Protein AF-A0A7J3P330-F1 (afdb_monomer_lite)

Structure (mmCIF, N/CA/C/O backbone):
data_AF-A0A7J3P330-F1
#
_entry.id   AF-A0A7J3P330-F1
#
loop_
_atom_site.group_PDB
_atom_site.id
_atom_site.type_symbol
_atom_site.label_atom_id
_atom_site.label_alt_id
_atom_site.label_comp_id
_atom_site.label_asym_id
_atom_site.label_entity_id
_atom_site.label_seq_id
_atom_site.pdbx_PDB_ins_code
_atom_site.Cartn_x
_atom_site.Cartn_y
_atom_site.Cartn_z
_atom_site.occupancy
_atom_site.B_iso_or_equiv
_atom_site.auth_seq_id
_atom_site.auth_comp_id
_atom_site.auth_asym_id
_atom_site.auth_atom_id
_atom_site.pdbx_PDB_model_num
ATOM 1 N N . MET A 1 1 ? -29.625 -5.092 -14.663 1.00 44.03 1 MET A N 1
ATOM 2 C CA . MET A 1 1 ? -28.761 -6.070 -13.970 1.00 44.03 1 MET A CA 1
ATOM 3 C C . MET A 1 1 ? -28.438 -7.188 -14.943 1.00 44.03 1 MET A C 1
ATOM 5 O O . MET A 1 1 ? -29.363 -7.786 -15.477 1.00 44.03 1 MET A O 1
ATOM 9 N N . THR A 1 2 ? -27.164 -7.406 -15.261 1.00 47.12 2 THR A N 1
ATOM 10 C CA . THR A 1 2 ? -26.736 -8.473 -16.185 1.00 47.12 2 THR A CA 1
ATOM 11 C C . THR A 1 2 ? -26.711 -9.822 -15.462 1.00 47.12 2 THR A C 1
ATOM 13 O O . THR A 1 2 ? -26.506 -9.871 -14.251 1.00 47.12 2 THR A O 1
ATOM 16 N N . ALA A 1 3 ? -26.883 -10.933 -16.185 1.00 45.25 3 ALA A N 1
ATOM 17 C CA . ALA A 1 3 ? -26.861 -12.289 -15.615 1.00 45.25 3 ALA A CA 1
ATOM 18 C C . ALA A 1 3 ? -25.575 -12.610 -14.813 1.00 45.25 3 ALA A C 1
ATOM 20 O O . ALA A 1 3 ? -25.600 -13.442 -13.911 1.00 45.25 3 ALA A O 1
ATOM 21 N N . ALA A 1 4 ? -24.470 -11.902 -15.078 1.00 45.72 4 ALA A N 1
ATOM 22 C CA . ALA A 1 4 ? -23.232 -11.993 -14.303 1.00 45.72 4 ALA A CA 1
ATOM 23 C C . ALA A 1 4 ? -23.383 -11.471 -12.858 1.00 45.72 4 ALA A C 1
ATOM 25 O O . ALA A 1 4 ? -22.877 -12.106 -11.933 1.00 45.72 4 ALA A O 1
ATOM 26 N N . GLN A 1 5 ? -24.146 -10.391 -12.637 1.00 45.59 5 GLN A N 1
ATOM 27 C CA . GLN A 1 5 ? -24.394 -9.832 -11.298 1.00 45.59 5 GLN A CA 1
ATOM 28 C C . GLN A 1 5 ? -25.209 -10.780 -10.404 1.00 45.59 5 GLN A C 1
ATOM 30 O O . GLN A 1 5 ? -25.077 -10.727 -9.187 1.00 45.59 5 GLN A O 1
ATOM 35 N N . ALA A 1 6 ? -25.998 -11.687 -10.992 1.00 51.06 6 ALA A N 1
ATOM 36 C CA . ALA A 1 6 ? -26.756 -12.694 -10.248 1.00 51.06 6 ALA A CA 1
ATOM 37 C C . ALA A 1 6 ? -25.892 -13.879 -9.767 1.00 51.06 6 ALA A C 1
ATOM 39 O O . ALA A 1 6 ? -26.297 -14.599 -8.860 1.00 51.06 6 ALA A O 1
ATOM 40 N N . SER A 1 7 ? -24.707 -14.085 -10.356 1.00 58.56 7 SER A N 1
ATOM 41 C CA . SER A 1 7 ? -23.840 -15.238 -10.060 1.00 58.56 7 SER A CA 1
ATOM 42 C C . SER A 1 7 ? -22.792 -14.990 -8.968 1.00 58.56 7 SER A C 1
ATOM 44 O O . SER A 1 7 ? -22.134 -15.932 -8.536 1.00 58.56 7 SER A O 1
ATOM 46 N N . GLY A 1 8 ? -22.597 -13.737 -8.538 1.00 69.56 8 GLY A N 1
ATOM 47 C CA . GLY A 1 8 ? -21.587 -13.362 -7.539 1.00 69.56 8 GLY A CA 1
ATOM 48 C C . GLY A 1 8 ? -20.123 -13.543 -7.978 1.00 69.56 8 GLY A C 1
ATOM 49 O O . GLY A 1 8 ? -19.223 -13.254 -7.194 1.00 69.56 8 GLY A O 1
ATOM 50 N N . VAL A 1 9 ? -19.858 -13.998 -9.210 1.00 77.25 9 VAL A N 1
ATOM 51 C CA . VAL A 1 9 ? -18.496 -14.191 -9.729 1.00 77.25 9 VAL A CA 1
ATOM 52 C C . VAL A 1 9 ? -17.936 -12.849 -10.193 1.00 77.25 9 VAL A C 1
ATOM 54 O O . VAL A 1 9 ? -18.452 -12.249 -11.138 1.00 77.25 9 VAL A O 1
ATOM 57 N N . ARG A 1 10 ? -16.868 -12.378 -9.542 1.00 77.94 10 ARG A N 1
ATOM 58 C CA . ARG A 1 10 ? -16.150 -11.173 -9.972 1.00 77.94 10 ARG A CA 1
ATOM 59 C C . ARG A 1 10 ? -15.408 -11.444 -11.289 1.00 77.94 10 ARG A C 1
ATOM 61 O O . ARG A 1 10 ? -14.872 -12.543 -11.462 1.00 77.94 10 ARG A O 1
ATOM 68 N N . PRO A 1 11 ? -15.361 -10.478 -12.226 1.00 83.25 11 PRO A N 1
ATOM 69 C CA . PRO A 1 11 ? -14.505 -10.596 -13.401 1.00 83.25 11 PRO A CA 1
ATOM 70 C C . PRO A 1 11 ? -13.047 -10.782 -12.966 1.00 83.25 11 PRO A C 1
ATOM 72 O O . PRO A 1 11 ? -12.635 -10.264 -11.926 1.00 83.25 11 PRO A O 1
ATOM 75 N N . LYS A 1 12 ? -12.276 -11.530 -13.759 1.00 91.75 12 LYS A N 1
ATOM 76 C CA . LYS A 1 12 ? -10.869 -11.834 -13.475 1.00 91.75 12 LYS A CA 1
ATOM 77 C C . LYS A 1 12 ? -9.970 -11.116 -14.466 1.00 91.75 12 LYS A C 1
ATOM 79 O O . LYS A 1 12 ? -10.120 -11.304 -15.673 1.00 91.75 12 LYS A O 1
ATOM 84 N N . ARG A 1 13 ? -9.036 -10.320 -13.955 1.00 94.75 13 ARG A N 1
ATOM 85 C CA . ARG A 1 13 ? -7.989 -9.649 -14.729 1.00 94.75 13 ARG A CA 1
ATOM 86 C C . ARG A 1 13 ? -6.658 -10.345 -14.529 1.00 94.75 13 ARG A C 1
ATOM 88 O O . ARG A 1 13 ? -6.341 -10.736 -13.409 1.00 94.75 13 ARG A O 1
ATOM 95 N N . LEU A 1 14 ? -5.861 -10.428 -15.581 1.00 96.44 14 LEU A N 1
ATOM 96 C CA . LEU A 1 14 ? -4.439 -10.734 -15.491 1.00 96.44 14 LEU A CA 1
ATOM 97 C C . LEU A 1 14 ? -3.628 -9.489 -15.821 1.00 96.44 14 LEU A C 1
ATOM 99 O O . LEU A 1 14 ? -3.872 -8.857 -16.848 1.00 96.44 14 LEU A O 1
ATOM 103 N N . ILE A 1 15 ? -2.637 -9.183 -14.990 1.00 97.88 15 ILE A N 1
ATOM 104 C CA . ILE A 1 15 ? -1.611 -8.192 -15.309 1.00 97.88 15 ILE A CA 1
ATOM 105 C C . ILE A 1 15 ? -0.247 -8.873 -15.225 1.00 97.88 15 ILE A C 1
ATOM 107 O O . ILE A 1 15 ? 0.160 -9.363 -14.166 1.00 97.88 15 ILE A O 1
ATOM 111 N N . VAL A 1 16 ? 0.455 -8.917 -16.356 1.00 98.12 16 VAL A N 1
ATOM 112 C CA . VAL A 1 16 ? 1.809 -9.465 -16.460 1.00 98.12 16 VAL A CA 1
ATOM 113 C C . VAL A 1 16 ? 2.792 -8.312 -16.598 1.00 98.12 16 VAL A C 1
ATOM 115 O O . VAL A 1 16 ? 2.826 -7.638 -17.621 1.00 98.12 16 VAL A O 1
ATOM 118 N N . TYR A 1 17 ? 3.624 -8.100 -15.588 1.00 98.56 17 TYR A N 1
ATOM 119 C CA . TYR A 1 17 ? 4.728 -7.150 -15.657 1.00 98.56 17 TYR A CA 1
ATOM 120 C C . TYR A 1 17 ? 5.959 -7.840 -16.216 1.00 98.56 17 TYR A C 1
ATOM 122 O O . TYR A 1 17 ? 6.340 -8.891 -15.708 1.00 98.56 17 TYR A O 1
ATOM 130 N N . GLN A 1 18 ? 6.622 -7.249 -17.206 1.00 97.88 18 GLN A N 1
ATOM 131 C CA . GLN A 1 18 ? 7.915 -7.726 -17.689 1.00 97.88 18 GLN A CA 1
ATOM 132 C C . GLN A 1 18 ? 8.943 -6.605 -17.667 1.00 97.88 18 GLN A C 1
ATOM 134 O O . GLN A 1 18 ? 8.748 -5.567 -18.293 1.00 97.88 18 GLN A O 1
ATOM 139 N N . LEU A 1 19 ? 10.065 -6.840 -16.985 1.00 97.62 19 LEU A N 1
ATOM 140 C CA . LEU A 1 19 ? 11.214 -5.945 -17.044 1.00 97.62 19 LEU A CA 1
ATOM 141 C C . LEU A 1 19 ? 11.946 -6.114 -18.378 1.00 97.62 19 LEU A C 1
ATOM 143 O O . LEU A 1 19 ? 12.421 -7.202 -18.707 1.00 97.62 19 LEU A O 1
ATOM 147 N N . LEU A 1 20 ? 12.074 -5.030 -19.135 1.00 96.44 20 LEU A N 1
ATOM 148 C CA . LEU A 1 20 ? 12.851 -5.015 -20.360 1.00 96.44 20 LEU A CA 1
ATOM 149 C C . LEU A 1 20 ? 14.342 -4.844 -20.061 1.00 96.44 20 LEU A C 1
ATOM 151 O O . LEU A 1 20 ? 14.758 -3.945 -19.331 1.00 96.44 20 LEU A O 1
ATOM 155 N N . GLY A 1 21 ? 15.154 -5.719 -20.649 1.00 93.50 21 GLY A N 1
ATOM 156 C CA . GLY A 1 21 ? 16.593 -5.524 -20.786 1.00 93.50 21 GLY A CA 1
ATOM 157 C C . GLY A 1 21 ? 16.988 -5.013 -22.163 1.00 93.50 21 GLY A C 1
ATOM 158 O O . GLY A 1 21 ? 16.208 -4.389 -22.876 1.00 93.50 21 GLY A O 1
ATOM 159 N N . LYS A 1 22 ? 18.220 -5.343 -22.530 1.00 92.44 22 LYS A N 1
ATOM 160 C CA . LYS A 1 22 ? 18.868 -4.967 -23.778 1.00 92.44 22 LYS A CA 1
ATOM 161 C C . LYS A 1 22 ? 18.066 -5.415 -25.017 1.00 92.44 22 LYS A C 1
ATOM 163 O O . LYS A 1 22 ? 17.866 -6.615 -25.225 1.00 92.44 22 LYS A O 1
ATOM 168 N N . LEU A 1 23 ? 17.570 -4.460 -25.806 1.00 92.88 23 LEU A N 1
ATOM 169 C CA . LEU A 1 23 ? 16.513 -4.678 -26.803 1.00 92.88 23 LEU A CA 1
ATOM 170 C C . LEU A 1 23 ? 16.939 -5.616 -27.942 1.00 92.88 23 LEU A C 1
ATOM 172 O O . LEU A 1 23 ? 16.190 -6.488 -28.368 1.00 92.88 23 LEU A O 1
ATOM 176 N N . GLU A 1 24 ? 18.165 -5.522 -28.428 1.00 89.88 24 GLU A N 1
ATOM 177 C CA . GLU A 1 24 ? 18.656 -6.363 -29.515 1.00 89.88 24 GLU A CA 1
ATOM 178 C C . GLU A 1 24 ? 18.953 -7.808 -29.098 1.00 89.88 24 GLU A C 1
ATOM 180 O O . GLU A 1 24 ? 19.313 -8.607 -29.960 1.00 89.88 24 GLU A O 1
ATOM 185 N N . THR A 1 25 ? 18.769 -8.183 -27.828 1.00 89.81 25 THR A N 1
ATOM 186 C CA . THR A 1 25 ? 18.910 -9.579 -27.373 1.00 89.81 25 THR A CA 1
ATOM 187 C C . THR A 1 25 ? 17.628 -10.400 -27.527 1.00 89.81 25 THR A C 1
ATOM 189 O O . THR A 1 25 ? 17.694 -11.629 -27.519 1.00 89.81 25 THR A O 1
ATOM 192 N N . TYR A 1 26 ? 16.473 -9.756 -27.729 1.00 92.25 26 TYR A N 1
ATOM 193 C CA . TYR A 1 26 ? 15.197 -10.456 -27.869 1.00 92.25 26 TYR A CA 1
ATOM 194 C C . TYR A 1 26 ? 15.103 -11.170 -29.218 1.00 92.25 26 TYR A C 1
ATOM 196 O O . TYR A 1 26 ? 15.436 -10.618 -30.274 1.00 92.25 26 TYR A O 1
ATOM 204 N N . ARG A 1 27 ? 14.670 -12.429 -29.180 1.00 92.12 27 ARG A N 1
ATOM 205 C CA . ARG A 1 27 ? 14.522 -13.314 -30.338 1.00 92.12 27 ARG A CA 1
ATOM 206 C C . ARG A 1 27 ? 13.257 -14.136 -30.160 1.00 92.12 27 ARG A C 1
ATOM 208 O O . ARG A 1 27 ? 12.915 -14.503 -29.035 1.00 92.12 27 ARG A O 1
ATOM 215 N N . VAL A 1 28 ? 12.619 -14.471 -31.275 1.00 93.69 28 VAL A N 1
ATOM 216 C CA . VAL A 1 28 ? 11.487 -15.396 -31.285 1.00 93.69 28 VAL A CA 1
ATOM 217 C C . VAL A 1 28 ? 11.934 -16.732 -30.691 1.00 93.69 28 VAL A C 1
ATOM 219 O O . VAL A 1 28 ? 12.905 -17.332 -31.154 1.00 93.69 28 VAL A O 1
ATOM 222 N N . THR A 1 29 ? 11.252 -17.157 -29.632 1.00 93.81 29 THR A N 1
ATOM 223 C CA . THR A 1 29 ? 11.586 -18.339 -28.836 1.00 93.81 29 THR A CA 1
ATOM 224 C C . THR A 1 29 ? 10.313 -19.104 -28.493 1.00 93.81 29 THR A C 1
ATOM 226 O O . THR A 1 29 ? 9.245 -18.512 -28.335 1.00 93.81 29 THR A O 1
ATOM 229 N N . ARG A 1 30 ? 10.411 -20.430 -28.356 1.00 95.25 30 ARG A N 1
ATOM 230 C CA . ARG A 1 30 ? 9.296 -21.258 -27.885 1.00 95.25 30 ARG A CA 1
ATOM 231 C C . ARG A 1 30 ? 9.321 -21.346 -26.367 1.00 95.25 30 ARG A C 1
ATOM 233 O O . ARG A 1 30 ? 10.288 -21.836 -25.788 1.00 95.25 30 ARG A O 1
ATOM 240 N N . TYR A 1 31 ? 8.247 -20.906 -25.730 1.00 95.94 31 TYR A N 1
ATOM 241 C CA . TYR A 1 31 ? 8.086 -20.926 -24.283 1.00 95.94 31 TYR A CA 1
ATOM 242 C C . TYR A 1 31 ? 7.074 -21.978 -23.846 1.00 95.94 31 TYR A C 1
ATOM 244 O O . TYR A 1 31 ? 6.027 -22.145 -24.471 1.00 95.94 31 TYR A O 1
ATOM 252 N N . ARG A 1 32 ? 7.354 -22.627 -22.717 1.00 96.62 32 ARG A N 1
ATOM 253 C CA . ARG A 1 32 ? 6.440 -23.546 -22.036 1.00 96.62 32 ARG A CA 1
ATOM 254 C C . ARG A 1 32 ? 6.213 -23.086 -20.602 1.00 96.62 32 ARG A C 1
ATOM 256 O O . ARG A 1 32 ? 7.137 -23.095 -19.797 1.00 96.62 32 ARG A O 1
ATOM 263 N N . VAL A 1 33 ? 4.992 -22.685 -20.255 1.00 96.25 33 VAL A N 1
ATOM 264 C CA . VAL A 1 33 ? 4.701 -22.079 -18.940 1.00 96.25 33 VAL A CA 1
ATOM 265 C C . VAL A 1 33 ? 4.186 -23.114 -17.946 1.00 96.25 33 VAL A C 1
ATOM 267 O O . VAL A 1 33 ? 3.282 -23.884 -18.272 1.00 96.25 33 VAL A O 1
ATOM 270 N N . GLY A 1 34 ? 4.748 -23.135 -16.734 1.00 89.81 34 GLY A N 1
ATOM 271 C CA . GLY A 1 34 ? 4.224 -23.902 -15.596 1.00 89.81 34 GLY A CA 1
ATOM 272 C C . GLY A 1 34 ? 4.144 -25.415 -15.823 1.00 89.81 34 GLY A C 1
ATOM 273 O O . GLY A 1 34 ? 3.261 -26.064 -15.274 1.00 89.81 34 GLY A O 1
ATOM 274 N N . GLY A 1 35 ? 5.004 -25.973 -16.682 1.00 86.12 35 GLY A N 1
ATOM 275 C CA . GLY A 1 35 ? 4.952 -27.391 -17.058 1.00 86.12 35 GLY A CA 1
ATOM 276 C C . GLY A 1 35 ? 3.742 -27.777 -17.919 1.00 86.12 35 GLY A C 1
ATOM 277 O O . GLY A 1 35 ? 3.476 -28.964 -18.096 1.00 86.12 35 GLY A O 1
ATOM 278 N N . SER A 1 36 ? 3.000 -26.804 -18.459 1.00 87.69 36 SER A N 1
ATOM 279 C CA . SER A 1 36 ? 1.922 -27.087 -19.410 1.00 87.69 36 SER A CA 1
ATOM 280 C C . SER A 1 36 ? 2.464 -27.766 -20.672 1.00 87.69 36 SER A C 1
ATOM 282 O O . SER A 1 36 ? 3.582 -27.504 -21.095 1.00 87.69 36 SER A O 1
ATOM 284 N N . GLY A 1 37 ? 1.675 -28.633 -21.311 1.00 89.00 37 GLY A N 1
ATOM 285 C CA . GLY A 1 37 ? 2.062 -29.257 -22.587 1.00 89.00 37 GLY A CA 1
ATOM 286 C C . GLY A 1 37 ? 2.008 -28.308 -23.792 1.00 89.00 37 GLY A C 1
ATOM 287 O O . GLY A 1 37 ? 2.318 -28.721 -24.904 1.00 89.00 37 GLY A O 1
ATOM 288 N N . ARG A 1 38 ? 1.582 -27.054 -23.591 1.00 92.69 38 ARG A N 1
ATOM 289 C CA . ARG A 1 38 ? 1.407 -26.057 -24.650 1.00 92.69 38 ARG A CA 1
ATOM 290 C C . ARG A 1 38 ? 2.668 -25.213 -24.791 1.00 92.69 38 ARG A C 1
ATOM 292 O O . ARG A 1 38 ? 3.194 -24.697 -23.807 1.00 92.69 38 ARG A O 1
ATOM 299 N N . GLU A 1 39 ? 3.100 -25.044 -26.031 1.00 95.44 39 GLU A N 1
ATOM 300 C CA . GLU A 1 39 ? 4.204 -24.165 -26.403 1.00 95.44 39 GLU A CA 1
ATOM 301 C C . GLU A 1 39 ? 3.649 -22.901 -27.059 1.00 95.44 39 GLU A C 1
ATOM 303 O O . GLU A 1 39 ? 2.676 -22.960 -27.816 1.00 95.44 39 GLU A O 1
ATOM 308 N N . VAL A 1 40 ? 4.252 -21.758 -26.746 1.00 94.69 40 VAL A N 1
ATOM 309 C CA . VAL A 1 40 ? 3.923 -20.464 -27.348 1.00 94.69 40 VAL A CA 1
ATOM 310 C C . VAL A 1 40 ? 5.197 -19.884 -27.936 1.00 94.69 40 VAL A C 1
ATOM 312 O O . VAL A 1 40 ? 6.187 -19.714 -27.227 1.00 94.69 40 VAL A O 1
ATOM 315 N N . GLU A 1 41 ? 5.177 -19.605 -29.232 1.00 95.12 41 GLU A N 1
ATOM 316 C CA . GLU A 1 41 ? 6.267 -18.932 -29.931 1.00 95.12 41 GLU A CA 1
ATOM 317 C C . GLU A 1 41 ? 6.072 -17.416 -29.826 1.00 95.12 41 GLU A C 1
ATOM 319 O O . GLU A 1 41 ? 5.005 -16.909 -30.160 1.00 95.12 41 GLU A O 1
ATOM 324 N N . SER A 1 42 ? 7.062 -16.712 -29.277 1.00 95.56 42 SER A N 1
ATOM 325 C CA . SER A 1 42 ? 6.984 -15.276 -28.979 1.00 95.56 42 SER A CA 1
ATOM 326 C C . SER A 1 42 ? 8.387 -14.701 -28.763 1.00 95.56 42 SER A C 1
ATOM 328 O O . SER A 1 42 ? 9.315 -15.433 -28.416 1.00 95.56 42 SER A O 1
ATOM 330 N N . CYS A 1 43 ? 8.565 -13.391 -28.924 1.00 95.31 43 CYS A N 1
ATOM 331 C CA . CYS A 1 43 ? 9.763 -12.684 -28.459 1.00 95.31 43 CYS A CA 1
ATOM 332 C C . CYS A 1 43 ? 9.752 -12.446 -26.943 1.00 95.31 43 CYS A C 1
ATOM 334 O O . CYS A 1 43 ? 10.803 -12.215 -26.344 1.00 95.31 43 CYS A O 1
ATOM 336 N N . PHE A 1 44 ? 8.577 -12.491 -26.313 1.00 96.19 44 PHE A N 1
ATOM 337 C CA . PHE A 1 44 ? 8.385 -12.165 -24.904 1.00 96.19 44 PHE A CA 1
ATOM 338 C C . PHE A 1 44 ? 7.724 -13.311 -24.140 1.00 96.19 44 PHE A C 1
ATOM 340 O O . PHE A 1 44 ? 6.611 -13.744 -24.452 1.00 96.19 44 PHE A O 1
ATOM 347 N N . SER A 1 45 ? 8.361 -13.743 -23.051 1.00 96.06 45 SER A N 1
ATOM 348 C CA . SER A 1 45 ? 7.788 -14.744 -22.146 1.00 96.06 45 SER A CA 1
ATOM 349 C C . SER A 1 45 ? 6.510 -14.256 -21.449 1.00 96.06 45 SER A C 1
ATOM 351 O O . SER A 1 45 ? 5.680 -15.083 -21.081 1.00 96.06 45 SER A O 1
ATOM 353 N N . SER A 1 46 ? 6.281 -12.940 -21.325 1.00 97.06 46 SER A N 1
ATOM 354 C CA . SER A 1 46 ? 5.003 -12.390 -20.836 1.00 97.06 46 SER A CA 1
ATOM 355 C C . SER A 1 46 ? 3.804 -12.741 -21.714 1.00 97.06 46 SER A C 1
ATOM 357 O O . SER A 1 46 ? 2.736 -13.020 -21.176 1.00 97.06 46 SER A O 1
ATOM 359 N N . VAL A 1 47 ? 3.978 -12.806 -23.038 1.00 96.19 47 VAL A N 1
ATOM 360 C CA . VAL A 1 47 ? 2.922 -13.231 -23.972 1.00 96.19 47 VAL A CA 1
ATOM 361 C C . VAL A 1 47 ? 2.588 -14.703 -23.753 1.00 96.19 47 VAL A C 1
ATOM 363 O O . VAL A 1 47 ? 1.419 -15.064 -23.672 1.00 96.19 47 VAL A O 1
ATOM 366 N N . ALA A 1 48 ? 3.603 -15.552 -23.563 1.00 95.44 48 ALA A N 1
ATOM 367 C CA . ALA A 1 48 ? 3.389 -16.962 -23.244 1.00 95.44 48 ALA A CA 1
ATOM 368 C C . ALA A 1 48 ? 2.672 -17.152 -21.896 1.00 95.44 48 ALA A C 1
ATOM 370 O O . ALA A 1 48 ? 1.793 -18.006 -21.778 1.00 95.44 48 ALA A O 1
ATOM 371 N N . ILE A 1 49 ? 3.017 -16.344 -20.885 1.00 96.00 49 ILE A N 1
ATOM 372 C CA . ILE A 1 49 ? 2.327 -16.320 -19.585 1.00 96.00 49 ILE A CA 1
ATOM 373 C C . ILE A 1 49 ? 0.863 -15.906 -19.771 1.00 96.00 49 ILE A C 1
ATOM 375 O O . ILE A 1 49 ? -0.025 -16.594 -19.272 1.00 96.00 49 ILE A O 1
ATOM 379 N N . ALA A 1 50 ? 0.602 -14.829 -20.511 1.00 95.31 50 ALA A N 1
ATOM 380 C CA . ALA A 1 50 ? -0.750 -14.366 -20.804 1.00 95.31 50 ALA A CA 1
ATOM 381 C C . ALA A 1 50 ? -1.592 -15.460 -21.485 1.00 95.31 50 ALA A C 1
ATOM 383 O O . ALA A 1 50 ? -2.677 -15.796 -21.009 1.00 95.31 50 ALA A O 1
ATOM 384 N N . ASP A 1 51 ? -1.048 -16.104 -22.520 1.00 92.88 51 ASP A N 1
ATOM 385 C CA . ASP A 1 51 ? -1.690 -17.210 -23.237 1.00 92.88 51 ASP A CA 1
ATOM 386 C C . ASP A 1 51 ? -1.957 -18.442 -22.358 1.00 92.88 51 ASP A C 1
ATOM 388 O O . ASP A 1 51 ? -2.968 -19.127 -22.542 1.00 92.88 51 ASP A O 1
ATOM 392 N N . HIS A 1 52 ? -1.060 -18.735 -21.411 1.00 92.88 52 HIS A N 1
ATOM 393 C CA . HIS A 1 52 ? -1.218 -19.826 -20.452 1.00 92.88 52 HIS A CA 1
ATOM 394 C C . HIS A 1 52 ? -2.401 -19.573 -19.509 1.00 92.88 52 HIS A C 1
ATOM 396 O O . HIS A 1 52 ? -3.249 -20.446 -19.318 1.00 92.88 52 HIS A O 1
ATOM 402 N N . TYR A 1 53 ? -2.487 -18.368 -18.949 1.00 91.44 53 TYR A N 1
ATOM 403 C CA . TYR A 1 53 ? -3.556 -17.996 -18.024 1.00 91.44 53 TYR A CA 1
ATOM 404 C C . TYR A 1 53 ? -4.908 -17.798 -18.731 1.00 91.44 53 TYR A C 1
ATOM 406 O O . TYR A 1 53 ? -5.943 -18.157 -18.170 1.00 91.44 53 TYR A O 1
ATOM 414 N N . ALA A 1 54 ? -4.913 -17.315 -19.977 1.00 86.19 54 ALA A N 1
ATOM 415 C CA . ALA A 1 54 ? -6.125 -17.170 -20.785 1.00 86.19 54 ALA A CA 1
ATOM 416 C C . ALA A 1 54 ? -6.797 -18.512 -21.140 1.00 86.19 54 ALA A C 1
ATOM 418 O O . ALA A 1 54 ? -7.973 -18.544 -21.498 1.00 86.19 54 ALA A O 1
ATOM 419 N N . HIS A 1 55 ? -6.065 -19.627 -21.056 1.00 71.06 55 HIS A N 1
ATOM 420 C CA . HIS A 1 55 ? -6.504 -20.939 -21.530 1.00 71.06 55 HIS A CA 1
ATOM 421 C C . HIS A 1 55 ? -6.359 -22.002 -20.433 1.00 71.06 55 HIS A C 1
ATOM 423 O O . HIS A 1 55 ? -5.599 -22.958 -20.600 1.00 71.06 55 HIS A O 1
ATOM 429 N N . PRO A 1 56 ? -6.983 -21.854 -19.255 1.00 68.69 56 PRO A N 1
ATOM 430 C CA . PRO A 1 56 ? -8.344 -22.372 -19.023 1.00 68.69 56 PRO A CA 1
ATOM 431 C C . PRO A 1 56 ? -9.134 -21.587 -17.951 1.00 68.69 56 PRO A C 1
ATOM 433 O O . PRO A 1 56 ? -10.228 -21.982 -17.541 1.00 68.69 56 PRO A O 1
ATOM 436 N N . GLN A 1 57 ? -8.557 -20.499 -17.441 1.00 63.88 57 GLN A N 1
ATOM 437 C CA . GLN A 1 57 ? -9.164 -19.643 -16.436 1.00 63.88 57 GLN A CA 1
ATOM 438 C C . GLN A 1 57 ? -10.015 -18.618 -17.185 1.00 63.88 57 GLN A C 1
ATOM 440 O O . GLN A 1 57 ? -9.590 -18.089 -18.205 1.00 63.88 57 GLN A O 1
ATOM 445 N N . ARG A 1 58 ? -11.236 -18.347 -16.714 1.00 72.00 58 ARG A N 1
ATOM 446 C CA . ARG A 1 58 ? -12.143 -17.340 -17.295 1.00 72.00 58 ARG A CA 1
ATOM 447 C C . ARG A 1 58 ? -11.617 -15.912 -17.053 1.00 72.00 58 ARG A C 1
ATOM 449 O O . ARG A 1 58 ? -12.291 -15.114 -16.409 1.00 72.00 58 ARG A O 1
ATOM 456 N N . ILE A 1 59 ? -10.392 -15.620 -17.487 1.00 86.94 59 ILE A N 1
ATOM 457 C CA . ILE A 1 59 ? -9.798 -14.287 -17.465 1.00 86.94 59 ILE A CA 1
ATOM 458 C C . ILE A 1 59 ? -10.519 -13.472 -18.526 1.00 86.94 59 ILE A C 1
ATOM 460 O O . ILE A 1 59 ? -10.494 -13.808 -19.707 1.00 86.94 59 ILE A O 1
ATOM 464 N N . SER A 1 60 ? -11.223 -12.437 -18.080 1.00 86.44 60 SER A N 1
ATOM 465 C CA . SER A 1 60 ? -11.998 -11.556 -18.951 1.00 86.44 60 SER A CA 1
ATOM 466 C C . SER A 1 60 ? -11.128 -10.490 -19.605 1.00 86.44 60 SER A C 1
ATOM 468 O O . SER A 1 60 ? -11.487 -9.970 -20.654 1.00 86.44 60 SER A O 1
ATOM 470 N N . GLU A 1 61 ? -9.999 -10.155 -18.979 1.00 92.81 61 GLU A N 1
ATOM 471 C CA . GLU A 1 61 ? -9.090 -9.109 -19.432 1.00 92.81 61 GLU A CA 1
ATOM 472 C C . GLU A 1 61 ? -7.647 -9.484 -19.097 1.00 92.81 61 GLU A C 1
ATOM 474 O O . GLU A 1 61 ? -7.350 -9.904 -17.977 1.00 92.81 61 GLU A O 1
ATOM 479 N N . CYS A 1 62 ? -6.748 -9.316 -20.060 1.00 95.56 62 CYS A N 1
ATOM 480 C CA . CYS A 1 62 ? -5.325 -9.528 -19.864 1.00 95.56 62 CYS A CA 1
ATOM 481 C C . CYS A 1 62 ? -4.541 -8.335 -20.398 1.00 95.56 62 CYS A C 1
ATOM 483 O O . CYS A 1 62 ? -4.772 -7.864 -21.515 1.00 95.56 62 CYS A O 1
ATOM 485 N N . GLU A 1 63 ? -3.581 -7.896 -19.598 1.00 96.81 63 GLU A N 1
ATOM 486 C CA . GLU A 1 63 ? -2.703 -6.784 -19.900 1.00 96.81 63 GLU A CA 1
ATOM 487 C C . GLU A 1 63 ? -1.247 -7.150 -19.611 1.00 96.81 63 GLU A C 1
ATOM 489 O O . GLU A 1 63 ? -0.930 -7.772 -18.596 1.00 96.81 63 GLU A O 1
ATOM 494 N N . ILE A 1 64 ? -0.355 -6.743 -20.508 1.00 98.00 64 ILE A N 1
ATOM 495 C CA . ILE A 1 64 ? 1.087 -6.865 -20.357 1.00 98.00 64 ILE A CA 1
ATOM 496 C C . ILE A 1 64 ? 1.661 -5.463 -20.160 1.00 98.00 64 ILE A C 1
ATOM 498 O O . ILE A 1 64 ? 1.498 -4.588 -21.007 1.00 98.00 64 ILE A O 1
ATOM 502 N N . ARG A 1 65 ? 2.359 -5.249 -19.047 1.00 98.38 65 ARG A N 1
ATOM 503 C CA . ARG A 1 65 ? 3.009 -3.977 -18.720 1.00 98.38 65 ARG A CA 1
ATOM 504 C C . ARG A 1 65 ? 4.519 -4.152 -18.795 1.00 98.38 65 ARG A C 1
ATOM 506 O O . ARG A 1 65 ? 5.115 -4.916 -18.036 1.00 98.38 65 ARG A O 1
ATOM 513 N N . PHE A 1 66 ? 5.149 -3.463 -19.734 1.00 98.19 66 PHE A N 1
ATOM 514 C CA . PHE A 1 66 ? 6.586 -3.516 -19.953 1.00 98.19 66 PHE A CA 1
ATOM 515 C C . PHE A 1 66 ? 7.279 -2.441 -19.124 1.00 98.19 66 PHE A C 1
ATOM 517 O O . PHE A 1 66 ? 7.268 -1.259 -19.469 1.00 98.19 66 PHE A O 1
ATOM 524 N N . PHE A 1 67 ? 7.912 -2.867 -18.036 1.00 98.50 67 PHE A N 1
ATOM 525 C CA . PHE A 1 67 ? 8.803 -2.032 -17.248 1.00 98.50 67 PHE A CA 1
ATOM 526 C C . PHE A 1 67 ? 10.077 -1.766 -18.047 1.00 98.50 67 PHE A C 1
ATOM 528 O O . PHE A 1 67 ? 10.905 -2.656 -18.227 1.00 98.50 67 PHE A O 1
ATOM 535 N N . ALA A 1 68 ? 10.226 -0.544 -18.543 1.00 97.31 68 ALA A N 1
ATOM 536 C CA . ALA A 1 68 ? 11.278 -0.165 -19.472 1.00 97.31 68 ALA A CA 1
ATOM 537 C C . ALA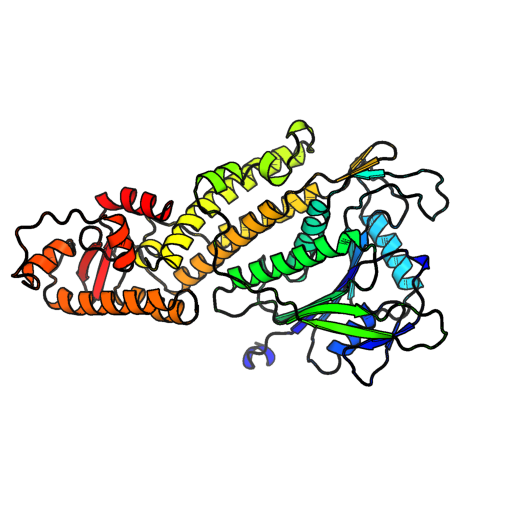 A 1 68 ? 12.197 0.880 -18.825 1.00 97.31 68 ALA A C 1
ATOM 539 O O . ALA A 1 68 ? 11.788 2.036 -18.690 1.00 97.31 68 ALA A O 1
ATOM 540 N N . PRO A 1 69 ? 13.429 0.519 -18.416 1.00 97.06 69 PRO A N 1
ATOM 541 C CA . PRO A 1 69 ? 14.416 1.500 -17.988 1.00 97.06 69 PRO A CA 1
ATOM 542 C C . PRO A 1 69 ? 14.585 2.615 -19.023 1.00 97.06 69 PRO A C 1
ATOM 544 O O . PRO A 1 69 ? 14.785 2.341 -20.207 1.00 97.06 69 PRO A O 1
ATOM 547 N N . ILE A 1 70 ? 14.550 3.873 -18.581 1.00 96.25 70 ILE A N 1
ATOM 548 C CA . ILE A 1 70 ? 14.675 5.032 -19.482 1.00 96.25 70 ILE A CA 1
ATOM 549 C C . ILE A 1 70 ? 16.014 5.079 -20.238 1.00 96.25 70 ILE A C 1
ATOM 551 O O . ILE A 1 70 ? 16.122 5.773 -21.241 1.00 96.25 70 ILE A O 1
ATOM 555 N N . SER A 1 71 ? 17.010 4.301 -19.803 1.00 94.62 71 SER A N 1
ATOM 556 C CA . SER A 1 71 ? 18.316 4.168 -20.453 1.00 94.62 71 SER A CA 1
ATOM 557 C C . SER A 1 71 ? 18.339 3.266 -21.691 1.00 94.62 71 SER A C 1
ATOM 559 O O . SER A 1 71 ? 19.391 3.132 -22.311 1.00 94.62 71 SER A O 1
ATOM 561 N N . LEU A 1 72 ? 17.222 2.625 -22.059 1.00 93.12 72 LEU A N 1
ATOM 562 C CA . LEU A 1 72 ? 17.162 1.722 -23.217 1.00 93.12 72 LEU A CA 1
ATOM 563 C C . LEU A 1 72 ? 17.267 2.436 -24.573 1.00 93.12 72 LEU A C 1
ATOM 565 O O . LEU A 1 72 ? 17.568 1.791 -25.574 1.00 93.12 72 LEU A O 1
ATOM 569 N N . ILE A 1 73 ? 17.006 3.742 -24.627 1.00 90.75 73 ILE A N 1
ATOM 570 C CA . ILE A 1 73 ? 17.075 4.547 -25.852 1.00 90.75 73 ILE A CA 1
ATOM 571 C C . ILE A 1 73 ? 17.737 5.894 -25.564 1.00 90.75 73 ILE A C 1
ATOM 573 O O . ILE A 1 73 ? 17.799 6.321 -24.411 1.00 90.75 73 ILE A O 1
ATOM 577 N N . SER A 1 74 ? 18.180 6.596 -26.611 1.00 88.62 74 SER A N 1
ATOM 578 C CA . SER A 1 74 ? 18.663 7.966 -26.439 1.00 88.62 74 SER A CA 1
ATOM 579 C C . SER A 1 74 ? 17.577 8.878 -25.878 1.00 88.62 74 SER A C 1
ATOM 581 O O . SER A 1 74 ? 16.449 8.885 -26.403 1.00 88.62 74 SER A O 1
ATOM 583 N N . PRO A 1 75 ? 17.921 9.691 -24.869 1.00 90.69 75 PRO A N 1
ATOM 584 C CA . PRO A 1 75 ? 16.991 10.630 -24.283 1.00 90.69 75 PRO A CA 1
ATOM 585 C C . PRO A 1 75 ? 16.645 11.751 -25.261 1.00 90.69 75 PRO A C 1
ATOM 587 O O . PRO A 1 75 ? 17.447 12.169 -26.097 1.00 90.69 75 PRO A O 1
ATOM 590 N N . ARG A 1 76 ? 15.420 12.254 -25.143 1.00 90.81 76 ARG A N 1
ATOM 591 C CA . ARG A 1 76 ? 14.959 13.476 -25.802 1.00 90.81 76 ARG A CA 1
ATOM 592 C C . ARG A 1 76 ? 14.295 14.350 -24.762 1.00 90.81 76 ARG A C 1
ATOM 594 O O . ARG A 1 76 ? 13.571 13.833 -23.920 1.00 90.81 76 ARG A O 1
ATOM 601 N N . THR A 1 77 ? 14.564 15.644 -24.805 1.00 90.31 77 THR A N 1
ATOM 602 C CA . THR A 1 77 ? 13.981 16.596 -23.862 1.00 90.31 77 THR A CA 1
ATOM 603 C C . THR A 1 77 ? 12.735 17.242 -24.438 1.00 90.31 77 THR A C 1
ATOM 605 O O . THR A 1 77 ? 12.689 17.534 -25.635 1.00 90.31 77 THR A O 1
ATOM 608 N N . ASP A 1 78 ? 11.764 17.517 -23.577 1.00 90.56 78 ASP A N 1
ATOM 609 C CA . ASP A 1 78 ? 10.651 18.403 -23.892 1.00 90.56 78 ASP A CA 1
ATOM 610 C C . ASP A 1 78 ? 11.081 19.885 -23.848 1.00 90.56 78 ASP A C 1
ATOM 612 O O . ASP A 1 78 ? 12.244 20.223 -23.595 1.00 90.56 78 ASP A O 1
ATOM 616 N N . SER A 1 79 ? 10.135 20.798 -24.087 1.00 86.50 79 SER A N 1
ATOM 617 C CA . SER A 1 79 ? 10.383 22.247 -24.049 1.00 86.50 79 SER A CA 1
ATOM 618 C C . SER A 1 79 ? 10.750 22.789 -22.662 1.00 86.50 79 SER A C 1
ATOM 620 O O . SER A 1 79 ? 11.188 23.931 -22.558 1.00 86.50 79 SER A O 1
ATOM 622 N N . ASN A 1 80 ? 10.554 22.003 -21.602 1.00 84.94 80 ASN A N 1
ATOM 623 C CA . ASN A 1 80 ? 10.763 22.388 -20.209 1.00 84.94 80 ASN A CA 1
ATOM 624 C C . ASN A 1 80 ? 12.033 21.752 -19.609 1.00 84.94 80 ASN A C 1
ATOM 626 O O . ASN A 1 80 ? 12.292 21.924 -18.419 1.00 84.94 80 ASN A O 1
ATOM 630 N N . GLY A 1 81 ? 12.824 21.024 -20.407 1.00 86.62 81 GLY A N 1
ATOM 631 C CA . GLY A 1 81 ? 14.054 20.367 -19.954 1.00 86.62 81 GLY A CA 1
ATOM 632 C C . GLY A 1 81 ? 13.829 19.054 -19.193 1.00 86.62 81 GLY A C 1
ATOM 633 O O . GLY A 1 81 ? 14.760 18.543 -18.564 1.00 86.62 81 GLY A O 1
ATOM 634 N N . PHE A 1 82 ? 12.622 18.485 -19.246 1.00 90.81 82 PHE A N 1
ATOM 635 C CA . PHE A 1 82 ? 12.356 17.134 -18.751 1.00 90.81 82 PHE A CA 1
ATOM 636 C C . PHE A 1 82 ? 12.583 16.108 -19.852 1.00 90.81 82 PHE A C 1
ATOM 638 O O . PHE A 1 82 ? 12.506 16.420 -21.040 1.00 90.81 82 PHE A O 1
ATOM 645 N N . LEU A 1 83 ? 12.835 14.860 -19.464 1.00 93.06 83 LEU A N 1
ATOM 646 C CA . LEU A 1 83 ? 12.835 13.753 -20.411 1.00 93.06 83 LEU A CA 1
ATOM 647 C C . LEU A 1 83 ? 11.420 13.561 -20.980 1.00 93.06 83 LEU A C 1
ATOM 649 O O . LEU A 1 83 ? 10.463 13.374 -20.227 1.00 93.06 83 LEU A O 1
ATOM 653 N N . ASP A 1 84 ? 11.301 13.560 -22.305 1.00 95.88 84 ASP A N 1
ATOM 654 C CA . ASP A 1 84 ? 10.051 13.313 -23.016 1.00 95.88 84 ASP A CA 1
ATOM 655 C C . ASP A 1 84 ? 9.691 11.822 -22.941 1.00 95.88 84 ASP A C 1
ATOM 657 O O . ASP A 1 84 ? 10.127 10.984 -23.740 1.00 95.88 84 ASP A O 1
ATOM 661 N N . LEU A 1 85 ? 8.911 11.487 -21.913 1.00 95.81 85 LEU A N 1
ATOM 662 C CA . LEU A 1 85 ? 8.468 10.122 -21.663 1.00 95.81 85 LEU A CA 1
ATOM 663 C C . LEU A 1 85 ? 7.452 9.630 -22.699 1.00 95.81 85 LEU A C 1
ATOM 665 O O . LEU A 1 85 ? 7.352 8.420 -22.884 1.00 95.81 85 LEU A O 1
ATOM 669 N N . GLU A 1 86 ? 6.725 10.513 -23.390 1.00 96.19 86 GLU A N 1
ATOM 670 C CA . GLU A 1 86 ? 5.792 10.084 -24.438 1.00 96.19 86 GLU A CA 1
ATOM 671 C C . GLU A 1 86 ? 6.560 9.600 -25.664 1.00 96.19 86 GLU A C 1
ATOM 673 O O . GLU A 1 86 ? 6.371 8.463 -26.097 1.00 96.19 86 GLU A O 1
ATOM 678 N N . VAL A 1 87 ? 7.540 10.379 -26.132 1.00 95.50 87 VAL A N 1
ATOM 679 C CA . VAL A 1 87 ? 8.428 9.953 -27.226 1.00 95.50 87 VAL A CA 1
ATOM 680 C C . VAL A 1 87 ? 9.205 8.688 -26.851 1.00 95.50 87 VAL A C 1
ATOM 682 O O . VAL A 1 87 ? 9.460 7.832 -27.706 1.00 95.50 87 VAL A O 1
ATOM 685 N N . PHE A 1 88 ? 9.575 8.528 -25.575 1.00 95.62 88 PHE A N 1
ATOM 686 C CA . PHE A 1 88 ? 10.156 7.279 -25.087 1.00 95.62 88 PHE A CA 1
ATOM 687 C C . PHE A 1 88 ? 9.195 6.096 -25.254 1.00 95.62 88 PHE A C 1
ATOM 689 O O . PHE A 1 88 ? 9.577 5.081 -25.844 1.00 95.62 88 PHE A O 1
ATOM 696 N N . ARG A 1 89 ? 7.948 6.221 -24.779 1.00 97.62 89 ARG A N 1
ATOM 697 C CA . ARG A 1 89 ? 6.940 5.157 -24.890 1.00 97.62 89 ARG A CA 1
ATOM 698 C C . ARG A 1 89 ? 6.658 4.801 -26.344 1.00 97.62 89 ARG A C 1
ATOM 700 O O . ARG A 1 89 ? 6.658 3.617 -26.664 1.00 97.62 89 ARG A O 1
ATOM 707 N N . GLU A 1 90 ? 6.498 5.791 -27.219 1.00 96.88 90 GLU A N 1
ATOM 708 C CA . GLU A 1 90 ? 6.260 5.584 -28.653 1.00 96.88 90 GLU A CA 1
ATOM 709 C C . GLU A 1 90 ? 7.385 4.780 -29.316 1.00 96.88 90 GLU A C 1
ATOM 711 O O . GLU A 1 90 ? 7.126 3.832 -30.058 1.00 96.88 90 GLU A O 1
ATOM 716 N N . LYS A 1 91 ? 8.650 5.113 -29.025 1.00 95.94 91 LYS A N 1
ATOM 717 C CA . LYS A 1 91 ? 9.805 4.392 -29.578 1.00 95.94 91 LYS A CA 1
ATOM 718 C C . LYS A 1 91 ? 9.874 2.943 -29.095 1.00 95.94 91 LYS A C 1
ATOM 720 O O . LYS A 1 91 ? 10.173 2.053 -29.893 1.00 95.94 91 LYS A O 1
ATOM 725 N N . ILE A 1 92 ? 9.614 2.702 -27.810 1.00 96.12 92 ILE A N 1
ATOM 726 C CA . ILE A 1 92 ? 9.612 1.347 -27.244 1.00 96.12 92 ILE A CA 1
ATOM 727 C C . ILE A 1 92 ? 8.421 0.533 -27.770 1.00 96.12 92 ILE A C 1
ATOM 729 O O . ILE A 1 92 ? 8.612 -0.620 -28.151 1.00 96.12 92 ILE A O 1
ATOM 733 N N . ASP A 1 93 ? 7.225 1.121 -27.865 1.00 96.62 93 ASP A N 1
ATOM 734 C CA . ASP A 1 93 ? 6.038 0.470 -28.438 1.00 96.62 93 ASP A CA 1
ATOM 735 C C . ASP A 1 93 ? 6.261 0.105 -29.913 1.00 96.62 93 ASP A C 1
ATOM 737 O O . ASP A 1 93 ? 6.046 -1.039 -30.315 1.00 96.62 93 ASP A O 1
ATOM 741 N N . ALA A 1 94 ? 6.804 1.032 -30.711 1.00 95.44 94 ALA A N 1
ATOM 742 C CA . ALA A 1 94 ? 7.170 0.767 -32.101 1.00 95.44 94 ALA A CA 1
ATOM 743 C C . ALA A 1 94 ? 8.203 -0.366 -32.219 1.00 95.44 94 ALA A C 1
ATOM 745 O O . ALA A 1 94 ? 8.114 -1.205 -33.121 1.00 95.44 94 ALA A O 1
ATOM 746 N N . TRP A 1 95 ? 9.174 -0.424 -31.300 1.00 95.38 95 TRP A N 1
ATOM 747 C CA . TRP A 1 95 ? 10.137 -1.519 -31.244 1.00 95.38 95 TRP A CA 1
ATOM 748 C C . TRP A 1 95 ? 9.464 -2.859 -30.899 1.00 95.38 95 TRP A C 1
ATOM 750 O O . TRP A 1 95 ? 9.709 -3.837 -31.610 1.00 95.38 95 TRP A O 1
ATOM 760 N N . ILE A 1 96 ? 8.581 -2.901 -29.891 1.00 95.81 96 ILE A N 1
ATOM 761 C CA . ILE A 1 96 ? 7.821 -4.103 -29.501 1.00 95.81 96 ILE A CA 1
ATOM 762 C C . ILE A 1 96 ? 6.990 -4.615 -30.675 1.00 95.81 96 ILE A C 1
ATOM 764 O O . ILE A 1 96 ? 7.126 -5.778 -31.038 1.00 95.81 96 ILE A O 1
ATOM 768 N N . ARG A 1 97 ? 6.205 -3.754 -31.334 1.00 94.81 97 ARG A N 1
ATOM 769 C CA . ARG A 1 97 ? 5.367 -4.135 -32.490 1.00 94.81 97 ARG A CA 1
ATOM 770 C C . ARG A 1 97 ? 6.167 -4.663 -33.677 1.00 94.81 97 ARG A C 1
ATOM 772 O O . ARG A 1 97 ? 5.654 -5.421 -34.496 1.00 94.81 97 ARG A O 1
ATOM 779 N N . ARG A 1 98 ? 7.426 -4.242 -33.809 1.00 94.94 98 ARG A N 1
ATOM 780 C CA . ARG A 1 98 ? 8.318 -4.726 -34.866 1.00 94.94 98 ARG A CA 1
ATOM 781 C C . ARG A 1 98 ? 8.818 -6.143 -34.586 1.00 94.94 98 ARG A C 1
ATOM 783 O O . ARG A 1 98 ? 8.950 -6.919 -35.532 1.00 94.94 98 ARG A O 1
ATOM 790 N N . VAL A 1 99 ? 9.146 -6.457 -33.331 1.00 94.69 99 VAL A N 1
ATOM 791 C CA . VAL A 1 99 ? 9.682 -7.776 -32.944 1.00 94.69 99 VAL A CA 1
ATOM 792 C C . VAL A 1 99 ? 8.581 -8.788 -32.627 1.00 94.69 99 VAL A C 1
ATOM 794 O O . VAL A 1 99 ? 8.768 -9.977 -32.854 1.00 94.69 99 VAL A O 1
ATOM 797 N N . GLU A 1 100 ? 7.424 -8.315 -32.177 1.00 94.88 100 GLU A N 1
ATOM 798 C CA . GLU A 1 100 ? 6.237 -9.104 -31.867 1.00 94.88 100 GLU A CA 1
ATOM 799 C C . GLU A 1 100 ? 5.098 -8.645 -32.777 1.00 94.88 100 GLU A C 1
ATOM 801 O O . GLU A 1 100 ? 4.472 -7.613 -32.547 1.00 94.88 100 GLU A O 1
ATOM 806 N N . LYS A 1 101 ? 4.864 -9.382 -33.865 1.00 84.38 101 LYS A N 1
ATOM 807 C CA . LYS A 1 101 ? 3.879 -8.983 -34.884 1.00 84.38 101 LYS A CA 1
ATOM 808 C C . LYS A 1 101 ? 2.439 -9.247 -34.439 1.00 84.38 101 LYS A C 1
ATOM 810 O O . LYS A 1 101 ? 1.543 -8.498 -34.818 1.00 84.38 101 LYS A O 1
ATOM 815 N N . ASP A 1 102 ? 2.243 -10.258 -33.594 1.00 83.56 102 ASP A N 1
ATOM 816 C CA . ASP A 1 102 ? 0.930 -10.740 -33.163 1.00 83.56 102 ASP A CA 1
ATOM 817 C C . ASP A 1 102 ? 0.657 -10.383 -31.692 1.00 83.56 102 ASP A C 1
ATOM 819 O O . ASP A 1 102 ? 0.342 -11.241 -30.863 1.00 83.56 102 ASP A O 1
ATOM 823 N N . VAL A 1 103 ? 0.756 -9.094 -31.344 1.00 78.38 103 VAL A N 1
ATOM 824 C CA . VAL A 1 103 ? 0.409 -8.602 -29.998 1.00 78.38 103 VAL A CA 1
ATOM 825 C C . VAL A 1 103 ? -1.110 -8.680 -29.797 1.00 78.38 103 VAL A C 1
ATOM 827 O O . VAL A 1 103 ? -1.851 -7.752 -30.112 1.00 78.38 103 VAL A O 1
ATOM 830 N N . ARG A 1 104 ? -1.586 -9.821 -29.288 1.00 86.88 104 ARG A N 1
ATOM 831 C CA . ARG A 1 104 ? -3.013 -10.077 -29.000 1.00 86.88 104 ARG A CA 1
ATOM 832 C C . ARG A 1 104 ? -3.512 -9.391 -27.731 1.00 86.88 104 ARG A C 1
ATOM 834 O O . ARG A 1 104 ? -4.709 -9.157 -27.587 1.00 86.88 104 ARG A O 1
ATOM 841 N N . TRP A 1 105 ? -2.604 -9.119 -26.803 1.00 91.44 105 TRP A N 1
ATOM 842 C CA . TRP A 1 105 ? -2.909 -8.601 -25.474 1.00 91.44 105 TRP A CA 1
ATOM 843 C C . TRP A 1 105 ? -2.687 -7.093 -25.416 1.00 91.44 105 TRP A C 1
ATOM 845 O O . TRP A 1 105 ? -1.834 -6.564 -26.127 1.00 91.44 105 TRP A O 1
ATOM 855 N N . ARG A 1 106 ? -3.426 -6.389 -24.550 1.00 94.81 106 ARG A N 1
ATOM 856 C CA . ARG A 1 106 ? -3.153 -4.968 -24.296 1.00 94.81 106 ARG A CA 1
ATOM 857 C C . ARG A 1 106 ? -1.728 -4.844 -23.762 1.00 94.81 106 ARG A C 1
ATOM 859 O O . ARG A 1 106 ? -1.388 -5.518 -22.794 1.00 94.81 106 ARG A O 1
ATOM 866 N N . ALA A 1 107 ? -0.921 -4.002 -24.395 1.00 96.06 107 ALA A N 1
ATOM 867 C CA . ALA A 1 107 ? 0.456 -3.745 -24.005 1.00 96.06 107 ALA A CA 1
ATOM 868 C C . ALA A 1 107 ? 0.603 -2.286 -23.567 1.00 96.06 107 ALA A C 1
ATOM 870 O O . ALA A 1 107 ? 0.159 -1.387 -24.280 1.00 96.06 107 ALA A O 1
ATOM 871 N N . GLU A 1 108 ? 1.234 -2.051 -22.418 1.00 97.69 108 GLU A N 1
ATOM 872 C CA . GLU A 1 108 ? 1.570 -0.707 -21.944 1.00 97.69 108 GLU A CA 1
ATOM 873 C C . GLU A 1 108 ? 3.047 -0.594 -21.591 1.00 97.69 108 GLU A C 1
ATOM 875 O O . GLU A 1 108 ? 3.641 -1.519 -21.035 1.00 97.69 108 GLU A O 1
ATOM 880 N N . ILE A 1 109 ? 3.643 0.557 -21.906 1.00 98.31 109 ILE A N 1
ATOM 881 C CA . ILE A 1 109 ? 5.040 0.851 -21.588 1.00 98.31 109 ILE A CA 1
ATOM 882 C C . ILE A 1 109 ? 5.092 1.704 -20.333 1.00 98.31 109 ILE A C 1
ATOM 884 O O . ILE A 1 109 ? 4.517 2.794 -20.276 1.00 98.31 109 ILE A O 1
ATOM 888 N N . VAL A 1 110 ? 5.837 1.219 -19.349 1.00 98.19 110 VAL A N 1
ATOM 889 C CA . VAL A 1 110 ? 6.007 1.870 -18.057 1.00 98.19 110 VAL A CA 1
ATOM 890 C C . VAL A 1 110 ? 7.471 2.278 -17.916 1.00 98.19 110 VAL A C 1
ATOM 892 O O . VAL A 1 110 ? 8.321 1.424 -17.639 1.00 98.19 110 VAL A O 1
ATOM 895 N N . PRO A 1 111 ? 7.796 3.564 -18.131 1.00 98.00 111 PRO A N 1
ATOM 896 C CA . PRO A 1 111 ? 9.152 4.057 -17.963 1.00 98.00 111 PRO A CA 1
ATOM 897 C C . PRO A 1 111 ? 9.612 3.871 -16.517 1.00 98.00 111 PRO A C 1
ATOM 899 O O . PRO A 1 111 ? 8.926 4.289 -15.584 1.00 98.00 111 PRO A O 1
ATOM 902 N N . LEU A 1 112 ? 10.782 3.266 -16.331 1.00 98.06 112 LEU A N 1
ATOM 903 C CA . LEU A 1 112 ? 11.425 3.152 -15.027 1.00 98.06 112 LEU A CA 1
ATOM 904 C C . LEU A 1 112 ? 12.637 4.082 -14.936 1.00 98.06 112 LEU A C 1
ATOM 906 O O . LEU A 1 112 ? 13.421 4.136 -15.889 1.00 98.06 112 LEU A O 1
ATOM 910 N N . PRO A 1 113 ? 12.847 4.756 -13.788 1.00 97.44 113 PRO A N 1
ATOM 911 C CA . PRO A 1 113 ? 14.082 5.482 -13.518 1.00 97.44 113 PRO A CA 1
ATOM 912 C C . PRO A 1 113 ? 15.305 4.596 -13.751 1.00 97.44 113 PRO A C 1
ATOM 914 O O . PRO A 1 113 ? 15.284 3.415 -13.410 1.00 97.44 113 PRO A O 1
ATOM 917 N N . ALA A 1 114 ? 16.371 5.163 -14.309 1.00 96.31 114 ALA A N 1
ATOM 918 C CA . ALA A 1 114 ? 17.598 4.426 -14.577 1.00 96.31 114 ALA A CA 1
ATOM 919 C C . ALA A 1 114 ? 18.767 4.917 -13.728 1.00 96.31 114 ALA A C 1
ATOM 921 O O . ALA A 1 114 ? 18.758 6.031 -13.210 1.00 96.31 114 ALA A O 1
ATOM 922 N N . PHE A 1 115 ? 19.784 4.073 -13.582 1.00 94.62 115 PHE A N 1
ATOM 923 C CA . PHE A 1 115 ? 21.008 4.407 -12.864 1.00 94.62 115 PHE A CA 1
ATOM 924 C C . PHE A 1 115 ? 22.237 3.847 -13.574 1.00 94.62 115 PHE A C 1
ATOM 926 O O . PHE A 1 115 ? 22.186 2.753 -14.144 1.00 94.62 115 PHE A O 1
ATOM 933 N N . GLY A 1 116 ? 23.337 4.595 -13.518 1.00 95.12 116 GLY A N 1
ATOM 934 C CA . GLY A 1 116 ? 24.605 4.262 -14.171 1.00 95.12 116 GLY A CA 1
ATOM 935 C C . GLY A 1 116 ? 24.850 5.072 -15.443 1.00 95.12 116 GLY A C 1
ATOM 936 O O . GLY A 1 116 ? 24.076 5.965 -15.782 1.00 95.12 116 GLY A O 1
ATOM 937 N N . SER A 1 117 ? 25.940 4.766 -16.142 1.00 95.44 117 SER A N 1
ATOM 938 C CA . SER A 1 117 ? 26.340 5.475 -17.359 1.00 95.44 117 SER A CA 1
ATOM 939 C C . SER A 1 117 ? 26.204 4.568 -18.575 1.00 95.44 117 SER A C 1
ATOM 941 O O . SER A 1 117 ? 26.777 3.479 -18.605 1.00 95.44 117 SER A O 1
ATOM 943 N N . TYR A 1 118 ? 25.457 5.022 -19.579 1.00 91.88 118 TYR A N 1
ATOM 944 C CA . TYR A 1 118 ? 25.163 4.251 -20.783 1.00 91.88 118 TYR A CA 1
ATOM 945 C C . TYR A 1 118 ? 25.503 5.059 -22.023 1.00 91.88 118 TYR A C 1
ATOM 947 O O . TYR A 1 118 ? 25.327 6.276 -22.069 1.00 91.88 118 TYR A O 1
ATOM 955 N N . LYS A 1 119 ? 25.960 4.347 -23.046 1.00 87.06 119 LYS A N 1
ATOM 956 C CA . LYS A 1 119 ? 26.059 4.876 -24.396 1.00 87.06 119 LYS A CA 1
ATOM 957 C C . LYS A 1 119 ? 24.846 4.372 -25.181 1.00 87.06 119 LYS A C 1
ATOM 959 O O . LYS A 1 119 ? 24.683 3.151 -25.249 1.00 87.06 119 LYS A O 1
ATOM 964 N N . PRO A 1 120 ? 23.993 5.254 -25.718 1.00 75.75 120 PRO A N 1
ATOM 965 C CA . PRO A 1 120 ? 22.830 4.829 -26.476 1.00 75.75 120 PRO A CA 1
ATOM 966 C C . PRO A 1 120 ? 23.214 4.048 -27.734 1.00 75.75 120 PRO A C 1
ATOM 968 O O . PRO A 1 120 ? 24.272 4.257 -28.328 1.00 75.75 120 PRO A O 1
ATOM 971 N N . GLU A 1 121 ? 22.337 3.141 -28.153 1.00 69.44 121 GLU A N 1
ATOM 972 C CA . GLU A 1 121 ? 22.595 2.253 -29.293 1.00 69.44 121 GLU A CA 1
ATOM 973 C C . GLU A 1 121 ? 22.260 2.867 -30.656 1.00 69.44 121 GLU A C 1
ATOM 975 O O . GLU A 1 121 ? 22.640 2.321 -31.689 1.00 69.44 121 GLU A O 1
ATOM 980 N N . ASP A 1 122 ? 21.586 4.015 -30.691 1.00 69.12 122 ASP A N 1
ATOM 981 C CA . ASP A 1 122 ? 21.155 4.689 -31.922 1.00 69.12 122 ASP A CA 1
ATOM 982 C C . ASP A 1 122 ? 22.239 5.580 -32.558 1.00 69.12 122 ASP A C 1
ATOM 984 O O . ASP A 1 122 ? 21.947 6.425 -33.403 1.00 69.12 122 ASP A O 1
ATOM 988 N N . GLY A 1 123 ? 23.505 5.351 -32.199 1.00 68.75 123 GLY A N 1
ATOM 989 C CA . GLY A 1 123 ? 24.674 5.983 -32.815 1.00 68.75 123 GLY A CA 1
ATOM 990 C C . GLY A 1 123 ? 25.171 7.247 -32.112 1.00 68.75 123 GLY A C 1
ATOM 991 O O . GLY A 1 123 ? 26.259 7.724 -32.456 1.00 68.75 123 GLY A O 1
ATOM 992 N N . ASP A 1 124 ? 24.445 7.749 -31.106 1.00 76.50 124 ASP A N 1
ATOM 993 C CA . ASP A 1 124 ? 24.916 8.832 -30.241 1.00 76.50 124 ASP A CA 1
ATOM 994 C C . ASP A 1 124 ? 26.214 8.415 -29.523 1.00 76.50 124 ASP A C 1
ATOM 996 O O . ASP A 1 124 ? 26.320 7.353 -28.903 1.00 76.50 124 ASP A O 1
ATOM 1000 N N . GLN A 1 125 ? 27.251 9.246 -29.645 1.00 83.19 125 GLN A N 1
ATOM 1001 C CA . GLN A 1 125 ? 28.530 9.009 -28.976 1.00 83.19 125 GLN A CA 1
ATOM 1002 C C . GLN A 1 125 ? 28.524 9.496 -27.522 1.00 83.19 125 GLN A C 1
ATOM 1004 O O . GLN A 1 125 ? 29.453 9.181 -26.775 1.00 83.19 125 GLN A O 1
ATOM 1009 N N . THR A 1 126 ? 27.492 10.240 -27.123 1.00 90.25 126 THR A N 1
ATOM 1010 C CA . THR A 1 126 ? 27.346 10.812 -25.789 1.00 90.25 126 THR A CA 1
ATOM 1011 C C . THR A 1 126 ? 27.130 9.712 -24.757 1.00 90.25 126 THR A C 1
ATOM 1013 O O . THR A 1 126 ? 26.255 8.858 -24.890 1.00 90.25 126 THR A O 1
ATOM 1016 N N . VAL A 1 127 ? 27.937 9.740 -23.697 1.00 94.12 127 VAL A N 1
ATOM 1017 C CA . VAL A 1 127 ? 27.703 8.912 -22.514 1.00 94.12 127 VAL A CA 1
ATOM 1018 C C . VAL A 1 127 ? 26.733 9.657 -21.610 1.00 94.12 127 VAL A C 1
ATOM 1020 O O . VAL A 1 127 ? 27.046 10.739 -21.110 1.00 94.12 127 VAL A O 1
ATOM 1023 N N . TRP A 1 128 ? 25.567 9.061 -21.401 1.00 95.38 128 TRP A N 1
ATOM 1024 C CA . TRP A 1 128 ? 24.522 9.592 -20.541 1.00 95.38 128 TRP A CA 1
ATOM 1025 C C . TRP A 1 128 ? 24.628 8.974 -19.154 1.00 95.38 128 TRP A C 1
ATOM 1027 O O . TRP A 1 128 ? 24.672 7.749 -19.021 1.00 95.38 128 TRP A O 1
ATOM 1037 N N . THR A 1 129 ? 24.655 9.813 -18.123 1.00 96.94 129 THR A N 1
ATOM 1038 C CA . THR A 1 129 ? 24.683 9.384 -16.722 1.00 96.94 129 THR A CA 1
ATOM 1039 C C . THR A 1 129 ? 23.298 9.532 -16.120 1.00 96.94 129 THR A C 1
ATOM 1041 O O . THR A 1 129 ? 22.726 10.617 -16.125 1.00 96.94 129 THR A O 1
ATOM 1044 N N . TYR A 1 130 ? 22.772 8.443 -15.577 1.00 96.62 130 TYR A N 1
ATOM 1045 C CA . TYR A 1 130 ? 21.467 8.397 -14.944 1.00 96.62 130 TYR A CA 1
ATOM 1046 C C . TYR A 1 130 ? 21.643 8.322 -13.426 1.00 96.62 130 TYR A C 1
ATOM 1048 O O . TYR A 1 130 ? 22.302 7.416 -12.908 1.00 96.62 130 TYR A O 1
ATOM 1056 N N . ASN A 1 131 ? 21.041 9.276 -12.723 1.00 95.69 131 ASN A N 1
ATOM 1057 C CA . ASN A 1 131 ? 21.116 9.455 -11.279 1.00 95.69 131 ASN A CA 1
ATOM 1058 C C . ASN A 1 131 ? 19.742 9.198 -10.652 1.00 95.69 131 ASN A C 1
ATOM 1060 O O . ASN A 1 131 ? 19.103 10.115 -10.143 1.00 95.69 131 ASN A O 1
ATOM 1064 N N . ALA A 1 132 ? 19.268 7.954 -10.720 1.00 95.69 132 ALA A N 1
ATOM 1065 C CA . ALA A 1 132 ? 18.140 7.492 -9.918 1.00 95.69 132 ALA A CA 1
ATOM 1066 C C . ALA A 1 132 ? 18.607 6.538 -8.818 1.00 95.69 132 ALA A C 1
ATOM 1068 O O . ALA A 1 132 ? 19.738 6.046 -8.814 1.00 95.69 132 ALA A O 1
ATOM 1069 N N . THR A 1 133 ? 17.703 6.229 -7.893 1.00 95.56 133 THR A N 1
ATOM 1070 C CA . THR A 1 133 ? 17.959 5.254 -6.830 1.00 95.56 133 THR A CA 1
ATOM 1071 C C . THR A 1 133 ? 17.061 4.037 -6.959 1.00 95.56 133 THR A C 1
ATOM 1073 O O . THR A 1 133 ? 15.999 4.085 -7.581 1.00 95.56 133 THR A O 1
ATOM 1076 N N . LEU A 1 134 ? 17.455 2.941 -6.308 1.00 96.12 134 LEU A N 1
ATOM 1077 C CA . LEU A 1 134 ? 16.616 1.746 -6.202 1.00 96.12 134 LEU A CA 1
ATOM 1078 C C . LEU A 1 134 ? 15.258 2.046 -5.543 1.00 96.12 134 LEU A C 1
ATOM 1080 O O . LEU A 1 134 ? 14.266 1.408 -5.898 1.00 96.12 134 LEU A O 1
ATOM 1084 N N . GLY A 1 135 ? 15.205 3.028 -4.633 1.00 96.75 135 GLY A N 1
ATOM 1085 C CA . GLY A 1 135 ? 13.965 3.511 -4.020 1.00 96.75 135 GLY A CA 1
ATOM 1086 C C . GLY A 1 135 ? 13.044 4.185 -5.036 1.00 96.75 135 GLY A C 1
ATOM 1087 O O . GLY A 1 135 ? 11.867 3.844 -5.110 1.00 96.75 135 GLY A O 1
ATOM 1088 N N . SER A 1 136 ? 13.588 5.049 -5.898 1.00 96.88 136 SER A N 1
ATOM 1089 C CA . SER A 1 136 ? 12.833 5.699 -6.981 1.00 96.88 136 SER A CA 1
ATOM 1090 C C . SER A 1 136 ? 12.296 4.677 -7.998 1.00 96.88 136 SER A C 1
ATOM 1092 O O . SER A 1 136 ? 11.161 4.797 -8.452 1.00 96.88 136 SER A O 1
ATOM 1094 N N . VAL A 1 137 ? 13.065 3.624 -8.307 1.00 98.06 137 VAL A N 1
ATOM 1095 C CA . VAL A 1 137 ? 12.605 2.506 -9.157 1.00 98.06 137 VAL A CA 1
ATOM 1096 C C . VAL A 1 137 ? 11.446 1.745 -8.510 1.00 98.06 137 VAL A C 1
ATOM 1098 O O . VAL A 1 137 ? 10.439 1.487 -9.168 1.00 98.06 137 VAL A O 1
ATOM 1101 N N . ALA A 1 138 ? 11.571 1.394 -7.226 1.00 98.44 138 ALA A N 1
ATOM 1102 C CA . ALA A 1 138 ? 10.520 0.692 -6.492 1.00 98.44 138 ALA A CA 1
ATOM 1103 C C . ALA A 1 138 ? 9.245 1.545 -6.387 1.00 98.44 138 ALA A C 1
ATOM 1105 O O . ALA A 1 138 ? 8.143 1.038 -6.586 1.00 98.44 138 ALA A O 1
ATOM 1106 N N . ALA A 1 139 ? 9.396 2.851 -6.146 1.00 98.44 139 ALA A N 1
ATOM 1107 C CA . ALA A 1 139 ? 8.293 3.802 -6.114 1.00 98.44 139 ALA A CA 1
ATOM 1108 C C . ALA A 1 139 ? 7.570 3.883 -7.467 1.00 98.44 139 ALA A C 1
ATOM 1110 O O . ALA A 1 139 ? 6.348 3.768 -7.499 1.00 98.44 139 ALA A O 1
ATOM 1111 N N . ALA A 1 140 ? 8.307 4.002 -8.578 1.00 98.38 140 ALA A N 1
ATOM 1112 C CA . ALA A 1 140 ? 7.728 4.036 -9.923 1.00 98.38 140 ALA A CA 1
ATOM 1113 C C . ALA A 1 140 ? 6.924 2.765 -10.236 1.00 98.38 140 ALA A C 1
ATOM 1115 O O . ALA A 1 140 ? 5.776 2.842 -10.674 1.00 98.38 140 ALA A O 1
ATOM 1116 N N . ALA A 1 141 ? 7.498 1.596 -9.942 1.00 98.62 141 ALA A N 1
ATOM 1117 C CA . ALA A 1 141 ? 6.821 0.319 -10.132 1.00 98.62 141 ALA A CA 1
ATOM 1118 C C . ALA A 1 141 ? 5.572 0.191 -9.245 1.00 98.62 141 ALA A C 1
ATOM 1120 O O . ALA A 1 141 ? 4.532 -0.255 -9.721 1.00 98.62 141 ALA A O 1
ATOM 1121 N N . LEU A 1 142 ? 5.637 0.614 -7.977 1.00 98.69 142 LEU A N 1
ATOM 1122 C CA . LEU A 1 142 ? 4.491 0.569 -7.066 1.00 98.69 142 LEU A CA 1
ATOM 1123 C C . LEU A 1 142 ? 3.360 1.505 -7.517 1.00 98.69 142 LEU A C 1
ATOM 1125 O O . LEU A 1 142 ? 2.202 1.095 -7.498 1.00 98.69 142 LEU A O 1
ATOM 1129 N N . VAL A 1 143 ? 3.675 2.736 -7.938 1.00 98.31 143 VAL A N 1
ATOM 1130 C CA . VAL A 1 143 ? 2.687 3.691 -8.473 1.00 98.31 143 VAL A CA 1
ATOM 1131 C C . VAL A 1 143 ? 1.943 3.077 -9.658 1.00 98.31 143 VAL A C 1
ATOM 1133 O O . VAL A 1 143 ? 0.711 3.102 -9.699 1.00 98.31 143 VAL A O 1
ATOM 1136 N N . ASP A 1 144 ? 2.680 2.484 -10.596 1.00 98.31 144 ASP A N 1
ATOM 1137 C CA . ASP A 1 144 ? 2.104 1.826 -11.766 1.00 98.31 144 ASP A CA 1
ATOM 1138 C C . ASP A 1 144 ? 1.236 0.618 -11.389 1.00 98.31 144 ASP A C 1
ATOM 1140 O O . ASP A 1 144 ? 0.096 0.488 -11.847 1.00 98.31 144 ASP A O 1
ATOM 1144 N N . MET A 1 145 ? 1.732 -0.228 -10.483 1.00 98.19 145 MET A N 1
ATOM 1145 C CA . MET A 1 145 ? 0.995 -1.387 -9.989 1.00 98.19 145 MET A CA 1
ATOM 1146 C C . MET A 1 145 ? -0.315 -0.992 -9.302 1.00 98.19 145 MET A C 1
ATOM 1148 O O . MET A 1 145 ? -1.346 -1.623 -9.521 1.00 98.19 145 MET A O 1
ATOM 1152 N N . LEU A 1 146 ? -0.315 0.071 -8.498 1.00 97.56 146 LEU A N 1
ATOM 1153 C CA . LEU A 1 146 ? -1.518 0.552 -7.816 1.00 97.56 146 LEU A CA 1
ATOM 1154 C C . LEU A 1 146 ? -2.559 1.106 -8.787 1.00 97.56 146 LEU A C 1
ATOM 1156 O O . LEU A 1 146 ? -3.754 0.858 -8.620 1.00 97.56 146 LEU A O 1
ATOM 1160 N N . ARG A 1 147 ? -2.111 1.835 -9.814 1.00 96.06 147 ARG A N 1
ATOM 1161 C CA . ARG A 1 147 ? -2.993 2.416 -10.831 1.00 96.06 147 ARG A CA 1
ATOM 1162 C C . ARG A 1 147 ? -3.608 1.351 -11.727 1.00 96.06 147 ARG A C 1
ATOM 1164 O O . ARG A 1 147 ? -4.816 1.375 -11.938 1.00 96.06 147 ARG A O 1
ATOM 1171 N N . SER A 1 148 ? -2.804 0.415 -12.217 1.00 95.75 148 SER A N 1
ATOM 1172 C CA . SER A 1 148 ? -3.263 -0.637 -13.130 1.00 95.75 148 SER A CA 1
ATOM 1173 C C . SER A 1 148 ? -4.145 -1.682 -12.442 1.00 95.75 148 SER A C 1
ATOM 1175 O O . SER A 1 148 ? -5.072 -2.194 -13.059 1.00 95.75 148 SER A O 1
ATOM 1177 N N . THR A 1 149 ? -3.928 -1.956 -11.152 1.00 95.44 149 THR A N 1
ATOM 1178 C CA . THR A 1 149 ? -4.820 -2.823 -10.357 1.00 95.44 149 THR A CA 1
ATOM 1179 C C . THR A 1 149 ? -6.082 -2.119 -9.862 1.00 95.44 149 THR A C 1
ATOM 1181 O O . THR A 1 149 ? -6.976 -2.785 -9.348 1.00 95.44 149 THR A O 1
ATOM 1184 N N . HIS A 1 150 ? -6.154 -0.789 -9.982 1.00 93.25 150 HIS A N 1
ATOM 1185 C CA . HIS A 1 150 ? -7.211 0.064 -9.424 1.00 93.25 150 HIS A CA 1
ATOM 1186 C C . HIS A 1 150 ? -7.443 -0.112 -7.917 1.00 93.25 150 HIS A C 1
ATOM 1188 O O . HIS A 1 150 ? -8.495 0.263 -7.406 1.00 93.25 150 HIS A O 1
ATOM 1194 N N . LEU A 1 151 ? -6.447 -0.613 -7.180 1.00 92.56 151 LEU A N 1
ATOM 1195 C CA . LEU A 1 151 ? -6.597 -1.088 -5.802 1.00 92.56 151 LEU A CA 1
ATOM 1196 C C . LEU A 1 151 ? -7.208 -0.058 -4.829 1.00 92.56 151 LEU A C 1
ATOM 1198 O O . LEU A 1 151 ? -7.912 -0.439 -3.887 1.00 92.56 151 LEU A O 1
ATOM 1202 N N . ILE A 1 152 ? -6.921 1.227 -5.059 1.00 90.50 152 ILE A N 1
ATOM 1203 C CA . ILE A 1 152 ? -7.377 2.366 -4.245 1.00 90.50 152 ILE A CA 1
ATOM 1204 C C . ILE A 1 152 ? -8.748 2.891 -4.704 1.00 90.50 152 ILE A C 1
ATOM 1206 O O . ILE A 1 152 ? -9.524 3.350 -3.872 1.00 90.50 152 ILE A O 1
ATOM 1210 N N . ARG A 1 153 ? -9.069 2.788 -6.001 1.00 87.06 153 ARG A 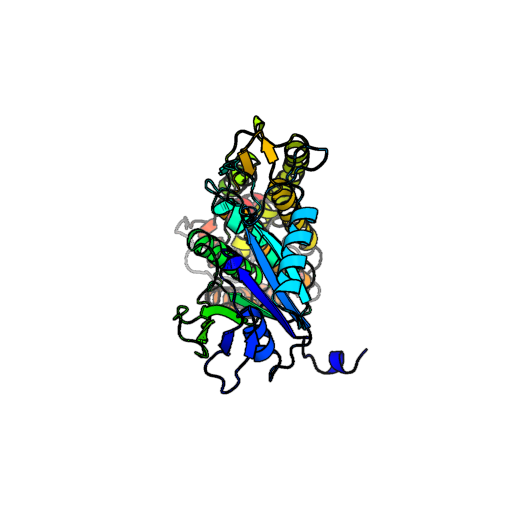N 1
ATOM 1211 C CA . ARG A 1 153 ? -10.275 3.380 -6.612 1.00 87.06 153 ARG A CA 1
ATOM 1212 C C . ARG A 1 153 ? -11.442 2.413 -6.700 1.00 87.06 153 ARG A C 1
ATOM 1214 O O . ARG A 1 153 ? -12.558 2.742 -6.318 1.00 87.06 153 ARG A O 1
ATOM 1221 N N . GLU A 1 154 ? -11.190 1.223 -7.235 1.00 83.44 154 GLU A N 1
ATOM 1222 C CA . GLU A 1 154 ? -12.224 0.270 -7.623 1.00 83.44 154 GLU A CA 1
ATOM 1223 C C . GLU A 1 154 ? -11.796 -1.150 -7.253 1.00 83.44 154 GLU A C 1
ATOM 1225 O O . GLU A 1 154 ? -10.815 -1.684 -7.761 1.00 83.44 154 GLU A O 1
ATOM 1230 N N . ARG A 1 155 ? -12.564 -1.795 -6.368 1.00 85.12 155 ARG A N 1
ATOM 1231 C CA . ARG A 1 155 ? -12.258 -3.137 -5.833 1.00 85.12 155 ARG A CA 1
ATOM 1232 C C . ARG A 1 155 ? -13.222 -4.217 -6.343 1.00 85.12 155 ARG A C 1
ATOM 1234 O O . ARG A 1 155 ? -13.484 -5.206 -5.661 1.00 85.12 155 ARG A O 1
ATOM 1241 N N . ASN A 1 156 ? -13.781 -4.011 -7.536 1.00 84.38 156 ASN A N 1
ATOM 1242 C CA . ASN A 1 156 ? -14.862 -4.835 -8.097 1.00 84.38 156 ASN A CA 1
ATOM 1243 C C . ASN A 1 156 ? -14.376 -6.012 -8.962 1.00 84.38 156 ASN A C 1
ATOM 1245 O O . ASN A 1 156 ? -15.194 -6.794 -9.448 1.00 84.38 156 ASN A O 1
ATOM 1249 N N . GLN A 1 157 ? -13.065 -6.150 -9.151 1.00 87.19 157 GLN A N 1
ATOM 1250 C CA . GLN A 1 157 ? -12.448 -7.149 -10.020 1.00 87.19 157 GLN A CA 1
ATOM 1251 C C . GLN A 1 157 ? -11.413 -7.952 -9.232 1.00 87.19 157 GLN A C 1
ATOM 1253 O O . GLN A 1 157 ? -10.735 -7.409 -8.365 1.00 87.19 157 GLN A O 1
ATOM 1258 N N . GLU A 1 158 ? -11.306 -9.247 -9.513 1.00 92.88 158 GLU A N 1
ATOM 1259 C CA . GLU A 1 158 ? -10.208 -10.070 -9.006 1.00 92.88 158 GLU A CA 1
ATOM 1260 C C . GLU A 1 158 ? -9.011 -9.933 -9.942 1.00 92.88 158 GLU A C 1
ATOM 1262 O O . GLU A 1 158 ? -9.158 -10.027 -11.163 1.00 92.88 158 GLU A O 1
ATOM 1267 N N . VAL A 1 159 ? -7.822 -9.736 -9.381 1.00 95.19 159 VAL A N 1
ATOM 1268 C CA . VAL A 1 159 ? -6.599 -9.522 -10.150 1.00 95.19 159 VAL A CA 1
ATOM 1269 C C . VAL A 1 159 ? -5.590 -10.632 -9.874 1.00 95.19 159 VAL A C 1
ATOM 1271 O O . VAL A 1 159 ? -5.241 -10.921 -8.729 1.00 95.19 159 VAL A O 1
ATOM 1274 N N . HIS A 1 160 ? -5.098 -11.232 -10.951 1.00 95.69 160 HIS A N 1
ATOM 1275 C CA . HIS A 1 160 ? -3.936 -12.105 -10.974 1.00 95.69 160 HIS A CA 1
ATOM 1276 C C . HIS A 1 160 ? -2.722 -11.293 -11.426 1.00 95.69 160 HIS A C 1
ATOM 1278 O O . HIS A 1 160 ? -2.769 -10.626 -12.461 1.00 95.69 160 HIS A O 1
ATOM 1284 N N . LEU A 1 161 ? -1.635 -11.354 -10.663 1.00 97.44 161 LEU A N 1
ATOM 1285 C CA . LEU A 1 161 ? -0.403 -10.629 -10.954 1.00 97.44 161 LEU A CA 1
ATOM 1286 C C . LEU A 1 161 ? 0.736 -11.589 -11.263 1.00 97.44 161 LEU A C 1
ATOM 1288 O O . LEU A 1 161 ? 0.989 -12.538 -10.520 1.00 97.44 161 LEU A O 1
ATOM 1292 N N . VAL A 1 162 ? 1.481 -11.304 -12.325 1.00 98.06 162 VAL A N 1
ATOM 1293 C CA . VAL A 1 162 ? 2.733 -12.005 -12.611 1.00 98.06 162 VAL A CA 1
ATOM 1294 C C . VAL A 1 162 ? 3.838 -10.984 -12.820 1.00 98.06 162 VAL A C 1
ATOM 1296 O O . VAL A 1 162 ? 3.784 -10.197 -13.757 1.00 98.06 162 VAL A O 1
ATOM 1299 N N . LEU A 1 163 ? 4.853 -11.000 -11.958 1.00 98.31 163 LEU A N 1
ATOM 1300 C CA . LEU A 1 163 ? 6.063 -10.201 -12.118 1.00 98.31 163 LEU A CA 1
ATOM 1301 C C . LEU A 1 163 ? 7.151 -11.056 -12.770 1.00 98.31 163 LEU A C 1
ATOM 1303 O O . LEU A 1 163 ? 7.789 -11.892 -12.128 1.00 98.31 163 LEU A O 1
ATOM 1307 N N . ASN A 1 164 ? 7.353 -10.849 -14.063 1.00 97.25 164 ASN A N 1
ATOM 1308 C CA . ASN A 1 164 ? 8.354 -11.530 -14.860 1.00 97.25 164 ASN A CA 1
ATOM 1309 C C . ASN A 1 164 ? 9.703 -10.808 -14.780 1.00 97.25 164 ASN A C 1
ATOM 1311 O O . ASN A 1 164 ? 9.894 -9.731 -15.349 1.00 97.25 164 ASN A O 1
ATOM 1315 N N . VAL A 1 165 ? 10.641 -11.449 -14.084 1.00 92.44 165 VAL A N 1
ATOM 1316 C CA . VAL A 1 165 ? 12.009 -10.962 -13.840 1.00 92.44 165 VAL A CA 1
ATOM 1317 C C . VAL A 1 165 ? 13.050 -11.736 -14.650 1.00 92.44 165 VAL A C 1
ATOM 1319 O O . VAL A 1 165 ? 14.240 -11.671 -14.361 1.00 92.44 165 VAL A O 1
ATOM 1322 N N . SER A 1 166 ? 12.606 -12.505 -15.648 1.00 90.38 166 SER A N 1
ATOM 1323 C CA . SER A 1 166 ? 13.493 -13.315 -16.494 1.00 90.38 166 SER A CA 1
ATOM 1324 C C . SER A 1 166 ? 14.387 -12.500 -17.424 1.00 90.38 166 SER A C 1
ATOM 1326 O O . SER A 1 166 ? 15.430 -12.984 -17.857 1.00 90.38 166 SER A O 1
ATOM 1328 N N . THR A 1 167 ? 13.974 -11.275 -17.734 1.00 88.06 167 THR A N 1
ATOM 1329 C CA . THR A 1 167 ? 14.695 -10.336 -18.588 1.00 88.06 167 THR A CA 1
ATOM 1330 C C . THR A 1 167 ? 14.990 -9.054 -17.817 1.00 88.06 167 THR A C 1
ATOM 1332 O O . THR A 1 167 ? 14.351 -8.764 -16.805 1.00 88.06 167 THR A O 1
ATOM 1335 N N . GLY A 1 168 ? 15.962 -8.276 -18.294 1.00 86.81 168 GLY A N 1
ATOM 1336 C CA . GLY A 1 168 ? 16.352 -7.024 -17.649 1.00 86.81 168 GLY A CA 1
ATOM 1337 C C . GLY A 1 168 ? 17.661 -7.082 -16.880 1.00 86.81 168 GLY A C 1
ATOM 1338 O O . GLY A 1 168 ? 18.307 -8.120 -16.756 1.00 86.81 168 GLY A O 1
ATOM 1339 N N . HIS A 1 169 ? 18.070 -5.921 -16.376 1.00 89.50 169 HIS A N 1
ATOM 1340 C CA . HIS A 1 169 ? 19.238 -5.817 -15.513 1.00 89.50 169 HIS A CA 1
ATOM 1341 C C . HIS A 1 169 ? 18.900 -6.293 -14.097 1.00 89.50 169 HIS A C 1
ATOM 1343 O O . HIS A 1 169 ? 17.958 -5.800 -13.474 1.00 89.50 169 HIS A O 1
ATOM 1349 N N . ASN A 1 170 ? 19.727 -7.194 -13.556 1.00 93.06 170 ASN A N 1
ATOM 1350 C CA . ASN A 1 170 ? 19.554 -7.774 -12.217 1.00 93.06 170 ASN A CA 1
ATOM 1351 C C . ASN A 1 170 ? 19.406 -6.729 -11.103 1.00 93.06 170 ASN A C 1
ATOM 1353 O O . ASN A 1 170 ? 18.771 -6.990 -10.086 1.00 93.06 170 ASN A O 1
ATOM 1357 N N . SER A 1 171 ? 19.972 -5.541 -11.297 1.00 94.88 171 SER A N 1
ATOM 1358 C CA . SER A 1 171 ? 19.919 -4.444 -10.338 1.00 94.88 171 SER A CA 1
ATOM 1359 C C . SER A 1 171 ? 18.505 -3.890 -10.098 1.00 94.88 171 SER A C 1
ATOM 1361 O O . SER A 1 171 ? 18.273 -3.305 -9.048 1.00 94.88 171 SER A O 1
ATOM 1363 N N . TYR A 1 172 ? 17.549 -4.106 -11.009 1.00 97.06 172 TYR A N 1
ATOM 1364 C CA . TYR A 1 172 ? 16.151 -3.674 -10.846 1.00 97.06 172 TYR A CA 1
ATOM 1365 C C . TYR A 1 172 ? 15.295 -4.697 -10.096 1.00 97.06 172 TYR A C 1
ATOM 1367 O O . TYR A 1 172 ? 14.289 -4.332 -9.489 1.00 97.06 172 TYR A O 1
ATOM 1375 N N . ILE A 1 173 ? 15.681 -5.977 -10.128 1.00 95.75 173 ILE A N 1
ATOM 1376 C CA . ILE A 1 173 ? 14.874 -7.082 -9.596 1.00 95.75 173 ILE A CA 1
ATOM 1377 C C . ILE A 1 173 ? 14.498 -6.862 -8.119 1.00 95.75 173 ILE A C 1
ATOM 1379 O O . ILE A 1 173 ? 13.310 -6.987 -7.810 1.00 95.75 173 ILE A O 1
ATOM 1383 N N . PRO A 1 174 ? 15.421 -6.479 -7.206 1.00 96.69 174 PRO A N 1
ATOM 1384 C CA . PRO A 1 174 ? 15.063 -6.227 -5.810 1.00 96.69 174 PRO A CA 1
ATOM 1385 C C . PRO A 1 174 ? 13.980 -5.152 -5.652 1.00 96.69 174 PRO A C 1
ATOM 1387 O O . PRO A 1 174 ? 13.010 -5.370 -4.932 1.00 96.69 174 PRO A O 1
ATOM 1390 N N . SER A 1 175 ? 14.092 -4.032 -6.373 1.00 97.56 175 SER A N 1
ATOM 1391 C CA . SER A 1 175 ? 13.113 -2.938 -6.327 1.00 97.56 175 SER A CA 1
ATOM 1392 C C . SER A 1 175 ? 11.726 -3.369 -6.803 1.00 97.56 175 SER A C 1
ATOM 1394 O O . SER A 1 175 ? 10.726 -3.004 -6.191 1.00 97.56 175 SER A O 1
ATOM 1396 N N . LEU A 1 176 ? 11.652 -4.170 -7.870 1.00 98.00 176 LEU A N 1
ATOM 1397 C CA . LEU A 1 176 ? 10.377 -4.667 -8.396 1.00 98.00 176 LEU A CA 1
ATOM 1398 C C . LEU A 1 176 ? 9.712 -5.677 -7.452 1.00 98.00 176 LEU A C 1
ATOM 1400 O O . LEU A 1 176 ? 8.493 -5.662 -7.287 1.00 98.00 176 LEU A O 1
ATOM 1404 N N . ILE A 1 177 ? 10.508 -6.539 -6.812 1.00 96.50 177 ILE A N 1
ATOM 1405 C CA . ILE A 1 177 ? 10.016 -7.476 -5.795 1.00 96.50 177 ILE A CA 1
ATOM 1406 C C . ILE A 1 177 ? 9.456 -6.708 -4.593 1.00 96.50 177 ILE A C 1
ATOM 1408 O O . ILE A 1 177 ? 8.369 -7.034 -4.115 1.00 96.50 177 ILE A O 1
ATOM 1412 N N . GLU A 1 178 ? 10.162 -5.681 -4.118 1.00 97.06 178 GLU A N 1
ATOM 1413 C CA . GLU A 1 178 ? 9.697 -4.853 -3.001 1.00 97.06 178 GLU A CA 1
ATOM 1414 C C . GLU A 1 178 ? 8.434 -4.052 -3.353 1.00 97.06 178 GLU A C 1
ATOM 1416 O O . GLU A 1 178 ? 7.514 -3.985 -2.536 1.00 97.06 178 GLU A O 1
ATOM 1421 N N . ALA A 1 179 ? 8.320 -3.539 -4.582 1.00 98.12 179 ALA A N 1
ATOM 1422 C CA . ALA A 1 179 ? 7.093 -2.915 -5.079 1.00 98.12 179 ALA A CA 1
ATOM 1423 C C . ALA A 1 179 ? 5.901 -3.887 -5.058 1.00 98.12 179 ALA A C 1
ATOM 1425 O O . ALA A 1 179 ? 4.847 -3.564 -4.504 1.00 98.12 179 ALA A O 1
ATOM 1426 N N . LEU A 1 180 ? 6.078 -5.112 -5.570 1.00 97.81 180 LEU A N 1
ATOM 1427 C CA . LEU A 1 180 ? 5.028 -6.132 -5.536 1.00 97.81 180 LEU A CA 1
ATOM 1428 C C . LEU A 1 180 ? 4.650 -6.510 -4.096 1.00 97.81 180 LEU A C 1
ATOM 1430 O O . LEU A 1 180 ? 3.471 -6.640 -3.777 1.00 97.81 180 LEU A O 1
ATOM 1434 N N . ARG A 1 181 ? 5.628 -6.667 -3.197 1.00 96.88 181 ARG A N 1
ATOM 1435 C CA . ARG A 1 181 ? 5.362 -6.950 -1.776 1.00 96.88 181 ARG A CA 1
ATOM 1436 C C . ARG A 1 181 ? 4.562 -5.828 -1.121 1.00 96.88 181 ARG A C 1
ATOM 1438 O O . ARG A 1 181 ? 3.591 -6.119 -0.427 1.00 96.88 181 ARG A O 1
ATOM 1445 N N . ALA A 1 182 ? 4.935 -4.572 -1.359 1.00 96.81 182 ALA A N 1
ATOM 1446 C CA . ALA A 1 182 ? 4.223 -3.411 -0.834 1.00 96.81 182 ALA A CA 1
ATOM 1447 C C . ALA A 1 182 ? 2.764 -3.372 -1.313 1.00 96.81 182 ALA A C 1
ATOM 1449 O O . ALA A 1 182 ? 1.867 -3.176 -0.496 1.00 96.81 182 ALA A O 1
ATOM 1450 N N . LEU A 1 183 ? 2.520 -3.643 -2.600 1.00 97.50 183 LEU A N 1
ATOM 1451 C CA . LEU A 1 183 ? 1.174 -3.754 -3.166 1.00 97.50 183 LEU A CA 1
ATOM 1452 C C . LEU A 1 183 ? 0.330 -4.817 -2.447 1.00 97.50 183 LEU A C 1
ATOM 1454 O O . LEU A 1 183 ? -0.813 -4.555 -2.083 1.00 97.50 183 LEU A O 1
ATOM 1458 N N . LEU A 1 184 ? 0.891 -6.007 -2.216 1.00 96.19 184 LEU A N 1
ATOM 1459 C CA . LEU A 1 184 ? 0.179 -7.111 -1.562 1.00 96.19 184 LEU A CA 1
ATOM 1460 C C . LEU A 1 184 ? -0.135 -6.816 -0.093 1.00 96.19 184 LEU A C 1
ATOM 1462 O O . LEU A 1 184 ? -1.210 -7.164 0.394 1.00 96.19 184 LEU A O 1
ATOM 1466 N N . VAL A 1 185 ? 0.781 -6.151 0.617 1.00 95.88 185 VAL A N 1
ATOM 1467 C CA . VAL A 1 185 ? 0.525 -5.692 1.989 1.00 95.88 185 VAL A CA 1
ATOM 1468 C C . VAL A 1 185 ? -0.566 -4.621 1.995 1.00 95.88 185 VAL A C 1
ATOM 1470 O O . VAL A 1 185 ? -1.448 -4.675 2.849 1.00 95.88 185 VAL A O 1
ATOM 1473 N N . LEU A 1 186 ? -0.561 -3.700 1.027 1.00 96.31 186 LEU A N 1
ATOM 1474 C CA . LEU A 1 186 ? -1.601 -2.682 0.895 1.00 96.31 186 LEU A CA 1
ATOM 1475 C C . LEU A 1 186 ? -2.977 -3.296 0.609 1.00 96.31 186 LEU A C 1
ATOM 1477 O O . LEU A 1 186 ? -3.965 -2.901 1.227 1.00 96.31 186 LEU A O 1
ATOM 1481 N N . ASP A 1 187 ? -3.051 -4.285 -0.284 1.00 95.94 187 ASP A N 1
ATOM 1482 C CA . ASP A 1 187 ? -4.297 -4.998 -0.572 1.00 95.94 187 ASP A CA 1
ATOM 1483 C C . ASP A 1 187 ? -4.816 -5.748 0.660 1.00 95.94 187 ASP A C 1
ATOM 1485 O O . ASP A 1 187 ? -6.006 -5.677 0.978 1.00 95.94 187 ASP A O 1
ATOM 1489 N N . GLY A 1 188 ? -3.919 -6.395 1.409 1.00 94.38 188 GLY A N 1
ATOM 1490 C CA . GLY A 1 188 ? -4.242 -7.011 2.694 1.00 94.38 188 GLY A CA 1
ATOM 1491 C C . GLY A 1 188 ? -4.787 -6.005 3.715 1.00 94.38 188 GLY A C 1
ATOM 1492 O O . GLY A 1 188 ? -5.825 -6.267 4.328 1.00 94.38 188 GLY A O 1
ATOM 1493 N N . ALA A 1 189 ? -4.147 -4.836 3.839 1.00 95.31 189 ALA A N 1
ATOM 1494 C CA . ALA A 1 189 ? -4.559 -3.763 4.746 1.00 95.31 189 ALA A CA 1
ATOM 1495 C C . ALA A 1 189 ? -5.947 -3.211 4.391 1.00 95.31 189 ALA A C 1
ATOM 1497 O O . ALA A 1 189 ? -6.806 -3.120 5.266 1.00 95.31 189 ALA A O 1
ATOM 1498 N N . LEU A 1 190 ? -6.196 -2.925 3.107 1.00 94.88 190 LEU A N 1
ATOM 1499 C CA . LEU A 1 190 ? -7.500 -2.463 2.613 1.00 94.88 190 LEU A CA 1
ATOM 1500 C C . LEU A 1 190 ? -8.603 -3.517 2.772 1.00 94.88 190 LEU A C 1
ATOM 1502 O O . LEU A 1 190 ? -9.779 -3.175 2.889 1.00 94.88 190 LEU A O 1
ATOM 1506 N N . SER A 1 191 ? -8.239 -4.799 2.757 1.00 91.75 191 SER A N 1
ATOM 1507 C CA . SER A 1 191 ? -9.204 -5.896 2.829 1.00 91.75 191 SER A CA 1
ATOM 1508 C C . SER A 1 191 ? -9.561 -6.299 4.247 1.00 91.75 191 SER A C 1
ATOM 1510 O O . SER A 1 191 ? -10.661 -6.798 4.443 1.00 91.75 191 SER A O 1
ATOM 1512 N N . LEU A 1 192 ? -8.646 -6.157 5.212 1.00 88.69 192 LEU A N 1
ATOM 1513 C CA . LEU A 1 192 ? -8.854 -6.382 6.652 1.00 88.69 192 LEU A CA 1
ATOM 1514 C C . LEU A 1 192 ? -9.838 -7.537 6.977 1.00 88.69 192 LEU A C 1
ATOM 1516 O O . LEU A 1 192 ? -10.823 -7.378 7.694 1.00 88.69 192 LEU A O 1
ATOM 1520 N N . GLY A 1 193 ? -9.585 -8.719 6.397 1.00 74.81 193 GLY A N 1
ATOM 1521 C CA . GLY A 1 193 ? -10.385 -9.940 6.596 1.00 74.81 193 GLY A CA 1
ATOM 1522 C C . GLY A 1 193 ? -11.526 -10.201 5.593 1.00 74.81 193 GLY A C 1
ATOM 1523 O O . GLY A 1 193 ? -12.203 -11.219 5.719 1.00 74.81 193 GLY A O 1
ATOM 1524 N N . LYS A 1 194 ? -11.738 -9.339 4.588 1.00 81.06 194 LYS A N 1
ATOM 1525 C CA . LYS A 1 194 ? -12.801 -9.442 3.559 1.00 81.06 194 LYS A CA 1
ATOM 1526 C C . LYS A 1 194 ? -12.353 -10.050 2.217 1.00 81.06 194 LYS A C 1
ATOM 1528 O O . LYS A 1 194 ? -13.165 -10.153 1.303 1.00 81.06 194 LYS A O 1
ATOM 1533 N N . GLY A 1 195 ? -11.095 -10.483 2.114 1.00 82.25 195 GLY A N 1
ATOM 1534 C CA . GLY A 1 195 ? -10.496 -10.996 0.876 1.00 82.25 195 GLY A CA 1
ATOM 1535 C C . GLY A 1 195 ? -9.967 -9.882 -0.038 1.00 82.25 195 GLY A C 1
ATOM 1536 O O . GLY A 1 195 ? -10.632 -8.867 -0.239 1.00 82.25 195 GLY A O 1
ATOM 1537 N N . GLY A 1 196 ? -8.751 -10.089 -0.550 1.00 87.88 196 GLY A N 1
ATOM 1538 C CA . GLY A 1 196 ? -8.017 -9.168 -1.423 1.00 87.88 196 GLY A CA 1
ATOM 1539 C C . GLY A 1 196 ? -8.649 -8.949 -2.793 1.00 87.88 196 GLY A C 1
ATOM 1540 O O . GLY A 1 196 ? -9.417 -9.780 -3.277 1.00 87.88 196 GLY A O 1
ATOM 1541 N N . VAL A 1 197 ? -8.281 -7.840 -3.433 1.00 90.88 197 VAL A N 1
ATOM 1542 C CA . VAL A 1 197 ? -8.426 -7.672 -4.888 1.00 90.88 197 VAL A CA 1
ATOM 1543 C C . VAL A 1 197 ? -7.434 -8.583 -5.604 1.00 90.88 197 VAL A C 1
ATOM 1545 O O . VAL A 1 197 ? -7.777 -9.204 -6.609 1.00 90.88 197 VAL A O 1
ATOM 1548 N N . VAL A 1 198 ? -6.214 -8.698 -5.078 1.00 91.94 198 VAL A N 1
ATOM 1549 C CA . VAL A 1 198 ? -5.174 -9.551 -5.643 1.00 91.94 198 VAL A CA 1
ATOM 1550 C C . VAL A 1 198 ? -5.356 -10.968 -5.112 1.00 91.94 198 VAL A C 1
ATOM 1552 O O . VAL A 1 198 ? -5.061 -11.269 -3.957 1.00 91.94 198 VAL A O 1
ATOM 1555 N N . VAL A 1 199 ? -5.855 -11.853 -5.973 1.00 91.88 199 VAL A N 1
ATOM 1556 C CA . VAL A 1 199 ? -6.174 -13.244 -5.606 1.00 91.88 199 VAL A CA 1
ATOM 1557 C C . VAL A 1 199 ? -4.994 -14.193 -5.789 1.00 91.88 199 VAL A C 1
ATOM 1559 O O . VAL A 1 199 ? -4.925 -15.230 -5.132 1.00 91.88 199 VAL A O 1
ATOM 1562 N N . ASP A 1 200 ? -4.062 -13.847 -6.677 1.00 93.12 200 ASP A N 1
ATOM 1563 C CA . ASP A 1 200 ? -2.835 -14.600 -6.914 1.00 93.12 200 ASP A CA 1
ATOM 1564 C C . ASP A 1 200 ? -1.732 -13.654 -7.386 1.00 93.12 200 ASP A C 1
ATOM 1566 O O . ASP A 1 200 ? -1.974 -12.749 -8.187 1.00 93.12 200 ASP A O 1
ATOM 1570 N N . ALA A 1 201 ? -0.516 -13.877 -6.901 1.00 96.50 201 ALA A N 1
ATOM 1571 C CA . ALA A 1 201 ? 0.653 -13.113 -7.304 1.00 96.50 201 ALA A CA 1
ATOM 1572 C C . ALA A 1 201 ? 1.872 -14.033 -7.399 1.00 96.50 201 ALA A C 1
ATOM 1574 O O . ALA A 1 201 ? 2.249 -14.703 -6.432 1.00 96.50 201 ALA A O 1
ATOM 1575 N N . CYS A 1 202 ? 2.496 -14.060 -8.573 1.00 96.81 202 CYS A N 1
ATOM 1576 C CA . CYS A 1 202 ? 3.626 -14.930 -8.872 1.00 96.81 202 CYS A CA 1
ATOM 1577 C C . CYS A 1 202 ? 4.824 -14.141 -9.401 1.00 96.81 202 CYS A C 1
ATOM 1579 O O . CYS A 1 202 ? 4.674 -13.127 -10.081 1.00 96.81 202 CYS A O 1
ATOM 1581 N N . TYR A 1 203 ? 6.019 -14.660 -9.147 1.00 96.44 203 TYR A N 1
ATOM 1582 C CA . TYR A 1 203 ? 7.212 -14.327 -9.912 1.00 96.44 203 TYR A CA 1
ATOM 1583 C C . TYR A 1 203 ? 7.318 -15.283 -11.096 1.00 96.44 203 TYR A C 1
ATOM 1585 O O . TYR A 1 203 ? 7.050 -16.477 -10.946 1.00 96.44 203 TYR A O 1
ATOM 1593 N N . ALA A 1 204 ? 7.737 -14.775 -12.251 1.00 97.25 204 ALA A N 1
ATOM 1594 C CA . ALA A 1 204 ? 8.093 -15.609 -13.389 1.00 97.25 204 ALA A CA 1
ATOM 1595 C C . ALA A 1 204 ? 9.594 -15.534 -13.676 1.00 97.25 204 ALA A C 1
ATOM 1597 O O . ALA A 1 204 ? 10.182 -14.450 -13.705 1.00 97.25 204 ALA A O 1
ATOM 1598 N N . ALA A 1 205 ? 10.193 -16.700 -13.904 1.00 95.62 205 ALA A N 1
ATOM 1599 C CA . ALA A 1 205 ? 11.577 -16.862 -14.331 1.00 95.62 205 ALA A CA 1
ATOM 1600 C C . ALA A 1 205 ? 11.627 -17.823 -15.522 1.00 95.62 205 ALA A C 1
ATOM 1602 O O . ALA A 1 205 ? 10.845 -18.768 -15.587 1.00 95.62 205 ALA A O 1
ATOM 1603 N N . VAL A 1 206 ? 12.533 -17.583 -16.463 1.00 95.19 206 VAL A N 1
ATOM 1604 C CA . VAL A 1 206 ? 12.699 -18.408 -17.666 1.00 95.19 206 VAL A CA 1
ATOM 1605 C C . VAL A 1 206 ? 14.022 -19.153 -17.561 1.00 95.19 206 VAL A C 1
ATOM 1607 O O . VAL A 1 206 ? 14.969 -18.631 -16.968 1.00 95.19 206 VAL A O 1
ATOM 1610 N N . ASP A 1 207 ? 14.089 -20.357 -18.131 1.00 93.38 207 ASP A N 1
ATOM 1611 C CA . ASP A 1 207 ? 15.360 -21.049 -18.356 1.00 93.38 207 ASP A CA 1
ATOM 1612 C C . ASP A 1 207 ? 16.404 -20.096 -18.978 1.00 93.38 207 ASP A C 1
ATOM 1614 O O . ASP A 1 207 ? 16.064 -19.261 -19.824 1.00 93.38 207 ASP A O 1
ATOM 1618 N N . PRO A 1 208 ? 17.689 -20.204 -18.597 1.00 87.50 208 PRO A N 1
ATOM 1619 C CA . PRO A 1 208 ? 18.728 -19.397 -19.216 1.00 87.50 208 PRO A CA 1
ATOM 1620 C C . PRO A 1 208 ? 18.765 -19.677 -20.720 1.00 87.50 208 PRO A C 1
ATOM 1622 O O . PRO A 1 208 ? 18.790 -20.835 -21.141 1.00 87.50 208 PRO A O 1
ATOM 1625 N N . MET A 1 209 ? 18.795 -18.612 -21.523 1.00 82.06 209 MET A N 1
ATOM 1626 C CA . MET A 1 209 ? 18.875 -18.699 -22.982 1.00 82.06 209 MET A CA 1
ATOM 1627 C C . MET A 1 209 ? 20.133 -19.484 -23.385 1.00 82.06 209 MET A C 1
ATOM 1629 O O . MET A 1 209 ? 21.248 -18.963 -23.334 1.00 82.06 209 MET A O 1
ATOM 1633 N N . ARG A 1 210 ? 19.965 -20.747 -23.788 1.00 73.75 210 ARG A N 1
ATOM 1634 C CA . ARG A 1 210 ? 21.009 -21.518 -24.474 1.00 73.75 210 ARG A CA 1
ATOM 1635 C C . ARG A 1 210 ? 20.891 -21.220 -25.964 1.00 73.75 210 ARG A C 1
ATOM 1637 O O . ARG A 1 210 ? 19.790 -21.227 -26.497 1.00 73.75 210 ARG A O 1
ATOM 1644 N N . GLN A 1 211 ? 22.007 -20.959 -26.641 1.00 62.03 211 GLN A N 1
ATOM 1645 C CA . GLN A 1 211 ? 22.025 -20.535 -28.051 1.00 62.03 211 GLN A CA 1
ATOM 1646 C C . GLN A 1 211 ? 21.593 -21.625 -29.056 1.00 62.03 211 GLN A C 1
ATOM 1648 O O . GLN A 1 211 ? 21.815 -21.471 -30.253 1.00 62.03 211 GLN A O 1
ATOM 1653 N N . GLU A 1 212 ? 20.993 -22.726 -28.605 1.00 79.38 212 GLU A N 1
ATOM 1654 C CA . GLU A 1 212 ? 20.571 -23.812 -29.484 1.00 79.38 212 GLU A CA 1
ATOM 1655 C C . GLU A 1 212 ? 19.261 -23.444 -30.201 1.00 79.38 212 GLU A C 1
ATOM 1657 O O . GLU A 1 212 ? 18.233 -23.229 -29.539 1.00 79.38 212 GLU A O 1
ATOM 1662 N N . PRO A 1 213 ? 19.270 -23.375 -31.549 1.00 76.31 213 PRO A N 1
ATOM 1663 C CA . PRO A 1 213 ? 18.076 -23.095 -32.331 1.00 76.31 213 PRO A CA 1
ATOM 1664 C C . PRO A 1 213 ? 16.973 -24.112 -32.042 1.00 76.31 213 PRO A C 1
ATOM 1666 O O . PRO A 1 213 ? 17.203 -25.319 -32.034 1.00 76.31 213 PRO A O 1
ATOM 1669 N N . GLY A 1 214 ? 15.755 -23.619 -31.824 1.00 80.56 214 GLY A N 1
ATOM 1670 C CA . GLY A 1 214 ? 14.589 -24.468 -31.601 1.00 80.56 214 GLY A CA 1
ATOM 1671 C C . GLY A 1 214 ? 14.475 -25.053 -30.192 1.00 80.56 214 GLY A C 1
ATOM 1672 O O . GLY A 1 214 ? 13.563 -25.848 -29.972 1.00 80.56 214 GLY A O 1
ATOM 1673 N 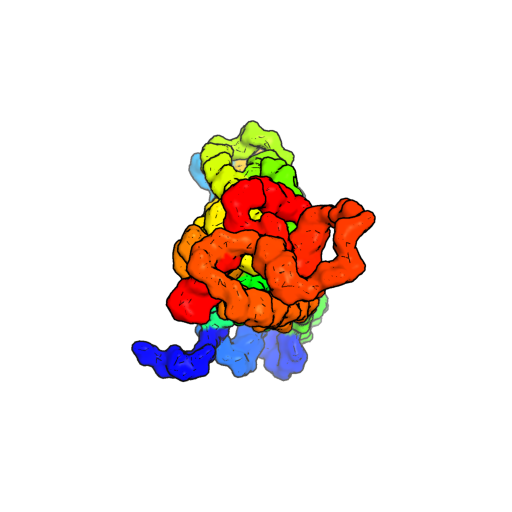N . SER A 1 215 ? 15.321 -24.667 -29.234 1.00 89.62 215 SER A N 1
ATOM 1674 C CA . SER A 1 215 ? 15.106 -25.031 -27.831 1.00 89.62 215 SER A CA 1
ATOM 1675 C C . SER A 1 215 ? 13.781 -24.460 -27.299 1.00 89.62 215 SER A C 1
ATOM 1677 O O . SER A 1 215 ? 13.337 -23.376 -27.685 1.00 89.62 215 SER A O 1
ATOM 1679 N N . VAL A 1 216 ? 13.114 -25.236 -26.441 1.00 94.31 216 VAL A N 1
ATOM 1680 C CA . VAL A 1 216 ? 11.902 -24.812 -25.730 1.00 94.31 216 VAL A CA 1
ATOM 1681 C C . VAL A 1 216 ? 12.323 -24.390 -24.332 1.00 94.31 216 VAL A C 1
ATOM 1683 O O . VAL A 1 216 ? 12.874 -25.205 -23.591 1.00 94.31 216 VAL A O 1
ATOM 1686 N N . LEU A 1 217 ? 12.074 -23.134 -23.975 1.00 95.31 217 LEU A N 1
ATOM 1687 C CA . LEU A 1 217 ? 12.420 -22.594 -22.664 1.00 95.31 217 LEU A CA 1
ATOM 1688 C C . LEU A 1 217 ? 11.239 -22.715 -21.710 1.00 95.31 217 LEU A C 1
ATOM 1690 O O . LEU A 1 217 ? 10.126 -22.273 -22.013 1.00 95.31 217 LEU A O 1
ATOM 1694 N N . ASN A 1 218 ? 11.475 -23.285 -20.533 1.00 96.44 218 ASN A N 1
ATOM 1695 C CA . ASN A 1 218 ? 10.450 -23.355 -19.507 1.00 96.44 218 ASN A CA 1
ATOM 1696 C C . ASN A 1 218 ? 10.342 -22.013 -18.779 1.00 96.44 218 ASN A C 1
ATOM 1698 O O . ASN A 1 218 ? 11.344 -21.375 -18.453 1.00 96.44 218 ASN A O 1
ATOM 1702 N N . VAL A 1 219 ? 9.105 -21.601 -18.512 1.00 97.38 219 VAL A N 1
ATOM 1703 C CA . VAL A 1 219 ? 8.766 -20.457 -17.667 1.00 97.38 219 VAL A CA 1
ATOM 1704 C C . VAL A 1 219 ? 8.211 -20.991 -16.355 1.00 97.38 219 VAL A C 1
ATOM 1706 O O . VAL A 1 219 ? 7.134 -21.593 -16.313 1.00 97.38 219 VAL A O 1
ATOM 1709 N N . TYR A 1 220 ? 8.946 -20.771 -15.276 1.00 96.94 220 TYR A N 1
ATOM 1710 C CA . TYR A 1 220 ? 8.571 -21.174 -13.929 1.00 96.94 220 TYR A CA 1
ATOM 1711 C C . TYR A 1 220 ? 7.753 -20.069 -13.273 1.00 96.94 220 TYR A C 1
ATOM 1713 O O . TYR A 1 220 ? 8.178 -18.915 -13.251 1.00 96.94 220 TYR A O 1
ATOM 1721 N N . LEU A 1 221 ? 6.599 -20.436 -12.718 1.00 96.56 221 LEU A N 1
ATOM 1722 C CA . LEU A 1 221 ? 5.750 -19.550 -11.927 1.00 96.56 221 LEU A CA 1
ATOM 1723 C C . LEU A 1 221 ? 5.926 -19.893 -10.449 1.00 96.56 221 LEU A C 1
ATOM 1725 O O . LEU A 1 221 ? 5.594 -20.993 -10.008 1.00 96.56 221 LEU A O 1
ATOM 1729 N N . LEU A 1 222 ? 6.468 -18.950 -9.688 1.00 95.38 222 LEU A N 1
ATOM 1730 C CA . LEU A 1 222 ? 6.737 -19.097 -8.264 1.00 95.38 222 LEU A CA 1
ATOM 1731 C C . LEU A 1 222 ? 5.779 -18.200 -7.489 1.00 95.38 222 LEU A C 1
ATOM 1733 O O . LEU A 1 222 ? 5.854 -16.977 -7.591 1.00 95.38 222 LEU A O 1
ATOM 1737 N N . LYS A 1 223 ? 4.891 -18.797 -6.692 1.00 94.88 223 LYS A N 1
ATOM 1738 C CA . LYS A 1 223 ? 3.975 -18.029 -5.843 1.00 94.88 223 LYS A CA 1
ATOM 1739 C C . LYS A 1 223 ? 4.749 -17.157 -4.867 1.00 94.88 223 LYS A C 1
ATOM 1741 O O . LYS A 1 223 ? 5.712 -17.602 -4.242 1.00 94.88 223 LYS A O 1
ATOM 1746 N N . THR A 1 224 ? 4.299 -15.918 -4.713 1.00 92.56 224 THR A N 1
ATOM 1747 C CA . THR A 1 224 ? 4.867 -15.023 -3.713 1.00 92.56 224 THR A CA 1
ATOM 1748 C C . THR A 1 224 ? 4.605 -15.552 -2.305 1.00 92.56 224 THR A C 1
ATOM 1750 O O . THR A 1 224 ? 3.517 -16.026 -1.983 1.00 92.56 224 THR A O 1
ATOM 1753 N N . SER A 1 225 ? 5.612 -15.454 -1.441 1.00 85.19 225 SER A N 1
ATOM 1754 C CA . SER A 1 225 ? 5.485 -15.757 -0.014 1.00 85.19 225 SER A CA 1
ATOM 1755 C C . SER A 1 225 ? 5.071 -14.537 0.811 1.00 85.19 225 SER A C 1
ATOM 1757 O O . SER A 1 225 ? 5.078 -14.615 2.039 1.00 85.19 225 SER A O 1
ATOM 1759 N N . ALA A 1 226 ? 4.796 -13.398 0.165 1.00 84.62 226 ALA A N 1
ATOM 1760 C CA . ALA A 1 226 ? 4.411 -12.173 0.849 1.00 84.62 226 ALA A CA 1
ATOM 1761 C C . ALA A 1 226 ? 3.136 -12.421 1.662 1.00 84.62 226 ALA A C 1
ATOM 1763 O O . ALA A 1 226 ? 2.112 -12.842 1.126 1.00 84.62 226 ALA A O 1
ATOM 1764 N N . LYS A 1 227 ? 3.224 -12.182 2.970 1.00 80.75 227 LYS A N 1
ATOM 1765 C CA . LYS A 1 227 ? 2.097 -12.273 3.893 1.00 80.75 227 LYS A CA 1
ATOM 1766 C C . LYS A 1 227 ? 1.790 -10.880 4.406 1.00 80.75 227 LYS A C 1
ATOM 1768 O O . LYS A 1 227 ? 2.698 -10.125 4.744 1.00 80.75 227 LYS A O 1
ATOM 1773 N N . PHE A 1 228 ? 0.507 -10.566 4.450 1.00 86.19 228 PHE A N 1
ATOM 1774 C CA . PHE A 1 228 ? 0.015 -9.407 5.169 1.00 86.19 228 PHE A CA 1
ATOM 1775 C C . PHE A 1 228 ? 0.070 -9.689 6.675 1.00 86.19 228 PHE A C 1
ATOM 1777 O O . PHE A 1 228 ? -0.309 -10.776 7.114 1.00 86.19 228 PHE A O 1
ATOM 1784 N N . PHE A 1 229 ? 0.532 -8.701 7.436 1.00 87.38 229 PHE A N 1
ATOM 1785 C CA . PHE A 1 229 ? 0.533 -8.698 8.896 1.00 87.38 229 PHE A CA 1
ATOM 1786 C C . PHE A 1 229 ? -0.213 -7.455 9.375 1.00 87.38 229 PHE A C 1
ATOM 1788 O O . PHE A 1 229 ? -0.125 -6.398 8.743 1.00 87.38 229 PHE A O 1
ATOM 1795 N N . ILE A 1 230 ? -0.942 -7.574 10.484 1.00 89.62 230 ILE A N 1
ATOM 1796 C CA . ILE A 1 230 ? -1.705 -6.458 11.051 1.00 89.62 230 ILE A CA 1
ATOM 1797 C C . ILE A 1 230 ? -0.760 -5.620 11.917 1.00 89.62 230 ILE A C 1
ATOM 1799 O O . ILE A 1 230 ? -0.745 -5.741 13.143 1.00 89.62 230 ILE A O 1
ATOM 1803 N N . ASP A 1 231 ? 0.040 -4.778 11.264 1.00 93.81 231 ASP A N 1
ATOM 1804 C CA . ASP A 1 231 ? 0.968 -3.851 11.915 1.00 93.81 231 ASP A CA 1
ATOM 1805 C C . ASP A 1 231 ? 0.879 -2.462 11.277 1.00 93.81 231 ASP A C 1
ATOM 1807 O O . ASP A 1 231 ? 1.007 -2.316 10.058 1.00 93.81 231 ASP A O 1
ATOM 1811 N N . PHE A 1 232 ? 0.631 -1.440 12.096 1.00 95.88 232 PHE A N 1
ATOM 1812 C CA . PHE A 1 232 ? 0.561 -0.068 11.611 1.00 95.88 232 PHE A CA 1
ATOM 1813 C C . PHE A 1 232 ? 1.980 0.479 11.467 1.00 95.88 232 PHE A C 1
ATOM 1815 O O . PHE A 1 232 ? 2.791 0.337 12.382 1.00 95.88 232 PHE A O 1
ATOM 1822 N N . PRO A 1 233 ? 2.303 1.131 10.343 1.00 95.44 233 PRO A N 1
ATOM 1823 C CA . PRO A 1 233 ? 3.689 1.455 10.021 1.00 95.44 233 PRO A CA 1
ATOM 1824 C C . PRO A 1 233 ? 4.304 2.545 10.914 1.00 95.44 233 PRO A C 1
ATOM 1826 O O . PRO A 1 233 ? 5.519 2.728 10.912 1.00 95.44 233 PRO A O 1
ATOM 1829 N N . PHE A 1 234 ? 3.489 3.249 11.702 1.00 95.62 234 PHE A N 1
ATOM 1830 C CA . PHE A 1 234 ? 3.929 4.261 12.659 1.00 95.62 234 PHE A CA 1
ATOM 1831 C C . PHE A 1 234 ? 3.602 3.802 14.079 1.00 95.62 234 PHE A C 1
ATOM 1833 O O . PHE A 1 234 ? 2.473 3.409 14.355 1.00 95.62 234 PHE A O 1
ATOM 1840 N N . ARG A 1 235 ? 4.560 3.859 15.007 1.00 93.06 235 ARG A N 1
ATOM 1841 C CA . ARG A 1 235 ? 4.331 3.392 16.388 1.00 93.06 235 ARG A CA 1
ATOM 1842 C C . ARG A 1 235 ? 3.927 4.527 17.309 1.00 93.06 235 ARG A C 1
ATOM 1844 O O . ARG A 1 235 ? 3.177 4.324 18.261 1.00 93.06 235 ARG A O 1
ATOM 1851 N N . LEU A 1 236 ? 4.445 5.718 17.034 1.00 94.25 236 LEU A N 1
ATOM 1852 C CA . LEU A 1 236 ? 4.230 6.919 17.819 1.00 94.25 236 LEU A CA 1
ATOM 1853 C C . LEU A 1 236 ? 3.803 8.074 16.920 1.00 94.25 236 LEU A C 1
ATOM 1855 O O . LEU A 1 236 ? 4.181 8.167 15.754 1.00 94.25 236 LEU A O 1
ATOM 1859 N N . ARG A 1 237 ? 3.099 9.040 17.515 1.00 93.38 237 ARG A N 1
ATOM 1860 C CA . ARG A 1 237 ? 2.765 10.309 16.852 1.00 93.38 237 ARG A CA 1
ATOM 1861 C C . ARG A 1 237 ? 3.995 10.997 16.243 1.00 93.38 237 ARG A C 1
ATOM 1863 O O . ARG A 1 237 ? 3.911 11.495 15.129 1.00 93.38 237 ARG A O 1
ATOM 1870 N N . GLY A 1 238 ? 5.129 10.990 16.946 1.00 92.31 238 GLY A N 1
ATOM 1871 C CA . GLY A 1 238 ? 6.374 11.602 16.464 1.00 92.31 238 GLY A CA 1
ATOM 1872 C C . GLY A 1 238 ? 6.905 10.975 15.169 1.00 92.31 238 GLY A C 1
ATOM 1873 O O . GLY A 1 238 ? 7.469 11.686 14.340 1.00 92.31 238 GLY A O 1
ATOM 1874 N N . ASP A 1 239 ? 6.661 9.681 14.948 1.00 91.81 239 ASP A N 1
ATOM 1875 C CA . ASP A 1 239 ? 7.052 8.985 13.717 1.00 91.81 239 ASP A CA 1
ATOM 1876 C C . ASP A 1 239 ? 6.239 9.512 12.525 1.00 91.81 239 ASP A C 1
ATOM 1878 O O . ASP A 1 239 ? 6.787 9.779 11.458 1.00 91.81 239 ASP A O 1
ATOM 1882 N N . VAL A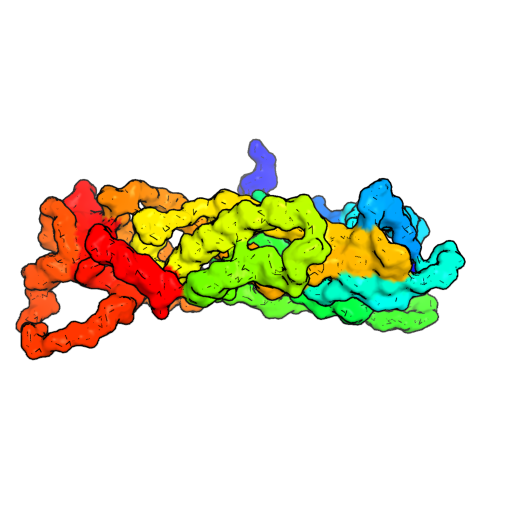 1 240 ? 4.935 9.746 12.726 1.00 92.06 240 VAL A N 1
ATOM 1883 C CA . VAL A 1 240 ? 4.063 10.362 11.712 1.00 92.06 240 VAL A CA 1
ATOM 1884 C C . VAL A 1 240 ? 4.504 11.799 11.439 1.00 92.06 240 VAL A C 1
ATOM 1886 O O . VAL A 1 240 ? 4.617 12.209 10.287 1.00 92.06 240 VAL A O 1
ATOM 1889 N N . GLU A 1 241 ? 4.776 12.573 12.493 1.00 91.44 241 GLU A N 1
ATOM 1890 C CA . GLU A 1 241 ? 5.142 13.989 12.379 1.00 91.44 241 GLU A CA 1
ATOM 1891 C C . GLU A 1 241 ? 6.471 14.210 11.655 1.00 91.44 241 GLU A C 1
ATOM 1893 O O . GLU A 1 241 ? 6.603 15.193 10.930 1.00 91.44 241 GLU A O 1
ATOM 1898 N N . THR A 1 242 ? 7.435 13.311 11.846 1.00 89.12 242 THR A N 1
ATOM 1899 C CA . THR A 1 242 ? 8.747 13.369 11.189 1.00 89.12 242 THR A CA 1
ATOM 1900 C C . THR A 1 242 ? 8.710 12.767 9.784 1.00 89.12 242 THR A C 1
ATOM 1902 O O . THR A 1 242 ? 9.302 13.334 8.861 1.00 89.12 242 THR A O 1
ATOM 1905 N N . GLY A 1 243 ? 7.975 11.666 9.601 1.00 86.44 243 GLY A N 1
ATOM 1906 C CA . GLY A 1 243 ? 7.829 10.981 8.320 1.00 86.44 243 GLY A CA 1
ATOM 1907 C C . GLY A 1 243 ? 7.008 11.763 7.295 1.00 86.44 243 GLY A C 1
ATOM 1908 O O . GLY A 1 243 ? 7.377 11.811 6.129 1.00 86.44 243 GLY A O 1
ATOM 1909 N N . CYS A 1 244 ? 5.932 12.443 7.698 1.00 92.25 244 CYS A N 1
ATOM 1910 C CA . CYS A 1 244 ? 5.061 13.190 6.779 1.00 92.25 244 CYS A CA 1
ATOM 1911 C C . CYS A 1 244 ? 5.636 14.571 6.426 1.00 92.25 244 CYS A C 1
ATOM 1913 O O . CYS A 1 244 ? 5.000 15.600 6.640 1.00 92.25 244 CYS A O 1
ATOM 1915 N N . THR A 1 245 ? 6.864 14.606 5.912 1.00 92.44 245 THR A N 1
ATOM 1916 C CA . THR A 1 245 ? 7.542 15.832 5.481 1.00 92.44 245 THR A CA 1
ATOM 1917 C C . THR A 1 245 ? 8.199 15.630 4.122 1.00 92.44 245 THR A C 1
ATOM 1919 O O . THR A 1 245 ? 8.572 14.515 3.760 1.00 92.44 245 THR A O 1
ATOM 1922 N N . LEU A 1 246 ? 8.389 16.722 3.375 1.00 89.44 246 LEU A N 1
ATOM 1923 C CA . LEU A 1 246 ? 9.117 16.705 2.101 1.00 89.44 246 LEU A CA 1
ATOM 1924 C C . LEU A 1 246 ? 10.506 16.069 2.245 1.00 89.44 246 LEU A C 1
ATOM 1926 O O . LEU A 1 246 ? 10.884 15.207 1.458 1.00 89.44 246 LEU A O 1
ATOM 1930 N N . LYS A 1 247 ? 11.241 16.467 3.291 1.00 89.06 247 LYS A N 1
ATOM 1931 C CA . LYS A 1 247 ? 12.573 15.932 3.591 1.00 89.06 247 LYS A CA 1
ATOM 1932 C C . LYS A 1 247 ? 12.524 14.443 3.936 1.00 89.06 247 LYS A C 1
ATOM 1934 O O . LYS A 1 247 ? 13.437 13.714 3.566 1.00 89.06 247 LYS A O 1
ATOM 1939 N N . GLY A 1 248 ? 11.476 14.003 4.631 1.00 89.50 248 GLY A N 1
ATOM 1940 C CA . GLY A 1 248 ? 11.239 12.587 4.884 1.00 89.50 248 GLY A CA 1
ATOM 1941 C C . GLY A 1 248 ? 11.080 11.816 3.577 1.00 89.50 248 GLY A C 1
ATOM 1942 O O . GLY A 1 248 ? 11.817 10.866 3.338 1.00 89.50 248 GLY A O 1
ATOM 1943 N N . LEU A 1 249 ? 10.155 12.252 2.716 1.00 92.44 249 LEU A N 1
ATOM 1944 C CA . LEU A 1 249 ? 9.776 11.508 1.513 1.00 92.44 249 LEU A CA 1
ATOM 1945 C C . LEU A 1 249 ? 10.848 11.521 0.416 1.00 92.44 249 LEU A C 1
ATOM 1947 O O . LEU A 1 249 ? 11.009 10.514 -0.267 1.00 92.44 249 LEU A O 1
ATOM 1951 N N . TYR A 1 250 ? 11.589 12.621 0.253 1.00 89.31 250 TYR A N 1
ATOM 1952 C CA . TYR A 1 250 ? 12.532 12.773 -0.860 1.00 89.31 250 TYR A CA 1
ATOM 1953 C C . TYR A 1 250 ? 14.014 12.743 -0.463 1.00 89.31 250 TYR A C 1
ATOM 1955 O O . TYR A 1 250 ? 14.867 12.726 -1.336 1.00 89.31 250 TYR A O 1
ATOM 1963 N N . ARG A 1 251 ? 14.363 12.739 0.835 1.00 82.25 251 ARG A N 1
ATOM 1964 C CA . ARG A 1 251 ? 15.742 12.808 1.394 1.00 82.25 251 ARG A CA 1
ATOM 1965 C C . ARG A 1 251 ? 16.681 13.902 0.845 1.00 82.25 251 ARG A C 1
ATOM 1967 O O . ARG A 1 251 ? 17.800 14.031 1.337 1.00 82.25 251 ARG A O 1
ATOM 1974 N N . GLU A 1 252 ? 16.239 14.709 -0.106 1.00 74.31 252 GLU A N 1
ATOM 1975 C CA . GLU A 1 252 ? 16.951 15.844 -0.678 1.00 74.31 252 GLU A CA 1
ATOM 1976 C C . GLU A 1 252 ? 16.759 17.104 0.168 1.00 74.31 252 GLU A C 1
ATOM 1978 O O . GLU A 1 252 ? 15.847 17.204 1.004 1.00 74.31 252 GLU A O 1
ATOM 1983 N N . SER A 1 253 ? 17.630 18.094 -0.040 1.00 61.78 253 SER A N 1
ATOM 1984 C CA . SER A 1 253 ? 17.360 19.421 0.503 1.00 61.78 253 SER A CA 1
ATOM 1985 C C . SER A 1 253 ? 16.137 19.967 -0.223 1.00 61.78 253 SER A C 1
ATOM 1987 O O . SER A 1 253 ? 16.038 19.852 -1.438 1.00 61.78 253 SER A O 1
ATOM 1989 N N . ALA A 1 254 ? 15.202 20.604 0.490 1.00 61.38 254 ALA A N 1
ATOM 1990 C CA . ALA A 1 254 ? 14.002 21.159 -0.146 1.00 61.38 254 ALA A CA 1
ATOM 1991 C C . ALA A 1 254 ? 14.341 22.084 -1.339 1.00 61.38 254 ALA A C 1
ATOM 1993 O O . ALA A 1 254 ? 13.555 22.194 -2.274 1.00 61.38 254 ALA A O 1
ATOM 1994 N N . GLY A 1 255 ? 15.525 22.708 -1.331 1.00 62.19 255 GLY A N 1
ATOM 1995 C CA . GLY A 1 255 ? 16.064 23.510 -2.431 1.00 62.19 255 GLY A CA 1
ATOM 1996 C C . GLY A 1 255 ? 16.166 22.790 -3.782 1.00 62.19 255 GLY A C 1
ATOM 1997 O O . GLY A 1 255 ? 15.950 23.446 -4.798 1.00 62.19 255 GLY A O 1
ATOM 1998 N N . ASP A 1 256 ? 16.415 21.479 -3.780 1.00 76.94 256 ASP A N 1
ATOM 1999 C CA . ASP A 1 256 ? 16.764 20.687 -4.970 1.00 76.94 256 ASP A CA 1
ATOM 2000 C C . ASP A 1 256 ? 15.529 20.202 -5.751 1.00 76.94 256 ASP A C 1
ATOM 2002 O O . ASP A 1 256 ? 15.613 19.869 -6.933 1.00 76.94 256 ASP A O 1
ATOM 2006 N N . LEU A 1 257 ? 14.358 20.213 -5.107 1.00 82.62 257 LEU A N 1
ATOM 2007 C CA . LEU A 1 257 ? 13.096 19.829 -5.730 1.00 82.62 257 LEU A CA 1
ATOM 2008 C C . LEU A 1 257 ? 12.503 20.976 -6.567 1.00 82.62 257 LEU A C 1
ATOM 2010 O O . LEU A 1 257 ? 12.600 22.145 -6.168 1.00 82.62 257 LEU A O 1
ATOM 2014 N N . PRO A 1 258 ? 11.792 20.663 -7.671 1.00 82.75 258 PRO A N 1
ATOM 2015 C CA . PRO A 1 258 ? 11.047 21.657 -8.435 1.00 82.75 258 PRO A CA 1
ATOM 2016 C C . PRO A 1 258 ? 10.093 22.467 -7.549 1.00 82.75 258 PRO A C 1
ATOM 2018 O O . PRO A 1 258 ? 9.424 21.923 -6.667 1.00 82.75 258 PRO A O 1
ATOM 2021 N N . GLU A 1 259 ? 9.987 23.772 -7.804 1.00 85.81 259 GLU A N 1
ATOM 2022 C CA . GLU A 1 259 ? 9.166 24.678 -6.991 1.00 85.81 259 GLU A CA 1
ATOM 2023 C C . GLU A 1 259 ? 7.690 24.259 -6.945 1.00 85.81 259 GLU A C 1
ATOM 2025 O O . GLU A 1 259 ? 7.065 24.289 -5.887 1.00 85.81 259 GLU A O 1
ATOM 2030 N N . THR A 1 260 ? 7.158 23.781 -8.069 1.00 85.50 260 THR A N 1
ATOM 2031 C CA . THR A 1 260 ? 5.796 23.241 -8.161 1.00 85.50 260 THR A CA 1
ATOM 2032 C C . THR A 1 260 ? 5.585 22.059 -7.218 1.00 85.50 260 THR A C 1
ATOM 2034 O O . THR A 1 260 ? 4.586 22.011 -6.506 1.00 85.50 260 THR A O 1
ATOM 2037 N N . LEU A 1 261 ? 6.553 21.140 -7.141 1.00 87.88 261 LEU A N 1
ATOM 2038 C CA . LEU A 1 261 ? 6.486 19.986 -6.248 1.00 87.88 261 LEU A CA 1
ATOM 2039 C C . LEU A 1 261 ? 6.525 20.416 -4.778 1.00 87.88 261 LEU A C 1
ATOM 2041 O O . LEU A 1 261 ? 5.770 19.882 -3.968 1.00 87.88 261 LEU A O 1
ATOM 2045 N N . ARG A 1 262 ? 7.364 21.400 -4.429 1.00 87.62 262 ARG A N 1
ATOM 2046 C CA . ARG A 1 262 ? 7.413 21.947 -3.064 1.00 87.62 262 ARG A CA 1
ATOM 2047 C C . ARG A 1 262 ? 6.072 22.531 -2.628 1.00 87.62 262 ARG A C 1
ATOM 2049 O O . ARG A 1 262 ? 5.627 22.257 -1.513 1.00 87.62 262 ARG A O 1
ATOM 2056 N N . ASN A 1 263 ? 5.459 23.328 -3.501 1.00 90.00 263 ASN A N 1
ATOM 2057 C CA . ASN A 1 263 ? 4.208 24.025 -3.214 1.00 90.00 263 ASN A CA 1
ATOM 2058 C C . ASN A 1 263 ? 3.036 23.041 -3.076 1.00 90.00 263 ASN A C 1
ATOM 2060 O O . ASN A 1 263 ? 2.206 23.202 -2.182 1.00 90.00 263 ASN A O 1
ATOM 2064 N N . ASP A 1 264 ? 3.015 21.989 -3.898 1.00 91.62 264 ASP A N 1
ATOM 2065 C CA . ASP A 1 264 ? 1.978 20.953 -3.860 1.00 91.62 264 ASP A CA 1
ATOM 2066 C C . ASP A 1 264 ? 2.131 20.006 -2.654 1.00 91.62 264 ASP A C 1
ATOM 2068 O O . ASP A 1 264 ? 1.139 19.554 -2.079 1.00 91.62 264 ASP A O 1
ATOM 2072 N N . ALA A 1 265 ? 3.365 19.681 -2.259 1.00 92.75 265 ALA A N 1
ATOM 2073 C CA . ALA A 1 265 ? 3.624 18.635 -1.273 1.00 92.75 265 ALA A CA 1
ATOM 2074 C C . ALA A 1 265 ? 3.189 18.993 0.150 1.00 92.75 265 ALA A C 1
ATOM 2076 O O . ALA A 1 265 ? 2.669 18.130 0.853 1.00 92.75 265 ALA A O 1
ATOM 2077 N N . GLY A 1 266 ? 3.413 20.236 0.589 1.00 91.88 266 GLY A N 1
ATOM 2078 C CA . GLY A 1 266 ? 3.113 20.664 1.962 1.00 91.88 266 GLY A CA 1
ATOM 2079 C C . GLY A 1 266 ? 1.660 20.374 2.365 1.00 91.88 266 GLY A C 1
ATOM 2080 O O . GLY A 1 266 ? 1.439 19.589 3.289 1.00 91.88 266 GLY A O 1
ATOM 2081 N N . PRO A 1 267 ? 0.662 20.900 1.628 1.00 95.44 267 PRO A N 1
ATOM 2082 C CA . PRO A 1 267 ? -0.752 20.655 1.916 1.00 95.44 267 PRO A CA 1
ATOM 2083 C C . PRO A 1 267 ? -1.164 19.176 1.867 1.00 95.44 267 PRO A C 1
ATOM 2085 O O . PRO A 1 267 ? -2.014 18.746 2.648 1.00 95.44 267 PRO A O 1
ATOM 2088 N N . VAL A 1 268 ? -0.587 18.389 0.952 1.00 96.56 268 VAL A N 1
ATOM 2089 C CA . VAL A 1 268 ? -0.866 16.946 0.836 1.00 96.56 268 VAL A CA 1
ATOM 2090 C C . VAL A 1 268 ? -0.327 16.197 2.055 1.00 96.56 268 VAL A C 1
ATOM 2092 O O . VAL A 1 268 ? -1.055 15.432 2.687 1.00 96.56 268 VAL A O 1
ATOM 2095 N N . LEU A 1 269 ? 0.927 16.450 2.432 1.00 96.00 269 LEU A N 1
ATOM 2096 C CA . LEU A 1 269 ? 1.575 15.771 3.553 1.00 96.00 269 LEU A CA 1
ATOM 2097 C C . LEU A 1 269 ? 0.994 16.197 4.907 1.00 96.00 269 LEU A C 1
ATOM 2099 O O . LEU A 1 269 ? 0.863 15.357 5.794 1.00 96.00 269 LEU A O 1
ATOM 2103 N N . ASP A 1 270 ? 0.565 17.453 5.058 1.00 96.00 270 ASP A N 1
ATOM 2104 C CA . ASP A 1 270 ? -0.128 17.923 6.263 1.00 96.00 270 ASP A CA 1
ATOM 2105 C C . ASP A 1 270 ? -1.501 17.265 6.442 1.00 96.00 270 ASP A C 1
ATOM 2107 O O . ASP A 1 270 ? -1.900 16.949 7.569 1.00 96.00 270 ASP A O 1
ATOM 2111 N N . ARG A 1 271 ? -2.231 17.029 5.345 1.00 96.44 271 ARG A N 1
ATOM 2112 C CA . ARG A 1 271 ? -3.482 16.257 5.378 1.00 96.44 271 ARG A CA 1
ATOM 2113 C C . ARG A 1 271 ? -3.219 14.793 5.711 1.00 96.44 271 ARG A C 1
ATOM 2115 O O . ARG A 1 271 ? -3.794 14.290 6.676 1.00 96.44 271 ARG A O 1
ATOM 2122 N N . ALA A 1 272 ? -2.281 14.150 5.013 1.00 97.06 272 ALA A N 1
ATOM 2123 C CA . ALA A 1 272 ? -1.885 12.770 5.290 1.00 97.06 272 ALA A CA 1
ATOM 2124 C C . ALA A 1 272 ? -1.454 12.587 6.755 1.00 97.06 272 ALA A C 1
ATOM 2126 O O . ALA A 1 272 ? -1.867 11.637 7.415 1.00 97.06 272 ALA A O 1
ATOM 2127 N N . LYS A 1 273 ? -0.703 13.542 7.313 1.00 97.56 273 LYS A N 1
ATOM 2128 C CA . LYS A 1 273 ? -0.308 13.558 8.725 1.00 97.56 273 LYS A CA 1
ATOM 2129 C C . LYS A 1 273 ? -1.506 13.514 9.675 1.00 97.56 273 LYS A C 1
ATOM 2131 O O . LYS A 1 273 ? -1.485 12.740 10.628 1.00 97.56 273 LYS A O 1
ATOM 2136 N N . LYS A 1 274 ? -2.543 14.326 9.443 1.00 97.19 274 LYS A N 1
ATOM 2137 C CA . LYS A 1 274 ? -3.759 14.329 10.280 1.00 97.19 274 LYS A CA 1
ATOM 2138 C C . LYS A 1 274 ? -4.476 12.982 10.209 1.00 97.19 274 LYS A C 1
ATOM 2140 O O . LYS A 1 274 ? -4.741 12.386 11.251 1.00 97.19 274 LYS A O 1
ATOM 2145 N N . VAL A 1 275 ? -4.686 12.478 8.991 1.00 97.94 275 VAL A N 1
ATOM 2146 C CA . VAL A 1 275 ? -5.299 11.166 8.734 1.00 97.94 275 VAL A CA 1
ATOM 2147 C C . VAL A 1 275 ? -4.538 10.050 9.448 1.00 97.94 275 VAL A C 1
ATOM 2149 O O . VAL A 1 275 ? -5.142 9.207 10.103 1.00 97.94 275 VAL A O 1
ATOM 2152 N N . LEU A 1 276 ? -3.207 10.048 9.374 1.00 98.12 276 LEU A N 1
ATOM 2153 C CA . LEU A 1 276 ? -2.372 9.005 9.966 1.00 98.12 276 LEU A CA 1
ATOM 2154 C C . LEU A 1 276 ? -2.301 9.083 11.496 1.00 98.12 276 LEU A C 1
ATOM 2156 O O . LEU A 1 276 ? -2.182 8.043 12.139 1.00 98.12 276 LEU A O 1
ATOM 2160 N N . VAL A 1 277 ? -2.405 10.272 12.099 1.00 97.69 277 VAL A N 1
ATOM 2161 C CA . VAL A 1 277 ? -2.502 10.411 13.565 1.00 97.69 277 VAL A CA 1
ATOM 2162 C C . VAL A 1 277 ? -3.833 9.862 14.082 1.00 97.69 277 VAL A C 1
ATOM 2164 O O . VAL A 1 277 ? -3.838 9.110 15.058 1.00 97.69 277 VAL A O 1
ATOM 2167 N N . GLU A 1 278 ? -4.949 10.180 13.423 1.00 97.44 278 GLU A N 1
ATOM 2168 C CA . GLU A 1 278 ? -6.249 9.571 13.741 1.00 97.44 278 GLU A CA 1
ATOM 2169 C C . GLU A 1 278 ? -6.229 8.060 13.487 1.00 97.44 278 GLU A C 1
ATOM 2171 O O . GLU A 1 278 ? -6.689 7.266 14.311 1.00 97.44 278 GLU A O 1
ATOM 2176 N N . GLY A 1 279 ? -5.594 7.652 12.390 1.00 97.69 279 GLY A N 1
ATOM 2177 C CA . GLY A 1 279 ? -5.370 6.260 12.041 1.00 97.69 279 GLY A CA 1
ATOM 2178 C C . GLY A 1 279 ? -4.580 5.478 13.068 1.00 97.69 279 GLY A C 1
ATOM 2179 O O . GLY A 1 279 ? -4.948 4.349 13.366 1.00 97.69 279 GLY A O 1
ATOM 2180 N N . LEU A 1 280 ? -3.550 6.078 13.661 1.00 98.06 280 LEU A N 1
ATOM 2181 C CA . LEU A 1 280 ? -2.781 5.461 14.736 1.00 98.06 280 LEU A CA 1
ATOM 2182 C C . LEU A 1 280 ? -3.665 5.187 15.959 1.00 98.06 280 LEU A C 1
ATOM 2184 O O . LEU A 1 280 ? -3.630 4.085 16.507 1.00 98.06 280 LEU A O 1
ATOM 2188 N N . LYS A 1 281 ? -4.497 6.159 16.363 1.00 98.19 281 LYS A N 1
ATOM 2189 C CA . LYS A 1 281 ? -5.450 5.973 17.471 1.00 98.19 281 LYS A CA 1
ATOM 2190 C C . LYS A 1 281 ? -6.427 4.842 17.168 1.00 98.19 281 LYS A C 1
ATOM 2192 O O . LYS A 1 281 ? -6.618 3.957 18.002 1.00 98.19 281 LYS A O 1
ATOM 2197 N N . ALA A 1 282 ? -7.008 4.851 15.970 1.00 97.81 282 ALA A N 1
ATOM 2198 C CA . ALA A 1 282 ? -7.940 3.824 15.527 1.00 97.81 282 ALA A CA 1
ATOM 2199 C C . ALA A 1 282 ? -7.306 2.444 15.453 1.00 97.81 282 ALA A C 1
ATOM 2201 O O . ALA A 1 282 ? -7.839 1.482 15.998 1.00 97.81 282 ALA A O 1
ATOM 2202 N N . PHE A 1 283 ? -6.140 2.337 14.831 1.00 97.75 283 PHE A N 1
ATOM 2203 C CA . PHE A 1 283 ? -5.432 1.079 14.742 1.00 97.75 283 PHE A CA 1
ATOM 2204 C C . PHE A 1 283 ? -5.122 0.523 16.129 1.00 97.75 283 PHE A C 1
ATOM 2206 O O . PHE A 1 283 ? -5.358 -0.656 16.361 1.00 97.75 283 PHE A O 1
ATOM 2213 N N . ASN A 1 284 ? -4.670 1.348 17.074 1.00 97.94 284 ASN A N 1
ATOM 2214 C CA . ASN A 1 284 ? -4.399 0.889 18.434 1.00 97.94 284 ASN A CA 1
ATOM 2215 C C . ASN A 1 284 ? -5.686 0.470 19.160 1.00 97.94 284 ASN A C 1
ATOM 2217 O O . ASN A 1 284 ? -5.732 -0.616 19.739 1.00 97.94 284 ASN A O 1
ATOM 2221 N N . ALA A 1 285 ? -6.764 1.251 19.067 1.00 97.88 285 ALA A N 1
ATOM 2222 C CA . ALA A 1 285 ? -8.059 0.851 19.617 1.00 97.88 285 ALA A CA 1
ATOM 2223 C C . ALA A 1 285 ? -8.526 -0.501 19.044 1.00 97.88 285 ALA A C 1
ATOM 2225 O O . ALA A 1 285 ? -8.977 -1.371 19.785 1.00 97.88 285 ALA A O 1
ATOM 2226 N N . PHE A 1 286 ? -8.343 -0.726 17.744 1.00 96.94 286 PHE A N 1
ATOM 2227 C CA . PHE A 1 286 ? -8.665 -1.986 17.081 1.00 96.94 286 PHE A CA 1
ATOM 2228 C C . PHE A 1 286 ? -7.744 -3.141 17.514 1.00 96.94 286 PHE A C 1
ATOM 2230 O O . PHE A 1 286 ? -8.201 -4.201 17.948 1.00 96.94 286 PHE A O 1
ATOM 2237 N N . ARG A 1 287 ? -6.427 -2.934 17.443 1.00 96.31 287 ARG A N 1
ATOM 2238 C CA . ARG A 1 287 ? -5.389 -3.938 17.707 1.00 96.31 287 ARG A CA 1
ATOM 2239 C C . ARG A 1 287 ? -5.429 -4.448 19.141 1.00 96.31 287 ARG A C 1
ATOM 2241 O O . ARG A 1 287 ? -5.236 -5.649 19.357 1.00 96.31 287 ARG A O 1
ATOM 2248 N N . TYR A 1 288 ? -5.685 -3.552 20.091 1.00 96.81 288 TYR A N 1
ATOM 2249 C CA . TYR A 1 288 ? -5.736 -3.841 21.524 1.00 96.81 288 TYR A CA 1
ATOM 2250 C C . TYR A 1 288 ? -7.159 -4.062 22.050 1.00 96.81 288 TYR A C 1
ATOM 2252 O O . TYR A 1 288 ? -7.356 -4.171 23.257 1.00 96.81 288 TYR A O 1
ATOM 2260 N N . GLY A 1 289 ? -8.150 -4.172 21.159 1.00 96.75 289 GLY A N 1
ATOM 2261 C CA . GLY A 1 289 ? -9.479 -4.643 21.525 1.00 96.75 289 GLY A CA 1
ATOM 2262 C C . GLY A 1 289 ? -10.307 -3.647 22.332 1.00 96.75 289 GLY A C 1
ATOM 2263 O O . GLY A 1 289 ? -11.061 -4.084 23.186 1.00 96.75 289 GLY A O 1
ATOM 2264 N N . ALA A 1 290 ? -10.206 -2.345 22.058 1.00 97.88 290 ALA A N 1
ATOM 2265 C CA . ALA A 1 290 ? -10.998 -1.272 22.665 1.00 97.88 290 ALA A CA 1
ATOM 2266 C C . ALA A 1 290 ? -12.075 -0.724 21.695 1.00 97.88 290 ALA A C 1
ATOM 2268 O O . ALA A 1 290 ? -11.997 0.430 21.265 1.00 97.88 290 ALA A O 1
ATOM 2269 N N . PRO A 1 291 ? -13.093 -1.520 21.310 1.00 96.75 291 PRO A N 1
ATOM 2270 C CA . PRO A 1 291 ? -14.052 -1.148 20.268 1.00 96.75 291 PRO A CA 1
ATOM 2271 C C . PRO A 1 291 ? -14.917 0.069 20.613 1.00 96.75 291 PRO A C 1
ATOM 2273 O O . PRO A 1 291 ? -15.308 0.796 19.707 1.00 96.75 291 PRO A O 1
ATOM 2276 N N . LEU A 1 292 ? -15.189 0.350 21.893 1.00 96.94 292 LEU A N 1
ATOM 2277 C CA . LEU A 1 292 ? -15.934 1.559 22.264 1.00 96.94 292 LEU A CA 1
ATOM 2278 C C . LEU A 1 292 ? -15.168 2.836 21.872 1.00 96.94 292 LEU A C 1
ATOM 2280 O O . LEU A 1 292 ? -15.786 3.802 21.439 1.00 96.94 292 LEU A O 1
ATOM 2284 N N . ALA A 1 293 ? -13.830 2.823 21.932 1.00 97.06 293 ALA A N 1
ATOM 2285 C CA . ALA A 1 293 ? -13.003 3.950 21.493 1.00 97.06 293 ALA A CA 1
ATOM 2286 C C . ALA A 1 293 ? -13.090 4.192 19.988 1.00 97.06 293 ALA A C 1
ATOM 2288 O O . ALA A 1 293 ? -13.142 5.345 19.575 1.00 97.06 293 ALA A O 1
ATOM 2289 N N . LEU A 1 294 ? -13.181 3.128 19.183 1.00 95.62 294 LEU A N 1
ATOM 2290 C CA . LEU A 1 294 ? -13.394 3.237 17.735 1.00 95.62 294 LEU A CA 1
ATOM 2291 C C . LEU A 1 294 ? -14.725 3.901 17.378 1.00 95.62 294 LEU A C 1
ATOM 2293 O O . LEU A 1 294 ? -14.836 4.529 16.330 1.00 95.62 294 LEU A O 1
ATOM 2297 N N . LEU A 1 295 ? -15.737 3.723 18.226 1.00 95.00 295 LEU A N 1
ATOM 2298 C CA . LEU A 1 295 ? -17.080 4.242 17.996 1.00 95.00 295 LEU A CA 1
ATOM 2299 C C . LEU A 1 295 ? -17.287 5.639 18.592 1.00 95.00 295 LEU A C 1
ATOM 2301 O O . LEU A 1 295 ? -18.240 6.314 18.218 1.00 95.00 295 LEU A O 1
ATOM 2305 N N . ASP A 1 296 ? -16.413 6.101 19.487 1.00 93.88 296 ASP A N 1
ATOM 2306 C CA . ASP A 1 296 ? -16.511 7.428 20.090 1.00 93.88 296 ASP A CA 1
ATOM 2307 C C . ASP A 1 296 ? -15.826 8.491 19.216 1.00 93.88 296 ASP A C 1
ATOM 2309 O O . ASP A 1 296 ? -14.608 8.674 19.249 1.00 93.88 296 ASP A O 1
ATOM 2313 N N . ARG A 1 297 ? -16.632 9.253 18.466 1.00 91.62 297 ARG A N 1
ATOM 2314 C CA . ARG A 1 297 ? -16.168 10.334 17.573 1.00 91.62 297 ARG A CA 1
ATOM 2315 C C . ARG A 1 297 ? -15.427 11.469 18.283 1.00 91.62 297 ARG A C 1
ATOM 2317 O O . ARG A 1 297 ? -14.783 12.274 17.618 1.00 91.62 297 ARG A O 1
ATOM 2324 N N . ARG A 1 298 ? -15.502 11.555 19.616 1.00 92.62 298 ARG A N 1
ATOM 2325 C CA . ARG A 1 298 ? -14.698 12.505 20.403 1.00 92.62 298 ARG A CA 1
ATOM 2326 C C . ARG A 1 298 ? -13.246 12.041 20.538 1.00 92.62 298 ARG A C 1
ATOM 2328 O O . ARG A 1 298 ? -12.378 12.872 20.771 1.00 92.62 298 ARG A O 1
ATOM 2335 N N . LEU A 1 299 ? -12.994 10.734 20.424 1.00 94.50 299 LEU A N 1
ATOM 2336 C CA . LEU A 1 299 ? -11.659 10.136 20.473 1.00 94.50 299 LEU A CA 1
ATOM 2337 C C . LEU A 1 299 ? -11.075 9.923 19.082 1.00 94.50 299 LEU A C 1
ATOM 2339 O O . LEU A 1 299 ? -9.884 10.168 18.885 1.00 94.50 299 LEU A O 1
ATOM 2343 N N . ILE A 1 300 ? -11.886 9.423 18.149 1.00 94.88 300 ILE A N 1
ATOM 2344 C CA . ILE A 1 300 ? -11.427 9.001 16.829 1.00 94.88 300 ILE A CA 1
ATOM 2345 C C . ILE A 1 300 ? -12.403 9.509 15.769 1.00 94.88 300 ILE A C 1
ATOM 2347 O O . ILE A 1 300 ? -13.571 9.124 15.748 1.00 94.88 300 ILE A O 1
ATOM 2351 N N . SER A 1 301 ? -11.898 10.318 14.840 1.00 93.06 301 SER A N 1
ATOM 2352 C CA . SER A 1 301 ? -12.659 10.778 13.677 1.00 93.06 301 SER A CA 1
ATOM 2353 C C . SER A 1 301 ? -12.014 10.250 12.401 1.00 93.06 301 SER A C 1
ATOM 2355 O O . SER A 1 301 ? -11.015 10.798 11.944 1.00 93.06 301 SER A O 1
ATOM 2357 N N . LEU A 1 302 ? -12.576 9.179 11.831 1.00 92.25 302 LEU A N 1
ATOM 2358 C CA . LEU A 1 302 ? -12.080 8.596 10.582 1.00 92.25 302 LEU A CA 1
ATOM 2359 C C . LEU A 1 302 ? -13.018 8.875 9.418 1.00 92.25 302 LEU A C 1
ATOM 2361 O O . LEU A 1 302 ? -14.222 8.639 9.520 1.00 92.25 302 LEU A O 1
ATOM 2365 N N . ASP A 1 303 ? -12.426 9.211 8.281 1.00 94.31 303 ASP A N 1
ATOM 2366 C CA . ASP A 1 303 ? -13.095 9.250 6.990 1.00 94.31 303 ASP A CA 1
ATOM 2367 C C . ASP A 1 303 ? -12.332 8.359 5.997 1.00 94.31 303 ASP A C 1
ATOM 2369 O O . ASP A 1 303 ? -11.148 8.559 5.710 1.00 94.31 303 ASP A O 1
ATOM 2373 N N . SER A 1 304 ? -13.020 7.331 5.493 1.00 95.00 304 SER A N 1
ATOM 2374 C CA . SER A 1 304 ? -12.453 6.406 4.514 1.00 95.00 304 SER A CA 1
ATOM 2375 C C . SER A 1 304 ? -12.097 7.083 3.190 1.00 95.00 304 SER A C 1
ATOM 2377 O O . SER A 1 304 ? -11.062 6.762 2.608 1.00 95.00 304 SER A O 1
ATOM 2379 N N . GLN A 1 305 ? -12.915 8.030 2.726 1.00 96.00 305 GLN A N 1
ATOM 2380 C CA . GLN A 1 305 ? -12.695 8.749 1.474 1.00 96.00 305 GLN A CA 1
ATOM 2381 C C . GLN A 1 305 ? -11.556 9.751 1.620 1.00 96.00 305 GLN A C 1
ATOM 2383 O O . GLN A 1 305 ? -10.733 9.862 0.716 1.00 96.00 305 GLN A O 1
ATOM 2388 N N . GLU A 1 306 ? -11.450 10.421 2.771 1.00 97.00 306 GLU A N 1
ATOM 2389 C CA . GLU A 1 306 ? -10.312 11.302 3.054 1.00 97.00 306 GLU A CA 1
ATOM 2390 C C . GLU A 1 306 ? -8.991 10.521 3.040 1.00 97.00 306 GLU A C 1
ATOM 2392 O O . GLU A 1 306 ? -8.014 10.961 2.430 1.00 97.00 306 GLU A O 1
ATOM 2397 N N . ALA A 1 307 ? -8.960 9.333 3.651 1.00 97.62 307 ALA A N 1
ATOM 2398 C CA . ALA A 1 307 ? -7.761 8.501 3.684 1.00 97.62 307 ALA A CA 1
ATOM 2399 C C . ALA A 1 307 ? -7.351 7.981 2.299 1.00 97.62 307 ALA A C 1
ATOM 2401 O O . ALA A 1 307 ? -6.171 8.044 1.945 1.00 97.62 307 ALA A O 1
ATOM 2402 N N . LEU A 1 308 ? -8.308 7.500 1.498 1.00 97.25 308 LEU A N 1
ATOM 2403 C CA . LEU A 1 308 ? -8.037 7.077 0.120 1.00 97.25 308 LEU A CA 1
ATOM 2404 C C . LEU A 1 308 ? -7.617 8.264 -0.757 1.00 97.25 308 LEU A C 1
ATOM 2406 O O . LEU A 1 308 ? -6.655 8.147 -1.514 1.00 97.25 308 LEU A O 1
ATOM 2410 N N . GLY A 1 309 ? -8.263 9.422 -0.597 1.00 97.44 309 GLY A N 1
ATOM 2411 C CA . GLY A 1 309 ? -7.890 10.663 -1.275 1.00 97.44 309 GLY A CA 1
ATOM 2412 C C . GLY A 1 309 ? -6.459 11.095 -0.953 1.00 97.44 309 GLY A C 1
ATOM 2413 O O . GLY A 1 309 ? -5.688 11.378 -1.867 1.00 97.44 309 GLY A O 1
ATOM 2414 N N . CYS A 1 310 ? -6.055 11.050 0.322 1.00 97.19 310 CYS A N 1
ATOM 2415 C CA . CYS A 1 310 ? -4.672 11.328 0.723 1.00 97.19 310 CYS A CA 1
ATOM 2416 C C . CYS A 1 310 ? -3.682 10.348 0.079 1.00 97.19 310 CYS A C 1
ATOM 2418 O O . CYS A 1 310 ? -2.629 10.767 -0.402 1.00 97.19 310 CYS A O 1
ATOM 2420 N N . ALA A 1 311 ? -4.011 9.052 0.034 1.00 97.94 311 ALA A N 1
ATOM 2421 C CA . ALA A 1 311 ? -3.164 8.060 -0.624 1.00 97.94 311 ALA A CA 1
ATOM 2422 C C . ALA A 1 311 ? -2.988 8.367 -2.122 1.00 97.94 311 ALA A C 1
ATOM 2424 O O . ALA A 1 311 ? -1.866 8.327 -2.627 1.00 97.94 311 ALA A O 1
ATOM 2425 N N . GLU A 1 312 ? -4.063 8.728 -2.829 1.00 97.81 312 GLU A N 1
ATOM 2426 C CA . GLU A 1 312 ? -3.988 9.121 -4.241 1.00 97.81 312 GLU A CA 1
ATOM 2427 C C . GLU A 1 312 ? -3.160 10.383 -4.468 1.00 97.81 312 GLU A C 1
ATOM 2429 O O . GLU A 1 312 ? -2.354 10.439 -5.396 1.00 97.81 312 GLU A O 1
ATOM 2434 N N . GLU A 1 313 ? -3.338 11.402 -3.634 1.00 97.31 313 GLU A N 1
ATOM 2435 C CA . GLU A 1 313 ? -2.577 12.643 -3.735 1.00 97.31 313 GLU A CA 1
ATOM 2436 C C . GLU A 1 313 ? -1.083 12.414 -3.486 1.00 97.31 313 GLU A C 1
ATOM 2438 O O . GLU A 1 313 ? -0.260 12.946 -4.231 1.00 97.31 313 GLU A O 1
ATOM 2443 N N . VAL A 1 314 ? -0.722 11.569 -2.511 1.00 97.62 314 VAL A N 1
ATOM 2444 C CA . VAL A 1 314 ? 0.671 11.154 -2.273 1.00 97.62 314 VAL A CA 1
ATOM 2445 C C . VAL A 1 314 ? 1.232 10.408 -3.485 1.00 97.62 314 VAL A C 1
ATOM 2447 O O . VAL A 1 314 ? 2.348 10.700 -3.916 1.00 97.62 314 VAL A O 1
ATOM 2450 N N . LEU A 1 315 ? 0.470 9.490 -4.088 1.00 97.44 315 LEU A N 1
ATOM 2451 C CA . LEU A 1 315 ? 0.898 8.799 -5.311 1.00 97.44 315 LEU A CA 1
ATOM 2452 C C . LEU A 1 315 ? 1.110 9.768 -6.470 1.00 97.44 315 LEU A C 1
ATOM 2454 O O . LEU A 1 315 ? 2.103 9.657 -7.181 1.00 97.44 315 LEU A O 1
ATOM 2458 N N . ASN A 1 316 ? 0.208 10.732 -6.651 1.00 96.81 316 ASN A N 1
ATOM 2459 C CA . ASN A 1 316 ? 0.334 11.746 -7.693 1.00 96.81 316 ASN A CA 1
ATOM 2460 C C . ASN A 1 316 ? 1.538 12.662 -7.447 1.00 96.81 316 ASN A C 1
ATOM 2462 O O . ASN A 1 316 ? 2.206 13.057 -8.399 1.00 96.81 316 ASN A O 1
ATOM 2466 N N . LEU A 1 317 ? 1.846 12.976 -6.187 1.00 96.12 317 LEU A N 1
ATOM 2467 C CA . LEU A 1 317 ? 3.035 13.735 -5.817 1.00 96.12 317 LEU A CA 1
ATOM 2468 C C . LEU A 1 317 ? 4.318 12.967 -6.170 1.00 96.12 317 LEU A C 1
ATOM 2470 O O . LEU A 1 317 ? 5.222 13.522 -6.793 1.00 96.12 317 LEU A O 1
ATOM 2474 N N . VAL A 1 318 ? 4.384 11.679 -5.825 1.00 96.56 318 VAL A N 1
ATOM 2475 C CA . VAL A 1 318 ? 5.516 10.809 -6.175 1.00 96.56 318 VAL A CA 1
ATOM 2476 C C . VAL A 1 318 ? 5.644 10.652 -7.688 1.00 96.56 318 VAL A C 1
ATOM 2478 O O . VAL A 1 318 ? 6.736 10.807 -8.215 1.00 96.56 318 VAL A O 1
ATOM 2481 N N . ASP A 1 319 ? 4.549 10.425 -8.406 1.00 95.94 319 ASP A N 1
ATOM 2482 C CA . ASP A 1 319 ? 4.539 10.309 -9.868 1.00 95.94 319 ASP A CA 1
ATOM 2483 C C . ASP A 1 319 ? 5.057 11.580 -10.562 1.00 95.94 319 ASP A C 1
ATOM 2485 O O . ASP A 1 319 ? 5.877 11.508 -11.477 1.00 95.94 319 ASP A O 1
ATOM 2489 N N . LYS A 1 320 ? 4.648 12.765 -10.082 1.00 93.75 320 LYS A N 1
ATOM 2490 C CA . LYS A 1 320 ? 5.207 14.047 -10.540 1.00 93.75 320 LYS A CA 1
ATOM 2491 C C . LYS A 1 320 ? 6.707 14.139 -10.257 1.00 93.75 320 LYS A C 1
ATOM 2493 O O . LYS A 1 320 ? 7.454 14.574 -11.129 1.00 93.75 320 LYS A O 1
ATOM 2498 N N . ALA A 1 321 ? 7.138 13.739 -9.061 1.00 93.12 321 ALA A N 1
ATOM 2499 C CA . ALA A 1 321 ? 8.540 13.784 -8.652 1.00 93.12 321 ALA A CA 1
ATOM 2500 C C . ALA A 1 321 ? 9.421 12.814 -9.450 1.00 93.12 321 ALA A C 1
ATOM 2502 O O . ALA A 1 321 ? 10.581 13.111 -9.693 1.00 93.12 321 ALA A O 1
ATOM 2503 N N . LEU A 1 322 ? 8.879 11.680 -9.894 1.00 94.56 322 LEU A N 1
ATOM 2504 C CA . LEU A 1 322 ? 9.608 10.675 -10.670 1.00 94.56 322 LEU A CA 1
ATOM 2505 C C . LEU A 1 322 ? 9.878 11.090 -12.126 1.00 94.56 322 LEU A C 1
ATOM 2507 O O . LEU A 1 322 ? 10.546 10.349 -12.851 1.00 94.56 322 LEU A O 1
ATOM 2511 N N . ARG A 1 323 ? 9.389 12.258 -12.567 1.00 94.06 323 ARG A N 1
ATOM 2512 C CA . ARG A 1 323 ? 9.696 12.803 -13.894 1.00 94.06 323 ARG A CA 1
ATOM 2513 C C . ARG A 1 323 ? 11.184 13.163 -13.993 1.00 94.06 323 ARG A C 1
ATOM 2515 O O . ARG A 1 323 ? 11.635 14.026 -13.241 1.00 94.06 323 ARG A O 1
ATOM 2522 N N . PRO A 1 324 ? 11.948 12.556 -14.921 1.00 94.44 324 PRO A N 1
ATOM 2523 C CA . PRO A 1 324 ? 13.381 12.807 -15.005 1.00 94.44 324 PRO A CA 1
ATOM 2524 C C . PRO A 1 324 ? 13.692 14.212 -15.528 1.00 94.44 324 PRO A C 1
ATOM 2526 O O . PRO A 1 324 ? 13.131 14.642 -16.539 1.00 94.44 324 PRO A O 1
ATOM 2529 N N . THR A 1 325 ? 14.622 14.901 -14.873 1.00 93.38 325 THR A N 1
ATOM 2530 C CA . THR A 1 325 ? 15.183 16.179 -15.331 1.00 93.38 325 THR A CA 1
ATOM 2531 C C . THR A 1 325 ? 16.470 15.940 -16.108 1.00 93.38 325 THR A C 1
ATOM 2533 O O . THR A 1 325 ? 17.208 14.994 -15.820 1.00 93.38 325 THR A O 1
ATOM 2536 N N . VAL A 1 326 ? 16.751 16.787 -17.100 1.00 93.62 326 VAL A N 1
ATOM 2537 C CA . VAL A 1 326 ? 17.950 16.668 -17.940 1.00 93.62 326 VAL A CA 1
ATOM 2538 C C . VAL A 1 326 ? 18.837 17.897 -17.770 1.00 93.62 326 VAL A C 1
ATOM 2540 O O . VAL A 1 326 ? 18.397 19.028 -17.953 1.00 93.62 326 VAL A O 1
ATOM 2543 N N . SER A 1 327 ? 20.108 17.675 -17.434 1.00 93.06 327 SER A N 1
ATOM 2544 C CA . SER A 1 327 ? 21.122 18.722 -17.291 1.00 93.06 327 SER A CA 1
ATOM 2545 C C . SER A 1 327 ? 22.424 18.281 -17.957 1.00 93.06 327 SER A C 1
ATOM 2547 O O . SER A 1 327 ? 23.189 17.487 -17.406 1.00 93.06 327 SER A O 1
ATOM 2549 N N . GLY A 1 328 ? 22.688 18.791 -19.163 1.00 93.00 328 GLY A N 1
ATOM 2550 C CA . GLY A 1 328 ? 23.795 18.309 -19.992 1.00 93.00 328 GLY A CA 1
ATOM 2551 C C . GLY A 1 328 ? 23.587 16.841 -20.369 1.00 93.00 328 GLY A C 1
ATOM 2552 O O . GLY A 1 328 ? 22.517 16.484 -20.851 1.00 93.00 328 GLY A O 1
ATOM 2553 N N . SER A 1 329 ? 24.584 15.990 -20.116 1.00 94.56 329 SER A N 1
ATOM 2554 C CA . SER A 1 329 ? 24.492 14.534 -20.313 1.00 94.56 329 SER A CA 1
ATOM 2555 C C . SER A 1 329 ? 24.041 13.766 -19.060 1.00 94.56 329 SER A C 1
ATOM 2557 O O . SER A 1 329 ? 24.240 12.553 -18.961 1.00 94.56 329 SER A O 1
ATOM 2559 N N . VAL A 1 330 ? 23.460 14.460 -18.076 1.00 95.69 330 VAL A N 1
ATOM 2560 C CA . VAL A 1 330 ? 22.982 13.867 -16.823 1.00 95.69 330 VAL A CA 1
ATOM 2561 C C . VAL A 1 330 ? 21.459 13.877 -16.786 1.00 95.69 330 VAL A C 1
ATOM 2563 O O . VAL A 1 330 ? 20.835 14.916 -16.999 1.00 95.69 330 VAL A O 1
ATOM 2566 N N . ILE A 1 331 ? 20.873 12.721 -16.482 1.00 95.69 331 ILE A N 1
ATOM 2567 C CA . ILE A 1 331 ? 19.442 12.540 -16.247 1.00 95.69 331 ILE A CA 1
ATOM 2568 C C . ILE A 1 331 ? 19.249 12.215 -14.776 1.00 95.69 331 ILE A C 1
ATOM 2570 O O . ILE A 1 331 ? 19.733 11.191 -14.296 1.00 95.69 331 ILE A O 1
ATOM 2574 N N . SER A 1 332 ? 18.528 13.068 -14.065 1.00 94.56 332 SER A N 1
ATOM 2575 C CA . SER A 1 332 ? 18.326 12.927 -12.627 1.00 94.56 332 SER A CA 1
ATOM 2576 C C . SER A 1 332 ? 16.870 12.618 -12.324 1.00 94.56 332 SER A C 1
ATOM 2578 O O . SER A 1 332 ? 15.959 13.191 -12.921 1.00 94.56 332 SER A O 1
ATOM 2580 N N . VAL A 1 333 ? 16.653 11.710 -11.377 1.00 94.00 333 VAL A N 1
ATOM 2581 C CA . VAL A 1 333 ? 15.343 11.473 -10.773 1.00 94.00 333 VAL A CA 1
ATOM 2582 C C . VAL A 1 333 ? 15.517 11.651 -9.272 1.00 94.00 333 VAL A C 1
ATOM 2584 O O . VAL A 1 333 ? 16.403 10.997 -8.715 1.00 94.00 333 VAL A O 1
ATOM 2587 N N . PRO A 1 334 ? 14.692 12.485 -8.616 1.00 92.06 334 PRO A N 1
ATOM 2588 C CA . PRO A 1 334 ? 14.758 12.673 -7.182 1.00 92.06 334 PRO A CA 1
ATOM 2589 C C . PRO A 1 334 ? 14.797 11.357 -6.408 1.00 92.06 334 PRO A C 1
ATOM 2591 O O . PRO A 1 334 ? 14.149 10.359 -6.771 1.00 92.06 334 PRO A O 1
ATOM 2594 N N . TYR A 1 335 ? 15.553 11.353 -5.315 1.00 93.50 335 TYR A N 1
ATOM 2595 C CA . TYR A 1 335 ? 15.508 10.249 -4.368 1.00 93.50 335 TYR A CA 1
ATOM 2596 C C . TYR A 1 335 ? 14.089 10.135 -3.799 1.00 93.50 335 TYR A C 1
ATOM 2598 O O . TYR A 1 335 ? 13.507 11.123 -3.369 1.00 93.50 335 TYR A O 1
ATOM 2606 N N . VAL A 1 336 ? 13.522 8.929 -3.770 1.00 95.12 336 VAL A N 1
ATOM 2607 C CA . VAL A 1 336 ? 12.257 8.660 -3.071 1.00 95.12 336 VAL A CA 1
ATOM 2608 C C . VAL A 1 336 ? 12.523 7.642 -1.975 1.00 95.12 336 VAL A C 1
ATOM 2610 O O . VAL A 1 336 ? 13.003 6.536 -2.244 1.00 95.12 336 VAL A O 1
ATOM 2613 N N . ASP A 1 337 ? 12.193 8.004 -0.736 1.00 96.31 337 ASP A N 1
ATOM 2614 C CA . ASP A 1 337 ? 12.208 7.088 0.396 1.00 96.31 337 ASP A CA 1
ATOM 2615 C C . ASP A 1 337 ? 11.046 6.101 0.259 1.00 96.31 337 ASP A C 1
ATOM 2617 O O . ASP A 1 337 ? 9.906 6.358 0.655 1.00 96.31 337 ASP A O 1
ATOM 2621 N N . PHE A 1 338 ? 11.343 4.966 -0.369 1.00 97.31 338 PHE A N 1
ATOM 2622 C CA . PHE A 1 338 ? 10.351 3.941 -0.655 1.00 97.31 338 PHE A CA 1
ATOM 2623 C C . PHE A 1 338 ? 9.735 3.338 0.616 1.00 97.31 338 PHE A C 1
ATOM 2625 O O . PHE A 1 338 ? 8.545 3.020 0.621 1.00 97.31 338 PHE A O 1
ATOM 2632 N N . ASP A 1 339 ? 10.502 3.215 1.703 1.00 96.81 339 ASP A N 1
ATOM 2633 C CA . ASP A 1 339 ? 9.993 2.679 2.968 1.00 96.81 339 ASP A CA 1
ATOM 2634 C C . ASP A 1 339 ? 8.954 3.606 3.585 1.00 96.81 339 ASP A C 1
ATOM 2636 O O . ASP A 1 339 ? 7.896 3.151 4.037 1.00 96.81 339 ASP A O 1
ATOM 2640 N N . LEU A 1 340 ? 9.227 4.908 3.556 1.00 96.56 340 LEU A N 1
ATOM 2641 C CA . LEU A 1 340 ? 8.278 5.907 4.009 1.00 96.56 340 LEU A CA 1
ATOM 2642 C C . LEU A 1 340 ? 7.059 5.987 3.085 1.00 96.56 340 LEU A C 1
ATOM 2644 O O . LEU A 1 340 ? 5.940 5.979 3.587 1.00 96.56 340 LEU A O 1
ATOM 2648 N N . LEU A 1 341 ? 7.237 5.997 1.759 1.00 97.94 341 LEU A N 1
ATOM 2649 C CA . LEU A 1 341 ? 6.116 5.962 0.811 1.00 97.94 341 LEU A CA 1
ATOM 2650 C C . LEU A 1 341 ? 5.193 4.769 1.094 1.00 97.94 341 LEU A C 1
ATOM 2652 O O . LEU A 1 341 ? 3.987 4.935 1.271 1.00 97.94 341 LEU A O 1
ATOM 2656 N N . ARG A 1 342 ? 5.770 3.569 1.201 1.00 97.50 342 ARG A N 1
ATOM 2657 C CA . ARG A 1 342 ? 5.050 2.344 1.560 1.00 97.50 342 ARG A CA 1
ATOM 2658 C C . ARG A 1 342 ? 4.305 2.503 2.889 1.00 97.50 342 ARG A C 1
ATOM 2660 O O . ARG A 1 342 ? 3.136 2.137 2.974 1.00 97.50 342 ARG A O 1
ATOM 2667 N N . SER A 1 343 ? 4.957 3.071 3.901 1.00 97.44 343 SER A N 1
ATOM 2668 C CA . SER A 1 343 ? 4.375 3.321 5.226 1.00 97.44 343 SER A CA 1
ATOM 2669 C C . SER A 1 343 ? 3.183 4.279 5.174 1.00 97.44 343 SER A C 1
ATOM 2671 O O . SER A 1 343 ? 2.139 3.999 5.760 1.00 97.44 343 SER A O 1
ATOM 2673 N N . LEU A 1 344 ? 3.288 5.380 4.427 1.00 98.00 344 LEU A N 1
ATOM 2674 C CA . LEU A 1 344 ? 2.195 6.339 4.248 1.00 98.00 344 LEU A CA 1
ATOM 2675 C C . LEU A 1 344 ? 0.973 5.673 3.602 1.00 98.00 344 LEU A C 1
ATOM 2677 O O . LEU A 1 344 ? -0.145 5.812 4.101 1.00 98.00 344 LEU A O 1
ATOM 2681 N N . LEU A 1 345 ? 1.192 4.904 2.532 1.00 98.31 345 LEU A N 1
ATOM 2682 C CA . LEU A 1 345 ? 0.119 4.225 1.805 1.00 98.31 345 LEU A CA 1
ATOM 2683 C C . LEU A 1 345 ? -0.552 3.147 2.664 1.00 98.31 345 LEU A C 1
ATOM 2685 O O . LEU A 1 345 ? -1.778 3.123 2.757 1.00 98.31 345 LEU A O 1
ATOM 2689 N N . ILE A 1 346 ? 0.228 2.296 3.340 1.00 97.50 346 ILE A N 1
ATOM 2690 C CA . ILE A 1 346 ? -0.304 1.256 4.238 1.00 97.50 346 ILE A CA 1
ATOM 2691 C C . ILE A 1 346 ? -1.088 1.880 5.395 1.00 97.50 346 ILE A C 1
ATOM 2693 O O . ILE A 1 346 ? -2.169 1.398 5.732 1.00 97.50 346 ILE A O 1
ATOM 2697 N N . GLY A 1 347 ? -0.586 2.970 5.980 1.00 97.62 347 GLY A N 1
ATOM 2698 C CA . GLY A 1 347 ? -1.296 3.690 7.031 1.00 97.62 347 GLY A CA 1
ATOM 2699 C C . GLY A 1 347 ? -2.655 4.210 6.554 1.00 97.62 347 GLY A C 1
ATOM 2700 O O . GLY A 1 347 ? -3.666 3.962 7.210 1.00 97.62 347 GLY A O 1
ATOM 2701 N N . CYS A 1 348 ? -2.709 4.843 5.377 1.00 98.06 348 CYS A N 1
ATOM 2702 C CA . CYS A 1 348 ? -3.968 5.304 4.779 1.00 98.06 348 CYS A CA 1
ATOM 2703 C C . CYS A 1 348 ? -4.927 4.141 4.479 1.00 98.06 348 CYS A C 1
ATOM 2705 O O . CYS A 1 348 ? -6.125 4.244 4.737 1.00 98.06 348 CYS A O 1
ATOM 2707 N N . ALA A 1 349 ? -4.410 3.008 3.999 1.00 97.12 349 ALA A N 1
ATOM 2708 C CA . ALA A 1 349 ? -5.207 1.807 3.768 1.00 97.12 349 ALA A CA 1
ATOM 2709 C C . ALA A 1 349 ? -5.852 1.261 5.046 1.00 97.12 349 ALA A C 1
ATOM 2711 O O . ALA A 1 349 ? -7.040 0.937 5.039 1.00 97.12 349 ALA A O 1
ATOM 2712 N N . PHE A 1 350 ? -5.103 1.196 6.151 1.00 97.12 350 PHE A N 1
ATOM 2713 C CA . PHE A 1 350 ? -5.661 0.798 7.443 1.00 97.12 350 PHE A CA 1
ATOM 2714 C C . PHE A 1 350 ? -6.758 1.753 7.907 1.00 97.12 350 PHE A C 1
ATOM 2716 O O . PHE A 1 350 ? -7.806 1.289 8.356 1.00 97.12 350 PHE A O 1
ATOM 2723 N N . VAL A 1 351 ? -6.553 3.066 7.764 1.00 97.50 351 VAL A N 1
ATOM 2724 C CA . VAL A 1 351 ? -7.582 4.062 8.097 1.00 97.50 351 VAL A CA 1
ATOM 2725 C C . VAL A 1 351 ? -8.850 3.820 7.294 1.00 97.50 351 VAL A C 1
ATOM 2727 O O . VAL A 1 351 ? -9.930 3.717 7.874 1.00 97.50 351 VAL A O 1
ATOM 2730 N N . ALA A 1 352 ? -8.719 3.679 5.975 1.00 96.88 352 ALA A N 1
ATOM 2731 C CA . ALA A 1 352 ? -9.853 3.463 5.090 1.00 96.88 352 ALA A 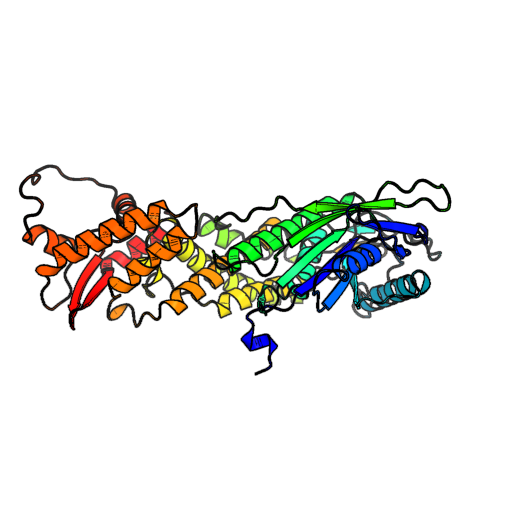CA 1
ATOM 2732 C C . ALA A 1 352 ? -10.620 2.181 5.439 1.00 96.88 352 ALA A C 1
ATOM 2734 O O . ALA A 1 352 ? -11.852 2.193 5.519 1.00 96.88 352 ALA A O 1
ATOM 2735 N N . ALA A 1 353 ? -9.902 1.090 5.704 1.00 95.62 353 ALA A N 1
ATOM 2736 C CA . ALA A 1 353 ? -10.497 -0.195 6.038 1.00 95.62 353 ALA A CA 1
ATOM 2737 C C . ALA A 1 353 ? -11.191 -0.197 7.409 1.00 95.62 353 ALA A C 1
ATOM 2739 O O . ALA A 1 353 ? -12.325 -0.669 7.514 1.00 95.62 353 ALA A O 1
ATOM 2740 N N . ILE A 1 354 ? -10.549 0.355 8.446 1.00 95.88 354 ILE A N 1
ATOM 2741 C CA . ILE A 1 354 ? -11.134 0.465 9.791 1.00 95.88 354 ILE A CA 1
ATOM 2742 C C . ILE A 1 354 ? -12.352 1.397 9.765 1.00 95.88 354 ILE A C 1
ATOM 2744 O O . ILE A 1 354 ? -13.397 1.046 10.305 1.00 95.88 354 ILE A O 1
ATOM 2748 N N . SER A 1 355 ? -12.258 2.544 9.085 1.00 94.88 355 SER A N 1
ATOM 2749 C CA . SER A 1 355 ? -13.379 3.477 8.917 1.00 94.88 355 SER A CA 1
ATOM 2750 C C . SER A 1 355 ? -14.574 2.806 8.236 1.00 94.88 355 SER A C 1
ATOM 2752 O O . SER A 1 355 ? -15.671 2.805 8.789 1.00 94.88 355 SER A O 1
ATOM 2754 N N . SER A 1 356 ? -14.354 2.141 7.096 1.00 92.88 356 SER A N 1
ATOM 2755 C CA . SER A 1 356 ? -15.421 1.459 6.345 1.00 92.88 356 SER A CA 1
ATOM 2756 C C . SER A 1 356 ? -16.108 0.374 7.177 1.00 92.88 356 SER A C 1
ATOM 2758 O O . SER A 1 356 ? -17.329 0.247 7.184 1.00 92.88 356 SER A O 1
ATOM 2760 N N . MET A 1 357 ? -15.316 -0.399 7.916 1.00 91.62 357 MET A N 1
ATOM 2761 C CA . MET A 1 357 ? -15.802 -1.421 8.839 1.00 91.62 357 MET A CA 1
ATOM 2762 C C . MET A 1 357 ? -16.661 -0.826 9.964 1.00 91.62 357 MET A C 1
ATOM 2764 O O . MET A 1 357 ? -17.701 -1.393 10.285 1.00 91.62 357 MET A O 1
ATOM 2768 N N . ILE A 1 358 ? -16.263 0.309 10.544 1.00 90.81 358 ILE A N 1
ATOM 2769 C CA . ILE A 1 358 ? -17.061 1.012 11.559 1.00 90.81 358 ILE A CA 1
ATOM 2770 C C . ILE A 1 358 ? -18.369 1.532 10.954 1.00 90.81 358 ILE A C 1
ATOM 2772 O O . ILE A 1 358 ? -19.428 1.371 11.560 1.00 90.81 358 ILE A O 1
ATOM 2776 N N . SER A 1 359 ? -18.326 2.111 9.752 1.00 89.44 359 SER A N 1
ATOM 2777 C CA . SER A 1 359 ? -19.521 2.614 9.064 1.00 89.44 359 SER A CA 1
ATOM 2778 C C . SER A 1 359 ? -20.560 1.514 8.816 1.00 89.44 359 SER A C 1
ATOM 2780 O O . SER A 1 359 ? -21.747 1.750 9.016 1.00 89.44 359 SER A O 1
ATOM 2782 N N . GLU A 1 360 ? -20.138 0.290 8.483 1.00 89.06 360 GLU A N 1
ATOM 2783 C CA . GLU A 1 360 ? -21.028 -0.874 8.307 1.00 89.06 360 GLU A CA 1
ATOM 2784 C C . GLU A 1 360 ? -21.760 -1.308 9.594 1.00 89.06 360 GLU A C 1
ATOM 2786 O O . GLU A 1 360 ? -22.738 -2.066 9.545 1.00 89.06 360 GLU A O 1
ATOM 2791 N N . LEU A 1 361 ? -21.315 -0.845 10.766 1.00 86.25 361 LEU A N 1
ATOM 2792 C CA . LEU A 1 361 ? -22.002 -1.108 12.029 1.00 86.25 361 LEU A CA 1
ATOM 2793 C C . LEU A 1 361 ? -23.233 -0.211 12.231 1.00 86.25 361 LEU A C 1
ATOM 2795 O O . LEU A 1 361 ? -24.071 -0.567 13.059 1.00 86.25 361 LEU A O 1
ATOM 2799 N N . ASN A 1 362 ? -23.383 0.869 11.448 1.00 81.00 362 ASN A N 1
ATOM 2800 C CA . ASN A 1 362 ? -24.509 1.815 11.486 1.00 81.00 362 ASN A CA 1
ATOM 2801 C C . ASN A 1 362 ? -24.789 2.385 12.888 1.00 81.00 362 ASN A C 1
ATOM 2803 O O . ASN A 1 362 ? -25.928 2.410 13.354 1.00 81.00 362 ASN A O 1
ATOM 2807 N N . VAL A 1 363 ? -23.737 2.823 13.580 1.00 79.81 363 VAL A N 1
ATOM 2808 C CA . VAL A 1 363 ? -23.855 3.421 14.917 1.00 79.81 363 VAL A CA 1
ATOM 2809 C C . VAL A 1 363 ? -24.256 4.894 14.795 1.00 79.81 363 VAL A C 1
ATOM 2811 O O . VAL A 1 363 ? -23.697 5.616 13.966 1.00 79.81 363 VAL A O 1
ATOM 2814 N N . GLY A 1 364 ? -25.236 5.318 15.601 1.00 73.25 364 GLY A N 1
ATOM 2815 C CA . GLY A 1 364 ? -25.714 6.705 15.693 1.00 73.25 364 GLY A CA 1
ATOM 2816 C C . GLY A 1 364 ? -24.709 7.664 16.347 1.00 73.25 364 GLY A C 1
ATOM 2817 O O . GLY A 1 364 ? -23.513 7.375 16.409 1.00 73.25 364 GLY A O 1
ATOM 2818 N N . ASP A 1 365 ? -25.178 8.823 16.824 1.00 75.12 365 ASP A N 1
ATOM 2819 C CA . ASP A 1 365 ? -24.312 9.793 17.511 1.00 75.12 365 ASP A CA 1
ATOM 2820 C C . ASP A 1 365 ? -23.753 9.182 18.816 1.00 75.12 365 ASP A C 1
ATOM 2822 O O . ASP A 1 365 ? -24.522 8.807 19.702 1.00 75.12 365 ASP A O 1
ATOM 2826 N N . PRO A 1 366 ? -22.421 9.108 18.998 1.00 67.12 366 PRO A N 1
ATOM 2827 C CA . PRO A 1 366 ? -21.814 8.564 20.213 1.00 67.12 366 PRO A CA 1
ATOM 2828 C C . PRO A 1 366 ? -22.197 9.308 21.498 1.00 67.12 366 PRO A C 1
ATOM 2830 O O . PRO A 1 366 ? -22.091 8.736 22.583 1.00 67.12 366 PRO A O 1
ATOM 2833 N N . LYS A 1 367 ? -22.648 10.569 21.407 1.00 72.19 367 LYS A N 1
ATOM 2834 C CA . LYS A 1 367 ? -23.156 11.327 22.564 1.00 72.19 367 LYS A CA 1
ATOM 2835 C C . LYS A 1 367 ? -24.435 10.729 23.140 1.00 72.19 367 LYS A C 1
ATOM 2837 O O . LYS A 1 367 ? -24.643 10.808 24.354 1.00 72.19 367 LYS A O 1
ATOM 2842 N N . GLU A 1 368 ? -25.251 10.125 22.282 1.00 83.19 368 GLU A N 1
ATOM 2843 C CA . GLU A 1 368 ? -26.462 9.392 22.657 1.00 83.19 368 GLU A CA 1
ATOM 2844 C C . GLU A 1 368 ? -26.118 8.020 23.253 1.00 83.19 368 GLU A C 1
ATOM 2846 O O . GLU A 1 368 ? -26.927 7.426 23.957 1.00 83.19 368 GLU A O 1
ATOM 2851 N N . GLY A 1 369 ? -24.878 7.561 23.066 1.00 90.44 369 GLY A N 1
ATOM 2852 C CA . GLY A 1 369 ? -24.370 6.304 23.586 1.00 90.44 369 GLY A CA 1
ATOM 2853 C C . GLY A 1 369 ? -24.353 5.194 22.545 1.00 90.44 369 GLY A C 1
ATOM 2854 O O . GLY A 1 369 ? -25.155 5.133 21.618 1.00 90.44 369 GLY A O 1
ATOM 2855 N N . VAL A 1 370 ? -23.414 4.274 22.720 1.00 94.62 370 VAL A N 1
ATOM 2856 C CA . VAL A 1 370 ? -23.235 3.105 21.865 1.00 94.62 370 VAL A CA 1
ATOM 2857 C C . VAL A 1 370 ? -23.999 1.921 22.457 1.00 94.62 370 VAL A C 1
ATOM 2859 O O . VAL A 1 370 ? -23.724 1.540 23.598 1.00 94.62 370 VAL A O 1
ATOM 2862 N N . PRO A 1 371 ? -24.918 1.288 21.707 1.00 94.19 371 PRO A N 1
ATOM 2863 C CA . PRO A 1 371 ? -25.586 0.079 22.169 1.00 94.19 371 PRO A CA 1
ATOM 2864 C C . PRO A 1 371 ? -24.601 -1.072 22.414 1.00 94.19 371 PRO A C 1
ATOM 2866 O O . PRO A 1 371 ? -23.765 -1.373 21.561 1.00 94.19 371 PRO A O 1
ATOM 2869 N N . LEU A 1 372 ? -24.734 -1.771 23.544 1.00 94.12 372 LEU A N 1
ATOM 2870 C CA . LEU A 1 372 ? -23.879 -2.914 23.906 1.00 94.12 372 LEU A CA 1
ATOM 2871 C C . LEU A 1 372 ? -23.854 -4.008 22.817 1.00 94.12 372 LEU A C 1
ATOM 2873 O O . LEU A 1 372 ? -22.803 -4.577 22.526 1.00 94.12 372 LEU A O 1
ATOM 2877 N N . GLU A 1 373 ? -24.996 -4.249 22.168 1.00 92.50 373 GLU A N 1
ATOM 2878 C CA . GLU A 1 373 ? -25.161 -5.201 21.058 1.00 92.50 373 GLU A CA 1
ATOM 2879 C C . GLU A 1 373 ? -24.238 -4.907 19.862 1.00 92.50 373 GLU A C 1
ATOM 2881 O O . GLU A 1 373 ? -23.781 -5.823 19.178 1.00 92.50 373 GLU A O 1
ATOM 2886 N N . VAL A 1 374 ? -23.902 -3.635 19.630 1.00 93.31 374 VAL A N 1
ATOM 2887 C CA . VAL A 1 374 ? -22.969 -3.235 18.572 1.00 93.31 374 VAL A CA 1
ATOM 2888 C C . VAL A 1 374 ? -21.547 -3.661 18.922 1.00 93.31 374 VAL A C 1
ATOM 2890 O O . VAL A 1 374 ? -20.825 -4.137 18.047 1.00 93.31 374 VAL A O 1
ATOM 2893 N N . LEU A 1 375 ? -21.142 -3.540 20.192 1.00 93.44 375 LEU A N 1
ATOM 2894 C CA . LEU A 1 375 ? -19.812 -3.973 20.622 1.00 93.44 375 LEU A CA 1
ATOM 2895 C C . LEU A 1 375 ? -19.634 -5.480 20.431 1.00 93.44 375 LEU A C 1
ATOM 2897 O O . LEU A 1 375 ? -18.582 -5.904 19.967 1.00 93.44 375 LEU A O 1
ATOM 2901 N N . ALA A 1 376 ? -20.664 -6.288 20.693 1.00 90.94 376 ALA A N 1
ATOM 2902 C CA . ALA A 1 376 ? -20.597 -7.738 20.494 1.00 90.94 376 ALA A CA 1
ATOM 2903 C C . ALA A 1 376 ? -20.223 -8.132 19.047 1.00 90.94 376 ALA A C 1
ATOM 2905 O O . ALA A 1 376 ? -19.477 -9.092 18.845 1.00 90.94 376 ALA A O 1
ATOM 2906 N N . ARG A 1 377 ? -20.638 -7.344 18.041 1.00 92.31 377 ARG A N 1
ATOM 2907 C CA . ARG A 1 377 ? -20.303 -7.572 16.620 1.00 92.31 377 ARG A CA 1
ATOM 2908 C C . ARG A 1 377 ? -18.803 -7.444 16.321 1.00 92.31 377 ARG A C 1
ATOM 2910 O O . ARG A 1 377 ? -18.322 -8.051 15.367 1.00 92.31 377 ARG A O 1
ATOM 2917 N N . PHE A 1 378 ? -18.036 -6.715 17.140 1.00 92.88 378 PHE A N 1
ATOM 2918 C CA . PHE A 1 378 ? -16.573 -6.689 17.012 1.00 92.88 378 PHE A CA 1
ATOM 2919 C C . PHE A 1 378 ? -15.929 -8.036 17.357 1.00 92.88 378 PHE A C 1
ATOM 2921 O O . PHE A 1 378 ? -14.862 -8.338 16.827 1.00 92.88 378 PHE A O 1
ATOM 2928 N N . GLY A 1 379 ? -16.563 -8.868 18.193 1.00 91.50 379 GLY A N 1
ATOM 2929 C CA . GLY A 1 379 ? -16.065 -10.212 18.499 1.00 91.50 379 GLY A CA 1
ATOM 2930 C C . GLY A 1 379 ? -15.944 -11.072 17.239 1.00 91.50 379 GLY A C 1
ATOM 2931 O O . GLY A 1 379 ? -14.872 -11.600 16.946 1.00 91.50 379 GLY A O 1
ATOM 2932 N N . GLU A 1 380 ? -17.002 -11.100 16.424 1.00 89.50 380 GLU A N 1
ATOM 2933 C CA . GLU A 1 380 ? -17.027 -11.827 15.145 1.00 89.50 380 GLU A CA 1
ATOM 2934 C C . GLU A 1 380 ? -15.938 -11.350 14.180 1.00 89.50 380 GLU A C 1
ATOM 2936 O O . GLU A 1 380 ? -15.346 -12.135 13.436 1.00 89.50 380 GLU A O 1
ATOM 2941 N N . LEU A 1 381 ? -15.672 -10.046 14.180 1.00 87.75 381 LEU A N 1
ATOM 2942 C CA . LEU A 1 381 ? -14.636 -9.455 13.353 1.00 87.75 381 LEU A CA 1
ATOM 2943 C C . LEU A 1 381 ? -13.236 -9.858 13.828 1.00 87.75 381 LEU A C 1
ATOM 2945 O O . LEU A 1 381 ? -12.407 -10.263 13.012 1.00 87.75 381 LEU A O 1
ATOM 2949 N N . TYR A 1 382 ? -12.975 -9.777 15.133 1.00 93.44 382 TYR A N 1
ATOM 2950 C CA . TYR A 1 382 ? -11.705 -10.208 15.709 1.00 93.44 382 TYR A CA 1
ATOM 2951 C C . TYR A 1 382 ? -11.445 -11.698 15.468 1.00 93.44 382 TYR A C 1
ATOM 2953 O O . TYR A 1 382 ? -10.302 -12.078 15.226 1.00 93.44 382 TYR A O 1
ATOM 2961 N N . ASP A 1 383 ? -12.476 -12.545 15.444 1.00 91.12 383 ASP A N 1
ATOM 2962 C CA . ASP A 1 383 ? -12.312 -13.981 15.189 1.00 91.12 383 ASP A CA 1
ATOM 2963 C C . ASP A 1 383 ? -11.868 -14.317 13.756 1.00 91.12 383 ASP A C 1
ATOM 2965 O O . ASP A 1 383 ? -11.147 -15.306 13.544 1.00 91.12 383 ASP A O 1
ATOM 2969 N N . LYS A 1 384 ? -12.220 -13.466 12.781 1.00 89.00 384 LYS A N 1
ATOM 2970 C CA . LYS A 1 384 ? -11.745 -13.566 11.388 1.00 89.00 384 LYS A CA 1
ATOM 2971 C C . LYS A 1 384 ? -10.258 -13.243 11.245 1.00 89.00 384 LYS A C 1
ATOM 2973 O O . LYS A 1 384 ? -9.654 -13.612 10.241 1.00 89.00 384 LYS A O 1
ATOM 2978 N N . LEU A 1 385 ? -9.662 -12.581 12.236 1.00 90.12 385 LEU A N 1
ATOM 2979 C CA . LEU A 1 385 ? -8.274 -12.133 12.222 1.00 90.12 385 LEU A CA 1
ATOM 2980 C C . LEU A 1 385 ? -7.475 -12.955 13.243 1.00 90.12 385 LEU A C 1
ATOM 2982 O O . LEU A 1 385 ? -7.581 -12.712 14.444 1.00 90.12 385 LEU A O 1
ATOM 2986 N N . PRO A 1 386 ? -6.655 -13.934 12.808 1.00 89.56 386 PRO A N 1
ATOM 2987 C CA . PRO A 1 386 ? -5.978 -14.860 13.720 1.00 89.56 386 PRO A CA 1
ATOM 2988 C C . PRO A 1 386 ? -5.204 -14.178 14.857 1.00 89.56 386 PRO A C 1
ATOM 2990 O O . PRO A 1 386 ? -5.237 -14.655 15.990 1.00 89.56 386 PRO A O 1
ATOM 2993 N N . GLU A 1 387 ? -4.566 -13.041 14.571 1.00 91.44 387 GLU A N 1
ATOM 2994 C CA . GLU A 1 387 ? -3.777 -12.249 15.524 1.00 91.44 387 GLU A CA 1
ATOM 2995 C C . GLU A 1 387 ? -4.619 -11.551 16.608 1.00 91.44 387 GLU A C 1
ATOM 2997 O O . GLU A 1 387 ? -4.075 -11.148 17.639 1.00 91.44 387 GLU A O 1
ATOM 3002 N N . LEU A 1 388 ? -5.934 -11.405 16.392 1.00 94.25 388 LEU A N 1
ATOM 3003 C CA . LEU A 1 388 ? -6.855 -10.668 17.266 1.00 94.25 388 LEU A CA 1
ATOM 3004 C C . LEU A 1 388 ? -7.877 -11.565 17.972 1.00 94.25 388 LEU A C 1
ATOM 3006 O O . LEU A 1 388 ? -8.675 -11.067 18.759 1.00 94.25 388 LEU A O 1
ATOM 3010 N N . ARG A 1 389 ? -7.836 -12.890 17.782 1.00 94.44 389 ARG A N 1
ATOM 3011 C CA . ARG A 1 389 ? -8.785 -13.839 18.405 1.00 94.44 389 ARG A CA 1
ATOM 3012 C C . ARG A 1 389 ? -8.897 -13.712 19.927 1.00 94.44 389 ARG A C 1
ATOM 3014 O O . ARG A 1 389 ? -9.950 -13.978 20.502 1.00 94.44 389 ARG A O 1
ATOM 3021 N N . ILE A 1 390 ? -7.820 -13.311 20.608 1.00 95.69 390 ILE A N 1
ATOM 3022 C CA . ILE A 1 390 ? -7.861 -13.074 22.057 1.00 95.69 390 ILE A CA 1
ATOM 3023 C C . ILE A 1 390 ? -8.790 -11.904 22.419 1.00 95.69 390 ILE A C 1
ATOM 3025 O O . ILE A 1 390 ? -9.506 -11.994 23.415 1.00 95.69 390 ILE A O 1
ATOM 3029 N N . ASN A 1 391 ? -8.854 -10.867 21.577 1.00 96.75 391 ASN A N 1
ATOM 3030 C CA . ASN A 1 391 ? -9.717 -9.704 21.774 1.00 96.75 391 ASN A CA 1
ATOM 3031 C C . ASN A 1 391 ? -11.195 -10.107 21.718 1.00 96.75 391 ASN A C 1
ATOM 3033 O O . ASN A 1 391 ? -11.969 -9.638 22.546 1.00 96.75 391 ASN A O 1
ATOM 3037 N N . SER A 1 392 ? -11.579 -11.032 20.823 1.00 96.06 392 SER A N 1
ATOM 3038 C CA . SER A 1 392 ? -12.949 -11.579 20.774 1.00 96.06 392 SER A CA 1
ATOM 3039 C C . SER A 1 392 ? -13.359 -12.199 22.116 1.00 96.06 392 SER A C 1
ATOM 3041 O O . SER A 1 392 ? -14.428 -11.903 22.657 1.00 96.06 392 SER A O 1
ATOM 3043 N N . ARG A 1 393 ? -12.472 -13.006 22.715 1.00 96.12 393 ARG A N 1
ATOM 3044 C CA . ARG A 1 393 ? -12.730 -13.669 24.005 1.00 96.12 393 ARG A CA 1
ATOM 3045 C C . ARG A 1 393 ? -12.838 -12.681 25.162 1.00 96.12 393 ARG A C 1
ATOM 3047 O O . ARG A 1 393 ? -13.728 -12.837 25.996 1.00 96.12 393 ARG A O 1
ATOM 3054 N N . LEU A 1 394 ? -11.935 -11.699 25.220 1.00 96.50 394 LEU A N 1
ATOM 3055 C CA . LEU A 1 394 ? -11.958 -10.656 26.248 1.00 96.50 394 LEU A CA 1
ATOM 3056 C C . LEU A 1 394 ? -13.247 -9.839 26.145 1.00 96.50 394 LEU A C 1
ATOM 3058 O O . LEU A 1 394 ? -13.991 -9.754 27.116 1.00 96.50 394 LEU A O 1
ATOM 3062 N N . LEU A 1 395 ? -13.573 -9.348 24.951 1.00 97.00 395 LEU A N 1
ATOM 3063 C CA . LEU A 1 395 ? -14.782 -8.566 24.716 1.00 97.00 395 LEU A CA 1
ATOM 3064 C C . LEU A 1 395 ? -16.056 -9.352 25.046 1.00 97.00 395 LEU A C 1
ATOM 3066 O O . LEU A 1 395 ? -16.934 -8.836 25.727 1.00 97.00 395 LEU A O 1
ATOM 3070 N N . SER A 1 396 ? -16.138 -10.620 24.637 1.00 96.19 396 SER A N 1
ATOM 3071 C CA . SER A 1 396 ? -17.289 -11.483 24.938 1.00 96.19 396 SER A CA 1
ATOM 3072 C C . SER A 1 396 ? -17.520 -11.660 26.440 1.00 96.19 396 SER A C 1
ATOM 3074 O O . SER A 1 396 ? -18.661 -11.791 26.882 1.00 96.19 396 SER A O 1
ATOM 3076 N N . ARG A 1 397 ? -16.446 -11.691 27.238 1.00 95.62 397 ARG A N 1
ATOM 3077 C CA . ARG A 1 397 ? -16.541 -11.751 28.699 1.00 95.62 397 ARG A CA 1
ATOM 3078 C C . ARG A 1 397 ? -17.080 -10.438 29.267 1.00 95.62 397 ARG A C 1
ATOM 3080 O O . ARG A 1 397 ? -17.996 -10.487 30.080 1.00 95.62 397 ARG A O 1
ATOM 3087 N N . GLU A 1 398 ? -16.530 -9.305 28.836 1.00 95.44 398 GLU A N 1
ATOM 3088 C CA . GLU A 1 398 ? -16.946 -7.979 29.313 1.00 95.44 398 GLU A CA 1
ATOM 3089 C C . GLU A 1 398 ? -18.408 -7.680 28.945 1.00 95.44 398 GLU A C 1
ATOM 3091 O O . GLU A 1 398 ? -19.170 -7.199 29.778 1.00 95.44 398 GLU A O 1
ATOM 3096 N N . VAL A 1 399 ? -18.845 -8.051 27.734 1.00 95.00 399 VAL A N 1
ATOM 3097 C CA . VAL A 1 399 ? -20.247 -7.914 27.305 1.00 95.00 399 VAL A CA 1
ATOM 3098 C C . VAL A 1 399 ? -21.188 -8.696 28.228 1.00 95.00 399 VAL A C 1
ATOM 3100 O O . VAL A 1 399 ? -22.159 -8.129 28.720 1.00 95.00 399 VAL A O 1
ATOM 3103 N N . LYS A 1 400 ? -20.871 -9.960 28.546 1.00 93.44 400 LYS A N 1
ATOM 3104 C CA . LYS A 1 400 ? -21.676 -10.782 29.472 1.00 93.44 400 LYS A CA 1
ATOM 3105 C C . LYS A 1 400 ? -21.708 -10.220 30.894 1.00 93.44 400 LYS A C 1
ATOM 3107 O O . LYS A 1 400 ? -22.733 -10.293 31.568 1.00 93.44 400 LYS A O 1
ATOM 3112 N N . GLU A 1 401 ? -20.587 -9.677 31.369 1.00 90.25 401 GLU A N 1
ATOM 3113 C CA . GLU A 1 401 ? -20.523 -9.023 32.680 1.00 90.25 401 GLU A CA 1
ATOM 3114 C C . GLU A 1 401 ? -21.431 -7.784 32.713 1.00 90.25 401 GLU A C 1
ATOM 3116 O O . GLU A 1 401 ? -22.200 -7.606 33.660 1.00 90.25 401 GLU A O 1
ATOM 3121 N N . LEU A 1 402 ? -21.425 -6.977 31.648 1.00 91.19 402 LEU A N 1
ATOM 3122 C CA . LEU A 1 402 ? -22.305 -5.817 31.512 1.00 91.19 402 LEU A CA 1
ATOM 3123 C C . LEU A 1 402 ? -23.785 -6.205 31.419 1.00 91.19 402 LEU A C 1
ATOM 3125 O O . LEU A 1 402 ? -24.610 -5.575 32.077 1.00 91.19 402 LEU A O 1
ATOM 3129 N N . GLU A 1 403 ? -24.140 -7.256 30.679 1.00 89.81 403 GLU A N 1
ATOM 3130 C CA . GLU A 1 403 ? -25.514 -7.787 30.636 1.00 89.81 403 GLU A CA 1
ATOM 3131 C C . GLU A 1 403 ? -26.025 -8.175 32.035 1.00 89.81 403 GLU A C 1
ATOM 3133 O O . GLU A 1 403 ? -27.175 -7.901 32.377 1.00 89.81 403 GLU A O 1
ATOM 3138 N N . TYR A 1 404 ? -25.162 -8.742 32.884 1.00 85.25 404 TYR A N 1
ATOM 3139 C CA . TYR A 1 404 ? -25.517 -9.094 34.261 1.00 85.25 404 TYR A CA 1
ATOM 3140 C C . TYR A 1 404 ? -25.694 -7.857 35.159 1.00 85.25 404 TYR A C 1
ATOM 3142 O O . TYR A 1 404 ? -26.706 -7.719 35.856 1.00 85.25 404 TYR A O 1
ATOM 3150 N N . VAL A 1 405 ? -24.725 -6.932 35.123 1.00 81.25 405 VAL A N 1
ATOM 3151 C CA . VAL A 1 405 ? -24.712 -5.713 35.957 1.00 81.25 405 VAL A CA 1
ATOM 3152 C C . VAL A 1 405 ? -25.845 -4.756 35.573 1.00 81.25 405 VAL A C 1
ATOM 3154 O O . VAL A 1 405 ? -26.345 -4.006 36.407 1.00 81.25 405 VAL A O 1
ATOM 3157 N N . THR A 1 406 ? -26.308 -4.792 34.326 1.00 72.56 406 THR A N 1
ATOM 3158 C CA . THR A 1 406 ? -27.334 -3.868 33.821 1.00 72.56 406 THR A CA 1
ATOM 3159 C C . THR A 1 406 ? -28.768 -4.237 34.191 1.00 72.56 406 THR A C 1
ATOM 3161 O O . THR A 1 406 ? -29.682 -3.434 33.976 1.00 72.56 406 THR A O 1
ATOM 3164 N N . SER A 1 407 ? -28.980 -5.389 34.836 1.00 72.31 407 SER A N 1
ATOM 3165 C CA . SER A 1 407 ? -30.274 -5.750 35.432 1.00 72.31 407 SER A CA 1
ATOM 3166 C C . SER A 1 407 ? -30.738 -4.738 36.495 1.00 72.31 407 SER A C 1
ATOM 3168 O O . SER A 1 407 ? -31.940 -4.550 36.672 1.00 72.31 407 SER A O 1
ATOM 3170 N N . VAL A 1 408 ? -29.802 -4.010 37.120 1.00 75.81 408 VAL A N 1
ATOM 3171 C CA . VAL A 1 408 ? -30.057 -2.966 38.133 1.00 75.81 408 VAL A CA 1
ATOM 3172 C C . VAL A 1 408 ? -29.884 -1.527 37.618 1.00 75.81 408 VAL A C 1
ATOM 3174 O O . VAL A 1 408 ? -29.939 -0.575 38.403 1.00 75.81 408 VAL A O 1
ATOM 3177 N N . VAL A 1 409 ? -29.637 -1.330 36.317 1.00 77.88 409 VAL A N 1
ATOM 3178 C CA . VAL A 1 409 ? -29.403 0.014 35.762 1.00 77.88 409 VAL A CA 1
ATOM 3179 C C . VAL A 1 409 ? -30.712 0.800 35.701 1.00 77.88 409 VAL A C 1
ATOM 3181 O O . VAL A 1 409 ? -31.730 0.325 35.200 1.00 77.88 409 VAL A O 1
ATOM 3184 N N . SER A 1 410 ? -30.657 2.020 36.234 1.00 76.75 410 SER A N 1
ATOM 3185 C CA . SER A 1 410 ? -31.758 2.989 36.266 1.00 76.75 410 SER A CA 1
ATOM 3186 C C . SER A 1 410 ? -31.658 3.981 35.102 1.00 76.75 410 SER A C 1
ATOM 3188 O O . SER A 1 410 ? -30.690 3.960 34.342 1.00 76.75 410 SER A O 1
ATOM 3190 N N . ALA A 1 411 ? -32.655 4.857 34.969 1.00 80.94 411 ALA A N 1
ATOM 3191 C CA . ALA A 1 411 ? -32.584 5.981 34.044 1.00 80.94 411 ALA A CA 1
ATOM 3192 C C . ALA A 1 411 ? -31.427 6.931 34.428 1.00 80.94 411 ALA A C 1
ATOM 3194 O O . ALA A 1 411 ? -31.257 7.264 35.606 1.00 80.94 411 ALA A O 1
ATOM 3195 N N . GLY A 1 412 ? -30.656 7.367 33.428 1.00 90.19 412 GLY A N 1
ATOM 3196 C CA . GLY A 1 412 ? -29.529 8.294 33.567 1.00 90.19 412 GLY A CA 1
ATOM 3197 C C . GLY A 1 412 ? -28.144 7.639 33.500 1.00 90.19 412 GLY A C 1
ATOM 3198 O O . GLY A 1 412 ? -27.954 6.487 33.886 1.00 90.19 412 GLY A O 1
ATOM 3199 N N . TRP A 1 413 ? -27.171 8.412 33.019 1.00 93.75 413 TRP A N 1
ATOM 3200 C CA . TRP A 1 413 ? -25.771 8.008 32.921 1.00 93.75 413 TRP A CA 1
ATOM 3201 C C . TRP A 1 413 ? -25.136 7.843 34.301 1.00 93.75 413 TRP A C 1
ATOM 3203 O O . TRP A 1 413 ? -25.212 8.736 35.147 1.00 93.75 413 TRP A O 1
ATOM 3213 N N . ARG A 1 414 ? -24.491 6.699 34.529 1.00 92.50 414 ARG A N 1
ATOM 3214 C CA . ARG A 1 414 ? -23.709 6.415 35.741 1.00 92.50 414 ARG A CA 1
ATOM 3215 C C . ARG A 1 414 ? -22.421 5.710 35.370 1.00 92.50 414 ARG A C 1
ATOM 3217 O O . ARG A 1 414 ? -22.407 4.950 34.406 1.00 92.50 414 ARG A O 1
ATOM 3224 N N . THR A 1 415 ? -21.363 5.906 36.149 1.00 92.75 415 THR A N 1
ATOM 3225 C CA . THR A 1 415 ? -20.124 5.158 35.917 1.00 92.75 415 THR A CA 1
ATOM 3226 C C . THR A 1 415 ? -20.340 3.672 36.202 1.00 92.75 415 THR A C 1
ATOM 3228 O O . THR A 1 415 ? -21.118 3.289 37.085 1.00 92.75 415 THR A O 1
ATOM 3231 N N . LEU A 1 416 ? -19.640 2.810 35.465 1.00 90.81 416 LEU A N 1
ATOM 3232 C CA . LEU A 1 416 ? -19.703 1.368 35.691 1.00 90.81 416 LEU A CA 1
ATOM 3233 C C . LEU A 1 416 ? -19.215 1.005 37.103 1.00 90.81 416 LEU A C 1
ATOM 3235 O O . LEU A 1 416 ? -19.756 0.093 37.728 1.00 90.81 416 LEU A O 1
ATOM 3239 N N . ARG A 1 417 ? -18.248 1.753 37.646 1.00 90.06 417 ARG A N 1
ATOM 3240 C CA . ARG A 1 417 ? -17.816 1.628 39.042 1.00 90.06 417 ARG A CA 1
ATOM 3241 C C . ARG A 1 417 ? -18.979 1.786 40.023 1.00 90.06 417 ARG A C 1
ATOM 3243 O O . ARG A 1 417 ? -19.187 0.885 40.835 1.00 90.06 417 ARG A O 1
ATOM 3250 N N . ASP A 1 418 ? -19.745 2.871 39.918 1.00 88.62 418 ASP A N 1
ATOM 3251 C CA . ASP A 1 418 ? -20.851 3.160 40.844 1.00 88.62 418 ASP A CA 1
ATOM 3252 C C . ASP A 1 418 ? -21.942 2.084 40.791 1.00 88.62 418 ASP A C 1
ATOM 3254 O O . ASP A 1 418 ? -22.578 1.769 41.798 1.00 88.62 418 ASP A O 1
ATOM 3258 N N . LEU A 1 419 ? -22.171 1.510 39.606 1.00 87.12 419 LEU A N 1
ATOM 3259 C CA . LEU A 1 419 ? -23.113 0.408 39.423 1.00 87.12 419 LEU A CA 1
ATOM 3260 C C . LEU A 1 419 ? -22.605 -0.869 40.095 1.00 87.12 419 LEU A C 1
ATOM 3262 O O . LEU A 1 419 ? -23.342 -1.512 40.838 1.00 87.12 419 LEU A O 1
ATOM 3266 N N . MET A 1 420 ? -21.338 -1.223 39.886 1.00 83.38 420 MET A N 1
ATOM 3267 C CA . MET A 1 420 ? -20.766 -2.455 40.428 1.00 83.38 420 MET A CA 1
ATOM 3268 C C . MET A 1 420 ? -20.593 -2.438 41.949 1.00 83.38 420 MET A C 1
ATOM 3270 O O . MET A 1 420 ? -20.704 -3.492 42.573 1.00 83.38 420 MET A O 1
ATOM 3274 N N . GLU A 1 421 ? -20.348 -1.273 42.554 1.00 82.75 421 GLU A N 1
ATOM 3275 C CA . GLU A 1 421 ? -20.307 -1.121 44.016 1.00 82.75 421 GLU A CA 1
ATOM 3276 C C . GLU A 1 421 ? -21.683 -1.382 44.664 1.00 82.75 421 GLU A C 1
ATOM 3278 O O . GLU A 1 421 ? -21.744 -1.826 45.807 1.00 82.75 421 GLU A O 1
ATOM 3283 N N . ARG A 1 422 ? -22.790 -1.180 43.930 1.00 74.88 422 ARG A N 1
ATOM 3284 C CA . ARG A 1 422 ? -24.165 -1.405 44.421 1.00 74.88 422 ARG A CA 1
ATOM 3285 C C . ARG A 1 422 ? -24.657 -2.844 44.307 1.00 74.88 422 ARG A C 1
ATOM 3287 O O . ARG A 1 422 ? -25.493 -3.248 45.104 1.00 74.88 422 ARG A O 1
ATOM 3294 N N . VAL A 1 423 ? -24.170 -3.609 43.327 1.00 70.50 423 VAL A N 1
ATOM 3295 C CA . VAL A 1 423 ? -24.579 -5.017 43.113 1.00 70.50 423 VAL A CA 1
ATOM 3296 C C . VAL A 1 423 ? -23.894 -5.965 44.113 1.00 70.50 423 VAL A C 1
ATOM 3298 O O . VAL A 1 423 ? -24.074 -7.173 44.050 1.00 70.50 423 VAL A O 1
ATOM 3301 N N . ASP A 1 424 ? -23.097 -5.428 45.043 1.00 64.19 424 ASP A N 1
ATOM 3302 C CA . ASP A 1 424 ? -22.361 -6.165 46.079 1.00 64.19 424 ASP A CA 1
ATOM 3303 C C . ASP A 1 424 ? -21.549 -7.359 45.534 1.00 64.19 424 ASP A C 1
ATOM 3305 O O . ASP A 1 424 ? -21.244 -8.329 46.223 1.00 64.19 424 ASP A O 1
ATOM 3309 N N . LEU A 1 425 ? -21.115 -7.269 44.270 1.00 57.31 425 LEU A N 1
ATOM 3310 C CA . LEU A 1 425 ? -20.258 -8.271 43.623 1.00 57.31 425 LEU A CA 1
ATOM 3311 C C . LEU A 1 425 ? -18.833 -8.293 44.208 1.00 57.31 425 LEU A C 1
ATOM 3313 O O . LEU A 1 425 ? -17.976 -9.044 43.737 1.00 57.31 425 LEU A O 1
ATOM 3317 N N . ARG A 1 426 ? -18.543 -7.449 45.209 1.00 54.00 426 ARG A N 1
ATOM 3318 C CA . ARG A 1 426 ? -17.245 -7.339 45.885 1.00 54.00 426 ARG A CA 1
ATOM 3319 C C . ARG A 1 426 ? -17.397 -7.004 47.369 1.00 54.00 426 ARG A C 1
ATOM 3321 O O . ARG A 1 426 ? -16.764 -6.076 47.866 1.00 54.00 426 ARG A O 1
ATOM 3328 N N . SER A 1 427 ? -18.131 -7.821 48.105 1.00 44.28 427 SER A N 1
ATOM 3329 C CA . SER A 1 427 ? -18.183 -7.763 49.569 1.00 44.28 427 SER A CA 1
ATOM 3330 C C . SER A 1 427 ? -16.862 -8.125 50.293 1.00 44.28 427 SER A C 1
ATOM 3332 O O . SER A 1 427 ? -16.883 -8.324 51.501 1.00 44.28 427 SER A O 1
ATOM 3334 N N . LEU A 1 428 ? -15.684 -8.198 49.636 1.00 47.12 428 LEU A N 1
ATOM 3335 C CA . LEU A 1 428 ? -14.490 -8.809 50.264 1.00 47.12 428 LEU A CA 1
ATOM 3336 C C . LEU A 1 428 ? -13.106 -8.153 50.090 1.00 47.12 428 LEU A C 1
ATOM 3338 O O . LEU A 1 428 ? -12.129 -8.735 50.556 1.00 47.12 428 LEU A O 1
ATOM 3342 N N . ARG A 1 429 ? -12.940 -6.965 49.489 1.00 49.12 429 ARG A N 1
ATOM 3343 C CA . ARG A 1 429 ? -11.610 -6.297 49.475 1.00 49.12 429 ARG A CA 1
ATOM 3344 C C . ARG A 1 429 ? -11.719 -4.776 49.566 1.00 49.12 429 ARG A C 1
ATOM 3346 O O . ARG A 1 429 ? -11.557 -4.095 48.559 1.00 49.12 429 ARG A O 1
ATOM 3353 N N . LYS A 1 430 ? -12.011 -4.252 50.759 1.00 48.47 430 LYS A N 1
ATOM 3354 C CA . LYS A 1 430 ? -12.113 -2.801 51.000 1.00 48.47 430 LYS A CA 1
ATOM 3355 C C . LYS A 1 430 ? -10.794 -2.099 51.358 1.00 48.47 430 LYS A C 1
ATOM 3357 O O . LYS A 1 430 ? -10.735 -0.892 51.181 1.00 48.47 430 LYS A O 1
ATOM 3362 N N . ASP A 1 431 ? -9.723 -2.813 51.723 1.00 45.97 431 ASP A N 1
ATOM 3363 C CA . ASP A 1 431 ? -8.593 -2.163 52.424 1.00 45.97 431 ASP A CA 1
ATOM 3364 C C . ASP A 1 431 ? -7.200 -2.300 51.783 1.00 45.97 431 ASP A C 1
ATOM 3366 O O . ASP A 1 431 ? -6.190 -2.096 52.452 1.00 45.97 431 ASP A O 1
ATOM 3370 N N . VAL A 1 432 ? -7.095 -2.602 50.483 1.00 49.84 432 VAL A N 1
ATOM 3371 C CA . VAL A 1 432 ? -5.799 -2.500 49.783 1.00 49.84 432 VAL A CA 1
ATOM 3372 C C . VAL A 1 432 ? -5.906 -1.427 48.703 1.00 49.84 432 VAL A C 1
ATOM 3374 O O . VAL A 1 432 ? -6.703 -1.611 47.779 1.00 49.84 432 VAL A O 1
ATOM 3377 N N . PRO A 1 433 ? -5.126 -0.327 48.777 1.00 48.69 433 PRO A N 1
ATOM 3378 C CA . PRO A 1 433 ? -5.042 0.653 47.703 1.00 48.69 433 PRO A CA 1
ATOM 3379 C C . PRO A 1 43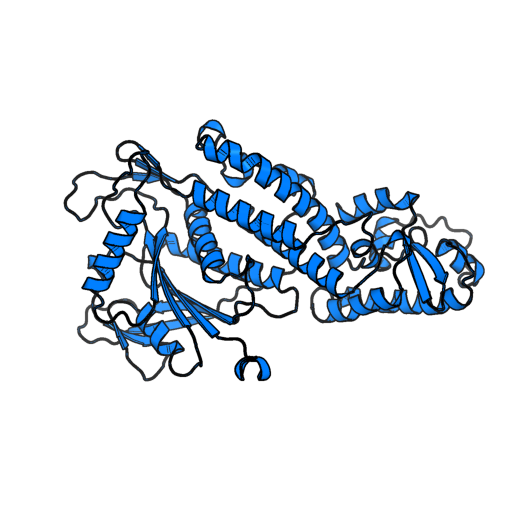3 ? -4.572 -0.070 46.444 1.00 48.69 433 PRO A C 1
ATOM 3381 O O . PRO A 1 433 ? -3.407 -0.444 46.307 1.00 48.69 433 PRO A O 1
ATOM 3384 N N . TYR A 1 434 ? -5.504 -0.343 45.540 1.00 50.62 434 TYR A N 1
ATOM 3385 C CA . TYR A 1 434 ? -5.193 -0.982 44.277 1.00 50.62 434 TYR A CA 1
ATOM 3386 C C . TYR A 1 434 ? -4.574 0.093 43.379 1.00 50.62 434 TYR A C 1
ATOM 3388 O O . TYR A 1 434 ? -5.273 0.755 42.619 1.00 50.62 434 TYR A O 1
ATOM 3396 N N . PHE A 1 435 ? -3.259 0.302 43.500 1.00 55.41 435 PHE A N 1
ATOM 3397 C CA . PHE A 1 435 ? -2.459 1.061 42.534 1.00 55.41 435 PHE A CA 1
ATOM 3398 C C . PHE A 1 435 ? -2.348 0.248 41.242 1.00 55.41 435 PHE A C 1
ATOM 3400 O O . PHE A 1 435 ? -1.289 -0.263 40.883 1.00 55.41 435 PHE A O 1
ATOM 3407 N N . SER A 1 436 ? -3.472 0.037 40.565 1.00 70.62 436 SER A N 1
ATOM 3408 C CA . SER A 1 436 ? -3.448 -0.529 39.228 1.00 70.62 436 SER A CA 1
ATOM 3409 C C . SER A 1 436 ? -3.202 0.565 38.221 1.00 70.62 436 SER A C 1
ATOM 3411 O O . SER A 1 436 ? -3.904 1.573 38.222 1.00 70.62 436 SER A O 1
ATOM 3413 N N . ASP A 1 437 ? -2.251 0.309 37.337 1.00 89.12 437 ASP A N 1
ATOM 3414 C CA . ASP A 1 437 ? -2.070 1.056 36.105 1.00 89.12 437 ASP A CA 1
ATOM 3415 C C . ASP A 1 437 ? -3.409 1.134 35.342 1.00 89.12 437 ASP A C 1
ATOM 3417 O O . ASP A 1 437 ? -3.919 0.130 34.832 1.00 89.12 437 ASP A O 1
ATOM 3421 N N . GLU A 1 438 ? -4.005 2.330 35.318 1.00 93.12 438 GLU A N 1
ATOM 3422 C CA . GLU A 1 438 ? -5.310 2.595 34.700 1.00 93.12 438 GLU A CA 1
ATOM 3423 C C . GLU A 1 438 ? -5.307 2.236 33.211 1.00 93.12 438 GLU A C 1
ATOM 3425 O O . GLU A 1 438 ? -6.267 1.655 32.707 1.00 93.12 438 GLU A O 1
ATOM 3430 N N . LYS A 1 439 ? -4.188 2.495 32.526 1.00 95.69 439 LYS A N 1
ATOM 3431 C CA . LYS A 1 439 ? -4.012 2.191 31.108 1.00 95.69 439 LYS A CA 1
ATOM 3432 C C . LYS A 1 439 ? -3.980 0.683 30.870 1.00 95.69 439 LYS A C 1
ATOM 3434 O O . LYS A 1 439 ? -4.612 0.183 29.941 1.00 95.69 439 LYS A O 1
ATOM 3439 N N . ARG A 1 440 ? -3.280 -0.066 31.728 1.00 93.62 440 ARG A N 1
ATOM 3440 C CA . ARG A 1 440 ? -3.283 -1.537 31.663 1.00 93.62 440 ARG A CA 1
ATOM 3441 C C . ARG A 1 440 ? -4.697 -2.087 31.835 1.00 93.62 440 ARG A C 1
ATOM 3443 O O . ARG A 1 440 ? -5.087 -2.989 31.097 1.00 93.62 440 ARG A O 1
ATOM 3450 N N . ASN A 1 441 ? -5.454 -1.557 32.794 1.00 94.06 441 ASN A N 1
ATOM 3451 C CA . ASN A 1 441 ? -6.835 -1.981 33.022 1.00 94.06 441 ASN A CA 1
ATOM 3452 C C . ASN A 1 441 ? -7.734 -1.657 31.829 1.00 94.06 441 ASN A C 1
ATOM 3454 O O . ASN A 1 441 ? -8.555 -2.493 31.463 1.00 94.06 441 ASN A O 1
ATOM 3458 N N . PHE A 1 442 ? -7.564 -0.483 31.215 1.00 96.62 442 PHE A N 1
ATOM 3459 C CA . PHE A 1 442 ? -8.307 -0.087 30.023 1.00 96.62 442 PHE A CA 1
ATOM 3460 C C . PHE A 1 442 ? -8.214 -1.160 28.933 1.00 96.62 442 PHE A C 1
ATOM 3462 O O . PHE A 1 442 ? -9.238 -1.692 28.515 1.00 96.62 442 PHE A O 1
ATOM 3469 N N . TYR A 1 443 ? -7.006 -1.577 28.544 1.00 96.56 443 TYR A N 1
ATOM 3470 C CA . TYR A 1 443 ? -6.841 -2.605 27.509 1.00 96.56 443 TYR A CA 1
ATOM 3471 C C . TYR A 1 443 ? -7.195 -4.022 27.981 1.00 96.56 443 TYR A C 1
ATOM 3473 O O . TYR A 1 443 ? -7.756 -4.804 27.216 1.00 96.56 443 TYR A O 1
ATOM 3481 N N . ALA A 1 444 ? -6.928 -4.364 29.247 1.00 94.94 444 ALA A N 1
ATOM 3482 C CA . ALA A 1 444 ? -7.273 -5.680 29.795 1.00 94.94 444 ALA A CA 1
ATOM 3483 C C . ALA A 1 444 ? -8.790 -5.938 29.840 1.00 94.94 444 ALA A C 1
ATOM 3485 O O . ALA A 1 444 ? -9.209 -7.093 29.766 1.00 94.94 444 ALA A O 1
ATOM 3486 N N . HIS A 1 445 ? -9.588 -4.872 29.929 1.00 96.19 445 HIS A N 1
ATOM 3487 C CA . HIS A 1 445 ? -11.050 -4.906 29.937 1.00 96.19 445 HIS A CA 1
ATOM 3488 C C . HIS A 1 445 ? -11.654 -4.478 28.597 1.00 96.19 445 HIS A C 1
ATOM 3490 O O . HIS A 1 445 ? -12.738 -3.909 28.565 1.00 96.19 445 HIS A O 1
ATOM 3496 N N . ALA A 1 446 ? -10.956 -4.707 27.481 1.00 96.94 446 ALA A N 1
ATOM 3497 C CA . ALA A 1 446 ? -11.453 -4.396 26.138 1.00 96.94 446 ALA A CA 1
ATOM 3498 C C . ALA A 1 446 ? -11.923 -2.929 25.964 1.00 96.94 446 ALA A C 1
ATOM 3500 O O . ALA A 1 446 ? -12.908 -2.635 25.288 1.00 96.94 446 ALA A O 1
ATOM 3501 N N . GLY A 1 447 ? -11.248 -1.990 26.631 1.00 97.06 447 GLY A N 1
ATOM 3502 C CA . GLY A 1 447 ? -11.620 -0.576 26.671 1.00 97.06 447 GLY A CA 1
ATOM 3503 C C . GLY A 1 447 ? -12.859 -0.261 27.515 1.00 97.06 447 GLY A C 1
ATOM 3504 O O . GLY A 1 447 ? -13.350 0.861 27.433 1.00 97.06 447 GLY A O 1
ATOM 3505 N N . LEU A 1 448 ? -13.377 -1.210 28.301 1.00 96.69 448 LEU A N 1
ATOM 3506 C CA . LEU A 1 448 ? -14.600 -1.103 29.109 1.00 96.69 448 LEU A CA 1
ATOM 3507 C C . LEU A 1 448 ? -14.314 -0.989 30.616 1.00 96.69 448 LEU A C 1
ATOM 3509 O O . LEU A 1 448 ? -15.043 -1.506 31.462 1.00 96.69 448 LEU A O 1
ATOM 3513 N N . SER A 1 449 ? -13.222 -0.315 30.974 1.00 93.38 449 SER A N 1
ATOM 3514 C CA . SER A 1 449 ? -12.799 -0.174 32.365 1.00 93.38 449 SER A CA 1
ATOM 3515 C C . SER A 1 449 ? -13.759 0.687 33.198 1.00 93.38 449 SER A C 1
ATOM 3517 O O . SER A 1 449 ? -14.394 1.636 32.733 1.00 93.38 449 SER A O 1
ATOM 3519 N N . LYS A 1 450 ? -13.860 0.335 34.484 1.00 91.75 450 LYS A N 1
ATOM 3520 C CA . LYS A 1 450 ? -14.939 0.778 35.382 1.00 91.75 450 LYS A CA 1
ATOM 3521 C C . LYS A 1 450 ? -14.974 2.280 35.655 1.00 91.75 450 LYS A C 1
ATOM 3523 O O . LYS A 1 450 ? -16.042 2.807 35.953 1.00 91.75 450 LYS A O 1
ATOM 3528 N N . ASN A 1 451 ? -13.815 2.933 35.609 1.00 91.56 451 ASN A N 1
ATOM 3529 C CA . ASN A 1 451 ? -13.680 4.359 35.905 1.00 91.56 451 ASN A CA 1
ATOM 3530 C C . ASN A 1 451 ? -13.915 5.227 34.662 1.00 91.56 451 ASN A C 1
ATOM 3532 O O . ASN A 1 451 ? -14.130 6.429 34.781 1.00 91.56 451 ASN A O 1
ATOM 3536 N N . GLU A 1 452 ? -13.827 4.632 33.475 1.00 95.00 452 GLU A N 1
ATOM 3537 C CA . GLU A 1 452 ? -13.847 5.330 32.196 1.00 95.00 452 GLU A CA 1
ATOM 3538 C C . GLU A 1 452 ? -15.216 5.270 31.532 1.00 95.00 452 GLU A C 1
ATOM 3540 O O . GLU A 1 452 ? -15.599 6.223 30.856 1.00 95.00 452 GLU A O 1
ATOM 3545 N N . VAL A 1 453 ? -15.944 4.166 31.718 1.00 96.00 453 VAL A N 1
ATOM 3546 C CA . VAL A 1 453 ? -17.217 3.919 31.039 1.00 96.00 453 VAL A CA 1
ATOM 3547 C C . VAL A 1 453 ? -18.408 4.338 31.888 1.00 96.00 453 VAL A C 1
ATOM 3549 O O . VAL A 1 453 ? -18.536 3.978 33.060 1.00 96.00 453 VAL A O 1
ATOM 3552 N N . GLU A 1 454 ? -19.318 5.056 31.242 1.00 95.25 454 GLU A N 1
ATOM 3553 C CA . GLU A 1 454 ? -20.658 5.355 31.718 1.00 95.25 454 GLU A CA 1
ATOM 3554 C C . GLU A 1 454 ? -21.677 4.460 31.013 1.00 95.25 454 GLU A C 1
ATOM 3556 O O . GLU A 1 454 ? -21.542 4.145 29.827 1.00 95.25 454 GLU A O 1
ATOM 3561 N N . VAL A 1 455 ? -22.709 4.066 31.754 1.00 94.75 455 VAL A N 1
ATOM 3562 C CA . VAL A 1 455 ? -23.772 3.172 31.299 1.00 94.75 455 VAL A CA 1
ATOM 3563 C C . VAL A 1 455 ? -25.128 3.808 31.580 1.00 94.75 455 VAL A C 1
ATOM 3565 O O . VAL A 1 455 ? -25.334 4.405 32.640 1.00 94.75 455 VAL A O 1
ATOM 3568 N N . MET A 1 456 ? -26.060 3.645 30.647 1.00 93.69 456 MET A N 1
ATOM 3569 C CA . MET A 1 456 ? -27.462 4.024 30.796 1.00 93.69 456 MET A CA 1
ATOM 3570 C C . MET A 1 456 ? -28.360 2.942 30.189 1.00 93.69 456 MET A C 1
ATOM 3572 O O . MET A 1 456 ? -27.972 2.271 29.233 1.00 93.69 456 MET A O 1
ATOM 3576 N N . LYS A 1 457 ? -29.566 2.766 30.739 1.00 92.44 457 LYS A N 1
ATOM 3577 C CA . LYS A 1 457 ? -30.604 1.920 30.141 1.00 92.44 457 LYS A CA 1
ATOM 3578 C C . LYS A 1 457 ? -31.732 2.791 29.605 1.00 92.44 457 LYS A C 1
ATOM 3580 O O . LYS A 1 457 ? -32.388 3.487 30.376 1.00 92.44 457 LYS A O 1
ATOM 3585 N N . GLU A 1 458 ? -31.970 2.721 28.302 1.00 91.12 458 GLU A N 1
ATOM 3586 C CA . GLU A 1 458 ? -32.998 3.502 27.613 1.00 91.12 458 GLU A CA 1
ATOM 3587 C C . GLU A 1 458 ? -33.674 2.647 26.539 1.00 91.12 458 GLU A C 1
ATOM 3589 O O . GLU A 1 458 ? -33.012 1.914 25.806 1.00 91.12 458 GLU A O 1
ATOM 3594 N N . GLY A 1 459 ? -35.011 2.663 26.485 1.00 87.50 459 GLY A N 1
ATOM 3595 C CA . GLY A 1 459 ? -35.768 1.883 25.494 1.00 87.50 459 GLY A CA 1
ATOM 3596 C C . GLY A 1 459 ? -35.494 0.371 25.529 1.00 87.50 459 GLY A C 1
ATOM 3597 O O . GLY A 1 459 ? -35.570 -0.293 24.501 1.00 87.50 459 GLY A O 1
ATOM 3598 N N . GLY A 1 460 ? -35.113 -0.175 26.690 1.00 88.38 460 GLY A N 1
ATOM 3599 C CA . GLY A 1 460 ? -34.716 -1.581 26.839 1.00 88.38 460 GLY A CA 1
ATOM 3600 C C . GLY A 1 460 ? -33.289 -1.903 26.378 1.00 88.38 460 GLY A C 1
ATOM 3601 O O . GLY A 1 460 ? -32.843 -3.030 26.580 1.00 88.38 460 GLY A O 1
ATOM 3602 N N . LYS A 1 461 ? -32.552 -0.930 25.832 1.00 91.69 461 LYS A N 1
ATOM 3603 C CA . LYS A 1 461 ? -31.161 -1.076 25.395 1.00 91.69 461 LYS A CA 1
ATOM 3604 C C . LYS A 1 461 ? -30.185 -0.580 26.455 1.00 91.69 461 LYS A C 1
ATOM 3606 O O . LYS A 1 461 ? -30.491 0.332 27.221 1.00 91.69 461 LYS A O 1
ATOM 3611 N N . ILE A 1 462 ? -29.001 -1.184 26.477 1.00 92.88 462 ILE A N 1
ATOM 3612 C CA . ILE A 1 462 ? -27.864 -0.745 27.291 1.00 92.88 462 ILE A CA 1
ATOM 3613 C C . ILE A 1 462 ? -26.985 0.123 26.405 1.00 92.88 462 ILE A C 1
ATOM 3615 O O . ILE A 1 462 ? -26.484 -0.351 25.384 1.00 92.88 462 ILE A O 1
ATOM 3619 N N . LEU A 1 463 ? -26.807 1.374 26.805 1.00 94.38 463 LEU A N 1
ATOM 3620 C CA . LEU A 1 463 ? -25.998 2.361 26.110 1.00 94.38 463 LEU A CA 1
ATOM 3621 C C . LEU A 1 463 ? -24.716 2.612 26.900 1.00 94.38 463 LEU A C 1
ATOM 3623 O O . LEU A 1 463 ? -24.740 2.693 28.129 1.00 94.38 463 LEU A O 1
ATOM 3627 N N . LEU A 1 464 ? -23.603 2.721 26.181 1.00 95.44 464 LEU A N 1
ATOM 3628 C CA . LEU A 1 464 ? -22.262 2.899 26.722 1.00 95.44 464 LEU A CA 1
ATOM 3629 C C . LEU A 1 464 ? -21.617 4.147 26.133 1.00 95.44 464 LEU A C 1
ATOM 3631 O O . LEU A 1 464 ? -21.747 4.414 24.940 1.00 95.44 464 LEU A O 1
ATOM 3635 N N . ARG A 1 465 ? -20.852 4.875 26.939 1.00 95.88 465 ARG A N 1
ATOM 3636 C CA . ARG A 1 465 ? -19.961 5.935 26.452 1.00 95.88 465 ARG A CA 1
ATOM 3637 C C . ARG A 1 465 ? -18.791 6.117 27.400 1.00 95.88 465 ARG A C 1
ATOM 3639 O O . ARG A 1 465 ? -18.852 5.687 28.549 1.00 95.88 465 ARG A O 1
ATOM 3646 N N . TYR A 1 466 ? -17.749 6.802 26.951 1.00 97.06 466 TYR A N 1
ATOM 3647 C CA . TYR A 1 466 ? -16.726 7.281 27.874 1.00 97.06 466 TYR A CA 1
ATOM 3648 C C . TYR A 1 466 ? -17.171 8.548 28.594 1.00 97.06 466 TYR A C 1
ATOM 3650 O O . TYR A 1 466 ? -17.811 9.422 27.995 1.00 97.06 466 TYR A O 1
ATOM 3658 N N . SER A 1 467 ? -16.785 8.660 29.862 1.00 95.31 467 SER A N 1
ATOM 3659 C CA . SER A 1 467 ? -16.972 9.886 30.631 1.00 95.31 467 SER A CA 1
ATOM 3660 C C . SER A 1 467 ? -16.162 11.033 30.025 1.00 95.31 467 SER A C 1
ATOM 3662 O O . SER A 1 467 ? -15.015 10.854 29.602 1.00 95.31 467 SER A O 1
ATOM 3664 N N . GLU A 1 468 ? -16.750 12.229 29.981 1.00 93.44 468 GLU A N 1
ATOM 3665 C CA . GLU A 1 468 ? -16.166 13.397 29.306 1.00 93.44 468 GLU A CA 1
ATOM 3666 C C . GLU A 1 468 ? -14.792 13.779 29.865 1.00 93.44 468 GLU A C 1
ATOM 3668 O O . GLU A 1 468 ? -13.871 14.101 29.115 1.00 93.44 468 GLU A O 1
ATOM 3673 N N . ASN A 1 469 ? -14.618 13.668 31.181 1.00 95.06 469 ASN A N 1
ATOM 3674 C CA . ASN A 1 469 ? -13.362 13.974 31.863 1.00 95.06 469 ASN A CA 1
ATOM 3675 C C . ASN A 1 469 ? -12.239 12.955 31.574 1.00 95.06 469 ASN A C 1
ATOM 3677 O O . ASN A 1 469 ? -11.070 13.254 31.822 1.00 95.06 469 ASN A O 1
ATOM 3681 N N . ARG A 1 470 ? -12.563 11.764 31.053 1.00 95.94 470 ARG A N 1
ATOM 3682 C CA . ARG A 1 470 ? -11.588 10.708 30.734 1.00 95.94 470 ARG A CA 1
ATOM 3683 C C . ARG A 1 470 ? -11.149 10.713 29.274 1.00 95.94 470 ARG A C 1
ATOM 3685 O O . ARG A 1 470 ? -10.099 10.144 28.982 1.00 95.94 470 ARG A O 1
ATOM 3692 N N . ILE A 1 471 ? -11.861 11.406 28.382 1.00 96.00 471 ILE A N 1
ATOM 3693 C CA . ILE A 1 471 ? -11.526 11.489 26.948 1.00 96.00 471 ILE A CA 1
ATOM 3694 C C . ILE A 1 471 ? -10.054 11.886 26.707 1.00 96.00 471 ILE A C 1
ATOM 3696 O O . ILE A 1 471 ? -9.356 11.131 26.025 1.00 96.00 471 ILE A O 1
ATOM 3700 N N . PRO A 1 472 ? -9.500 12.960 27.315 1.00 97.06 472 PRO A N 1
ATOM 3701 C CA . PRO A 1 472 ? -8.108 13.351 27.061 1.00 97.06 472 PRO A CA 1
ATOM 3702 C C . PRO A 1 472 ? -7.079 12.331 27.568 1.00 97.06 472 PRO A C 1
ATOM 3704 O O . PRO A 1 472 ? -5.942 12.292 27.099 1.00 97.06 472 PRO A O 1
ATOM 3707 N N . VAL A 1 473 ? -7.448 11.530 28.571 1.00 97.31 473 VAL A N 1
ATOM 3708 C CA . VAL A 1 473 ? -6.585 10.485 29.134 1.00 97.31 473 VAL A CA 1
ATOM 3709 C C . VAL A 1 473 ? -6.562 9.278 28.199 1.00 97.31 473 VAL A C 1
ATOM 3711 O O . VAL A 1 473 ? -5.483 8.809 27.839 1.00 97.31 473 VAL A O 1
ATOM 3714 N N . ILE A 1 474 ? -7.737 8.837 27.746 1.00 97.88 474 ILE A N 1
ATOM 3715 C CA . ILE A 1 474 ? -7.882 7.725 26.802 1.00 97.88 474 ILE A CA 1
ATOM 3716 C C . ILE A 1 474 ? -7.183 8.056 25.483 1.00 97.88 474 ILE A C 1
ATOM 3718 O O . ILE A 1 474 ? -6.441 7.228 24.966 1.00 97.88 474 ILE A O 1
ATOM 3722 N N . GLU A 1 475 ? -7.319 9.282 24.971 1.00 97.38 475 GLU A N 1
ATOM 3723 C CA . GLU A 1 475 ? -6.628 9.700 23.748 1.00 97.38 475 GLU A CA 1
ATOM 3724 C C . GLU A 1 475 ? -5.100 9.537 23.855 1.00 97.38 475 GLU A C 1
ATOM 3726 O O . GLU A 1 475 ? -4.454 9.012 22.943 1.00 97.38 475 GLU A O 1
ATOM 3731 N N . LYS A 1 476 ? -4.505 9.911 24.998 1.00 97.12 476 LYS A N 1
ATOM 3732 C CA . LYS A 1 476 ? -3.067 9.706 25.247 1.00 97.12 476 LYS A CA 1
ATOM 3733 C C . LYS A 1 476 ? -2.694 8.227 25.262 1.00 97.12 476 LYS A C 1
ATOM 3735 O O . LYS A 1 476 ? -1.622 7.879 24.769 1.00 97.12 476 LYS A O 1
ATOM 3740 N N . TRP A 1 477 ? -3.550 7.372 25.820 1.00 97.75 477 TRP A N 1
ATOM 3741 C CA . TRP A 1 477 ? -3.339 5.925 25.814 1.00 97.75 477 TRP A CA 1
ATOM 3742 C C . TRP A 1 477 ? -3.444 5.338 24.411 1.00 97.75 477 TRP A C 1
ATOM 3744 O O . TRP A 1 477 ? -2.648 4.471 24.079 1.00 97.75 477 TRP A O 1
ATOM 3754 N N . LEU A 1 478 ? -4.356 5.821 23.566 1.00 97.38 478 LEU A N 1
ATOM 3755 C CA . LEU A 1 478 ? -4.491 5.349 22.184 1.00 97.38 478 LEU A CA 1
ATOM 3756 C C . LEU A 1 478 ? -3.299 5.745 21.309 1.00 97.38 478 LEU A C 1
ATOM 3758 O O . LEU A 1 478 ? -2.927 5.003 20.409 1.00 97.38 478 LEU A O 1
ATOM 3762 N N . LEU A 1 479 ? -2.662 6.887 21.574 1.00 96.38 479 LEU A N 1
ATOM 3763 C CA . LEU A 1 479 ? -1.436 7.294 20.875 1.00 96.38 479 LEU A CA 1
ATOM 3764 C C . LEU A 1 479 ? -0.183 6.552 21.362 1.00 96.38 479 LEU A C 1
ATOM 3766 O O . LEU A 1 479 ? 0.856 6.607 20.701 1.00 96.38 479 LEU A O 1
ATOM 3770 N N . ARG A 1 480 ? -0.253 5.937 22.548 1.00 94.69 480 ARG A N 1
ATOM 3771 C CA . ARG A 1 480 ? 0.848 5.233 23.218 1.00 94.69 480 ARG A CA 1
ATOM 3772 C C . ARG A 1 480 ? 0.271 4.077 24.044 1.00 94.69 480 ARG A C 1
ATOM 3774 O O . ARG A 1 480 ? 0.164 4.256 25.261 1.00 94.69 480 ARG A O 1
ATOM 3781 N N . PRO A 1 481 ? -0.143 2.964 23.408 1.00 85.81 481 PRO A N 1
ATOM 3782 C CA . PRO A 1 481 ? -0.840 1.837 24.036 1.00 85.81 481 PRO A CA 1
ATOM 3783 C C . PRO A 1 481 ? 0.028 1.005 24.973 1.00 85.81 481 PRO A C 1
ATOM 3785 O O . PRO A 1 481 ? 1.263 1.216 25.028 1.00 85.81 481 PRO A O 1
#

pLDDT: mean 90.33, std 10.78, range [44.03, 98.69]

Sequence (481 aa):
MTAAQASGVRPKRLIVYQLLGKLETYRVTRYRVGGSGREVESCFSSVAIADHYAHPQRISECEIRFFAPISLISPRTDSNGFLDLEVFREKIDAWIRRVEKDVRWRAEIVPLPAFGSYKPEDGDQTVWTYNATLGSVAAAALVDMLRSTHLIRERNQEVHLVLNVSTGHNSYIPSLIEALRALLVLDGALSLGKGGVVVDACYAAVDPMRQEPGSVLNVYLLKTSAKFFIDFPFRLRGDVETGCTLKGLYRESAGDLPETLRNDAGPVLDRAKKVLVEGLKAFNAFRYGAPLALLDRRLISLDSQEALGCAEEVLNLVDKALRPTVSGSVISVPYVDFDLLRSLLIGCAFVAAISSMISELNVGDPKEGVPLEVLARFGELYDKLPELRINSRLLSREVKELEYVTSVVSAGWRTLRDLMERVDLRSLRKDVPYFSDEKRNFYAHAGLSKNEVEVMKEGGKILLRYSENRIPVIEKWLLRP

Secondary structure (DSSP, 8-state):
--TTTTS-PPPEEEEEEEE---GGG---EEEEETT-S-EEEES-HHHHHHHHHHTTS-EEEEEEEEEEEGGGS---B-TTSBB-HHHHHHHHHHHHHHH-S---SEEEEEEE--EEEE--TTS--PPEEEE--HHHHHHHHHHHHHHHTTTTT---SEEEEEEE-SSS-GGGHHHHHHHHHHHHHHHHHHHTTS--SEEEEEEEEE------TTPEEEEEEEE---------S-SSHHHHHHHSSHHHHH-S-GGGS-HHHHHHHHHHHHHHHHHHHHHHHHHHHHHTT-HHHHH-TTT----HHHHHHHHHHHHHHHHHHTSPEEETTEEE-----HHHHHHHHHHHHHHHHHHHHHHTT----TTT-EEHHHHHHHHHHHHHSGGGHHHHHHHHHHHHHHHHHGGG--SS-EEHHHHHHHTTTTTT--SS-----HHHHHHHTTT--TTTEEEEEETTEEEEEE-GGGHHHHHHHHH--

Foldseek 3Di:
DDPVVVVPDFAEEEEEEEEAAALVVFAFAWEDEPPDPDTDTFSDVSVVVQVVCVPPPRHVAYEYEYAYELQNADFDADPVQFTPVVVVFVVVVVSRCVRGVCCPHHYGYQYFQDAAWDDGPPPRPFIFGGAEDLLLRLLSLLLVVCVVLVLLNDLRHAYEYEYEPQHHDPSNVVSNLVSVLLNVLLQCLLCLLVDGSHPWYWYWHWDPDDVDPHDYIYIYTHTDPRDHDLDQLDQFLVSLVVCLDPCNFQVDDLVVADPVLSVLSPVLSVLLSVQLLLLLLLSLLLLLQQVQLLQACLQHDADLVSLSVSLVSLSVSSVVQQGWGDDPSYTYGTHGPNSSNSNSSSSSSNRNNSVVVSVVLVADHCVVFGFLVSSLVSLVSLCSPPSRNVSSVLSVVLSVVCVVLCVPADADKDFQQVSVVVVPPDVDDDPDPPPDDPLVQCSSNSNNHRRFKIWHADPNTIGIHGDPVCSVVSSVSSSND

Radius of gyration: 27.63 Å; chains: 1; bounding box: 64×54×87 Å